Protein AF-K2EPD3-F1 (afdb_monomer)

Sequence (489 aa):
MWDGTNCKDENNQAVSGGCPNHGWDYKDGDSNPDDSIFPYCYEYAPDQITCLDEQDVSGHGTFISGIIGGVHNNLKGISGISSKNKIKIMPIRFDLDTFSEIQAINFAKNNGAKVINASFGGTEFSQLEKDAIESFPGIFVAAAGNESTNNETLHFYPSDYASSNIISVAATDQNDVLATFSNYGSLSVDLAAPGKNVTSTFNNSDTQYAVGDGTSFAAPYIAAASALLYSANISLSSSALKDIILASGDSLPTLSGKTVSGKRLNLNNAYQLAIKIATPTALPAGGTYASTQSVTLSSSTTGADIFYTLDGSQPSISSTKYTIPISVTDTATLKSIAVKDGMTDSEIFSSSYIINIPQIVTLPDPIETAKAADFDLYQKYDGYLKYEKGQKYKKYEKAKEKYGFKNSAEKSKYKQAYNNFKLFKKNPVKYPKFALLIKEYKKYKKYQEQLAPLSKYSKYSNYSKKEYSNYKYFSSVEFKAGYERYLMY

Radius of gyration: 41.85 Å; Cα contacts (8 Å, |Δi|>4): 958; chains: 1; bounding box: 92×77×130 Å

Mean predicted aligned error: 15.86 Å

pLDDT: mean 84.49, std 19.1, range [25.52, 98.94]

Structure (mmCIF, N/CA/C/O backbone):
data_AF-K2EPD3-F1
#
_entry.id   AF-K2EPD3-F1
#
loop_
_atom_site.group_PDB
_atom_site.id
_atom_site.type_symbol
_atom_site.label_atom_id
_atom_site.label_alt_id
_atom_site.label_comp_id
_atom_site.label_asym_id
_atom_site.label_entity_id
_atom_site.label_seq_id
_atom_site.pdbx_PDB_ins_code
_atom_site.Cartn_x
_atom_site.Cartn_y
_atom_site.Cartn_z
_atom_site.occupancy
_atom_site.B_iso_or_equiv
_atom_site.auth_seq_id
_atom_site.auth_comp_id
_atom_site.auth_asym_id
_atom_site.auth_atom_id
_atom_site.pdbx_PDB_model_num
ATOM 1 N N . MET A 1 1 ? 1.574 -14.499 -18.036 1.00 85.00 1 MET A N 1
ATOM 2 C CA . MET A 1 1 ? 1.311 -13.209 -18.698 1.00 85.00 1 MET A CA 1
ATOM 3 C C . MET A 1 1 ? -0.140 -12.827 -18.469 1.00 85.00 1 MET A C 1
ATOM 5 O O . MET A 1 1 ? -0.905 -13.670 -18.001 1.00 85.00 1 MET A O 1
ATOM 9 N N . TRP A 1 2 ? -0.502 -11.574 -18.716 1.00 90.56 2 TRP A N 1
ATOM 10 C CA . TRP A 1 2 ? -1.895 -11.154 -18.856 1.00 90.56 2 TRP A CA 1
ATOM 11 C C . TRP A 1 2 ? -2.517 -11.805 -20.100 1.00 90.56 2 TRP A C 1
ATOM 13 O O . TRP A 1 2 ? -1.806 -12.097 -21.048 1.00 90.56 2 TRP A O 1
ATOM 23 N N . ASP A 1 3 ? -3.809 -12.127 -20.080 1.00 88.69 3 ASP A N 1
ATOM 24 C CA . ASP A 1 3 ? -4.438 -12.963 -21.123 1.00 88.69 3 ASP A CA 1
ATOM 25 C C . ASP A 1 3 ? -4.916 -12.190 -22.363 1.00 88.69 3 ASP A C 1
ATOM 27 O O . ASP A 1 3 ? -5.238 -12.817 -23.370 1.00 88.69 3 ASP A O 1
ATOM 31 N N . GLY A 1 4 ? -4.969 -10.855 -22.310 1.00 90.31 4 GLY A N 1
ATOM 32 C CA . GLY A 1 4 ? -5.252 -9.994 -23.465 1.00 90.31 4 GLY A CA 1
ATOM 33 C C . GLY A 1 4 ? -6.660 -10.103 -24.061 1.00 90.31 4 GLY A C 1
ATOM 34 O O . GLY A 1 4 ? -6.986 -9.382 -25.002 1.00 90.31 4 GLY A O 1
ATOM 35 N N . THR A 1 5 ? -7.524 -10.978 -23.536 1.00 87.19 5 THR A N 1
ATOM 36 C CA . THR A 1 5 ? -8.746 -11.414 -24.239 1.00 87.19 5 THR A CA 1
ATOM 37 C C . THR A 1 5 ? -9.846 -10.347 -24.259 1.00 87.19 5 THR A C 1
ATOM 39 O O . THR A 1 5 ? -10.704 -10.359 -25.133 1.00 87.19 5 THR A O 1
ATOM 42 N N . ASN A 1 6 ? -9.818 -9.410 -23.307 1.00 89.69 6 ASN A N 1
ATOM 43 C CA . ASN A 1 6 ? -10.737 -8.268 -23.223 1.00 89.69 6 ASN A CA 1
ATOM 44 C C . ASN A 1 6 ? -9.964 -6.940 -23.282 1.00 89.69 6 ASN A C 1
ATOM 46 O O . ASN A 1 6 ? -10.214 -6.042 -22.477 1.00 89.69 6 ASN A O 1
ATOM 50 N N . CYS A 1 7 ? -8.976 -6.863 -24.177 1.00 95.31 7 CYS A N 1
ATOM 51 C CA . CYS A 1 7 ? -8.093 -5.708 -24.286 1.00 95.31 7 CYS A CA 1
ATOM 52 C C . CYS A 1 7 ? -8.847 -4.416 -24.619 1.00 95.31 7 CYS A C 1
ATOM 54 O O . CYS A 1 7 ? -9.768 -4.405 -25.444 1.00 95.31 7 CYS A O 1
ATOM 56 N N . LYS A 1 8 ? -8.412 -3.324 -23.995 1.00 96.88 8 LYS A N 1
ATOM 57 C CA . LYS A 1 8 ? -8.867 -1.969 -24.281 1.00 96.88 8 LYS A CA 1
ATOM 58 C C . LYS A 1 8 ? -7.704 -1.028 -24.539 1.00 96.88 8 LYS A C 1
ATOM 60 O O . LYS A 1 8 ? -6.658 -1.193 -23.922 1.00 96.88 8 LYS A O 1
ATOM 65 N N . ASP A 1 9 ? -7.930 -0.025 -25.373 1.00 95.88 9 ASP A N 1
ATOM 66 C CA . ASP A 1 9 ? -6.985 1.069 -25.601 1.00 95.88 9 ASP A CA 1
ATOM 67 C C . ASP A 1 9 ? -6.924 2.044 -24.399 1.00 95.88 9 ASP A C 1
ATOM 69 O O . ASP A 1 9 ? -7.625 1.892 -23.386 1.00 95.88 9 ASP A O 1
ATOM 73 N N . GLU A 1 10 ? -6.094 3.083 -24.500 1.00 96.00 10 GLU A N 1
ATOM 74 C CA . GLU A 1 10 ? -5.999 4.164 -23.512 1.00 96.00 10 GLU A CA 1
ATOM 75 C C . GLU A 1 10 ? -7.311 4.957 -23.356 1.00 96.00 10 GLU A C 1
ATOM 77 O O . GLU A 1 10 ? -7.598 5.493 -22.283 1.00 96.00 10 GLU A O 1
ATOM 82 N N . ASN A 1 11 ? -8.155 4.959 -24.392 1.00 96.25 11 ASN A N 1
ATOM 83 C CA . ASN A 1 11 ? -9.457 5.624 -24.446 1.00 96.25 11 ASN A CA 1
ATOM 84 C C . ASN A 1 11 ? -10.606 4.727 -23.933 1.00 96.25 11 ASN A C 1
ATOM 86 O O . ASN A 1 11 ? -11.787 5.084 -24.047 1.00 96.25 11 ASN A O 1
ATOM 90 N N . ASN A 1 12 ? -10.275 3.570 -23.340 1.00 96.38 12 ASN A N 1
ATOM 91 C CA . ASN A 1 12 ? -11.192 2.569 -22.788 1.00 96.38 12 ASN A CA 1
ATOM 92 C C . ASN A 1 12 ? -12.166 1.972 -23.837 1.00 96.38 12 ASN A C 1
ATOM 94 O O . ASN A 1 12 ? -13.208 1.417 -23.475 1.00 96.38 12 ASN A O 1
ATOM 98 N N . GLN A 1 13 ? -11.820 2.042 -25.126 1.00 97.00 13 GLN A N 1
ATOM 99 C CA . GLN A 1 13 ? -12.494 1.344 -26.223 1.00 97.00 13 GLN A CA 1
ATOM 100 C C . GLN A 1 13 ? -11.953 -0.081 -26.355 1.00 97.00 13 GLN A C 1
ATOM 102 O O . GLN A 1 13 ? -10.802 -0.346 -26.025 1.00 97.00 13 GLN A O 1
ATOM 107 N N . ALA A 1 14 ? -12.776 -1.019 -26.825 1.00 96.38 14 ALA A N 1
ATOM 108 C CA . ALA A 1 14 ? -12.345 -2.404 -27.014 1.00 96.38 14 ALA A CA 1
ATOM 109 C C . ALA A 1 14 ? -11.451 -2.546 -28.258 1.00 96.38 14 ALA A C 1
ATOM 111 O O . ALA A 1 14 ? -11.848 -2.146 -29.353 1.00 96.38 14 ALA A O 1
ATOM 112 N N . VAL A 1 15 ? -10.286 -3.178 -28.100 1.00 93.75 15 VAL A N 1
ATOM 113 C CA . VAL A 1 15 ? -9.389 -3.506 -29.216 1.00 93.75 15 VAL A CA 1
ATOM 114 C C . VAL A 1 15 ? -9.953 -4.707 -29.978 1.00 93.75 15 VAL A C 1
ATOM 116 O O . VAL A 1 15 ? -10.211 -5.767 -29.399 1.00 93.75 15 VAL A O 1
ATOM 119 N N . SER A 1 16 ? -10.146 -4.561 -31.290 1.00 91.00 16 SER A N 1
ATOM 120 C CA . SER A 1 16 ? -10.622 -5.652 -32.148 1.00 91.00 16 SER A CA 1
ATOM 121 C C . SER A 1 16 ? -9.592 -6.784 -32.201 1.00 91.00 16 SER A C 1
ATOM 123 O O . SER A 1 16 ? -8.444 -6.555 -32.559 1.00 91.00 16 SER A O 1
ATOM 125 N N . GLY A 1 17 ? -9.999 -8.007 -31.847 1.00 88.38 17 GLY A N 1
ATOM 126 C CA . GLY A 1 17 ? -9.094 -9.159 -31.718 1.00 88.38 17 GLY A CA 1
ATOM 127 C C . GLY A 1 17 ? -8.399 -9.286 -30.354 1.00 88.38 17 GLY A C 1
ATOM 128 O O . GLY A 1 17 ? -7.774 -10.312 -30.094 1.00 88.38 17 GLY A O 1
ATOM 129 N N . GLY A 1 18 ? -8.565 -8.310 -29.455 1.00 92.56 18 GLY A N 1
ATOM 130 C CA . GLY A 1 18 ? -7.874 -8.276 -28.167 1.00 92.56 18 GLY A CA 1
ATOM 131 C C . GLY A 1 18 ? -6.385 -7.942 -28.312 1.00 92.56 18 GLY A C 1
ATOM 132 O O . GLY A 1 18 ? -5.970 -7.355 -29.304 1.00 92.56 18 GLY A O 1
ATOM 133 N N . CYS A 1 19 ? -5.587 -8.321 -27.313 1.00 93.00 19 CYS A N 1
ATOM 134 C CA . CYS A 1 19 ? -4.138 -8.102 -27.293 1.00 93.00 19 CYS A CA 1
ATOM 135 C C . CYS A 1 19 ? -3.398 -9.441 -27.121 1.00 93.00 19 CYS A C 1
ATOM 137 O O . CYS A 1 19 ? -2.987 -9.783 -26.006 1.00 93.00 19 CYS A O 1
ATOM 139 N N . PRO A 1 20 ? -3.299 -10.255 -28.194 1.00 89.62 20 PRO A N 1
ATOM 140 C CA . PRO A 1 20 ? -2.850 -11.648 -28.130 1.00 89.62 20 PRO A CA 1
ATOM 141 C C . PRO A 1 20 ? -1.439 -11.828 -27.561 1.00 89.62 20 PRO A C 1
ATOM 143 O O . PRO A 1 20 ? -1.223 -12.793 -26.828 1.00 89.62 20 PRO A O 1
ATOM 146 N N . ASN A 1 21 ? -0.522 -10.879 -27.788 1.00 87.69 21 ASN A N 1
ATOM 147 C CA . ASN A 1 21 ? 0.855 -10.942 -27.271 1.00 87.69 21 ASN A CA 1
ATOM 148 C C . ASN A 1 21 ? 0.982 -10.303 -25.872 1.00 87.69 21 ASN A C 1
ATOM 150 O O . ASN A 1 21 ? 2.054 -9.898 -25.431 1.00 87.69 21 ASN A O 1
ATOM 154 N N . HIS A 1 22 ? -0.130 -10.277 -25.129 1.00 90.88 22 HIS A N 1
ATOM 155 C CA . HIS A 1 22 ? -0.197 -9.970 -23.701 1.00 90.88 22 HIS A CA 1
ATOM 156 C C . HIS A 1 22 ? 0.131 -8.524 -23.298 1.00 90.88 22 HIS A C 1
ATOM 158 O O . HIS A 1 22 ? 0.378 -8.272 -22.115 1.00 90.88 22 HIS A O 1
ATOM 164 N N . GLY A 1 23 ? 0.081 -7.573 -24.230 1.00 92.50 23 GLY A N 1
ATOM 165 C CA . GLY A 1 23 ? 0.357 -6.167 -23.955 1.00 92.50 23 GLY A CA 1
ATOM 166 C C . GLY A 1 23 ? 0.131 -5.265 -25.165 1.00 92.50 23 GLY A C 1
ATOM 167 O O . GLY A 1 23 ? -0.683 -5.606 -26.024 1.00 92.50 23 GLY A O 1
ATOM 168 N N . TRP A 1 24 ? 0.814 -4.121 -25.202 1.00 93.75 24 TRP A N 1
ATOM 169 C CA . TRP A 1 24 ? 0.646 -3.108 -26.248 1.00 93.75 24 TRP A CA 1
ATOM 170 C C . TRP A 1 24 ? 1.940 -2.359 -26.553 1.00 93.75 24 TRP A C 1
ATOM 172 O O . TRP A 1 24 ? 2.710 -2.064 -25.637 1.00 93.75 24 TRP A O 1
ATOM 182 N N . ASP A 1 25 ? 2.137 -2.018 -27.819 1.00 90.50 25 ASP A N 1
ATOM 183 C CA . ASP A 1 25 ? 3.247 -1.211 -28.296 1.00 90.50 25 ASP A CA 1
ATOM 184 C C . ASP A 1 25 ? 2.755 0.150 -28.808 1.00 90.50 25 ASP A C 1
ATOM 186 O O . ASP A 1 25 ? 2.013 0.239 -29.785 1.00 90.50 25 ASP A O 1
ATOM 190 N N . TYR A 1 26 ? 3.154 1.227 -28.132 1.00 90.44 26 TYR A N 1
ATOM 191 C CA . TYR A 1 26 ? 2.856 2.597 -28.552 1.00 90.44 26 TYR A CA 1
ATOM 192 C C . TYR A 1 26 ? 3.864 3.176 -29.553 1.00 90.44 26 TYR A C 1
ATOM 194 O O . TYR A 1 26 ? 3.511 4.150 -30.213 1.00 90.44 26 TYR A O 1
ATOM 202 N N . LYS A 1 27 ? 5.055 2.578 -29.706 1.00 84.19 27 LYS A N 1
ATOM 203 C CA . LYS A 1 27 ? 6.032 2.959 -30.739 1.00 84.19 27 LYS A CA 1
ATOM 204 C C . LYS A 1 27 ? 5.565 2.456 -32.107 1.00 84.19 27 LYS A C 1
ATOM 206 O O . LYS A 1 27 ? 5.495 3.226 -33.062 1.00 84.19 27 LYS A O 1
ATOM 211 N N . ASP A 1 28 ? 5.184 1.179 -32.178 1.00 83.06 28 ASP A N 1
ATOM 212 C CA . ASP A 1 28 ? 4.778 0.527 -33.434 1.00 83.06 28 ASP A CA 1
ATOM 213 C C . ASP A 1 28 ? 3.246 0.514 -33.653 1.00 83.06 28 ASP A C 1
ATOM 215 O O . ASP A 1 28 ? 2.765 0.298 -34.768 1.00 83.06 28 ASP A O 1
ATOM 219 N N . GLY A 1 29 ? 2.462 0.839 -32.618 1.00 86.81 29 GLY A N 1
ATOM 220 C CA . GLY A 1 29 ? 1.014 1.064 -32.707 1.00 86.81 29 GLY A CA 1
ATOM 221 C C . GLY A 1 29 ? 0.165 -0.210 -32.744 1.00 86.81 29 GLY A C 1
ATOM 222 O O . GLY A 1 29 ? -0.936 -0.192 -33.304 1.00 86.81 29 GLY A O 1
ATOM 223 N N . ASP A 1 30 ? 0.657 -1.311 -32.174 1.00 86.88 30 ASP A N 1
ATOM 224 C CA . ASP A 1 30 ? 0.018 -2.625 -32.238 1.00 86.88 30 ASP A CA 1
ATOM 225 C C . ASP A 1 30 ? -0.026 -3.364 -30.881 1.00 86.88 30 ASP A C 1
ATOM 227 O O . ASP A 1 30 ? 0.313 -2.841 -29.820 1.00 86.88 30 ASP A O 1
ATOM 231 N N . SER A 1 31 ? -0.505 -4.611 -30.895 1.00 87.12 31 SER A N 1
ATOM 232 C CA . SER A 1 31 ? -0.601 -5.450 -29.694 1.00 87.12 31 SER A CA 1
ATOM 233 C C . SER A 1 31 ? 0.647 -6.298 -29.403 1.00 87.12 31 SER A C 1
ATOM 235 O O . SER A 1 31 ? 0.540 -7.272 -28.652 1.00 87.12 31 SER A O 1
ATOM 237 N N . ASN A 1 32 ? 1.791 -5.997 -30.024 1.00 86.00 32 ASN A N 1
ATOM 238 C CA . ASN A 1 32 ? 3.036 -6.751 -29.935 1.00 86.00 32 ASN A CA 1
ATOM 239 C C . ASN A 1 32 ? 4.159 -5.944 -29.251 1.00 86.00 32 ASN A C 1
ATOM 241 O O . ASN A 1 32 ? 5.077 -5.483 -29.914 1.00 86.00 32 ASN A O 1
ATOM 245 N N . PRO A 1 33 ? 4.168 -5.848 -27.909 1.00 82.12 33 PRO A N 1
ATOM 246 C CA . PRO A 1 33 ? 5.239 -5.175 -27.164 1.00 82.12 33 PRO A CA 1
ATOM 247 C C . PRO A 1 33 ? 6.562 -5.964 -27.133 1.00 82.12 33 PRO A C 1
ATOM 249 O O . PRO A 1 33 ? 7.449 -5.642 -26.340 1.00 82.12 33 PRO A O 1
ATOM 252 N N . ASP A 1 34 ? 6.658 -7.053 -27.898 1.00 72.00 34 ASP A N 1
ATOM 253 C CA . ASP A 1 34 ? 7.898 -7.780 -28.123 1.00 72.00 34 ASP A CA 1
ATOM 254 C C . ASP A 1 34 ? 8.570 -7.225 -29.380 1.00 72.00 34 ASP A C 1
ATOM 256 O O . ASP A 1 34 ? 8.079 -7.395 -30.493 1.00 72.00 34 ASP A O 1
ATOM 260 N N . ASP A 1 35 ? 9.728 -6.607 -29.175 1.00 57.91 35 ASP A N 1
ATOM 261 C CA . ASP A 1 35 ? 10.623 -6.099 -30.218 1.00 57.91 35 ASP A CA 1
ATOM 262 C C . ASP A 1 35 ? 11.231 -7.241 -31.066 1.00 57.91 35 ASP A C 1
ATOM 264 O O . ASP A 1 35 ? 11.956 -7.020 -32.035 1.00 57.91 35 ASP A O 1
ATOM 268 N N . SER A 1 36 ? 10.979 -8.509 -30.712 1.00 53.44 36 SER A N 1
ATOM 269 C CA . SER A 1 36 ? 11.315 -9.630 -31.578 1.00 53.44 36 SER A CA 1
ATOM 270 C C . SER A 1 36 ? 10.366 -9.692 -32.790 1.00 53.44 36 SER A C 1
ATOM 272 O O . SER A 1 36 ? 9.230 -10.158 -32.733 1.00 53.44 36 SER A O 1
ATOM 274 N N . ILE A 1 37 ? 10.918 -9.292 -33.942 1.00 47.94 37 ILE A N 1
ATOM 275 C CA . ILE A 1 37 ? 10.365 -9.465 -35.296 1.00 47.94 37 ILE A CA 1
ATOM 276 C C . ILE A 1 37 ? 9.279 -8.445 -35.696 1.00 47.94 37 ILE A C 1
ATOM 278 O O . ILE A 1 37 ? 8.151 -8.810 -36.018 1.00 47.94 37 ILE A O 1
ATOM 282 N N . PHE A 1 38 ? 9.700 -7.202 -35.940 1.00 43.22 38 PHE A N 1
ATOM 283 C CA . PHE A 1 38 ? 9.402 -6.580 -37.236 1.00 43.22 38 PHE A CA 1
ATOM 284 C C . PHE A 1 38 ? 10.673 -5.968 -37.832 1.00 43.22 38 PHE A C 1
ATOM 286 O O . PHE A 1 38 ? 11.185 -4.983 -37.307 1.00 43.22 38 PHE A O 1
ATOM 293 N N . PRO A 1 39 ? 11.220 -6.523 -38.929 1.00 44.38 39 PRO A N 1
ATOM 294 C CA . PRO A 1 39 ? 12.335 -5.871 -39.591 1.00 44.38 39 PRO A CA 1
ATOM 295 C C . PRO A 1 39 ? 11.889 -4.526 -40.166 1.00 44.38 39 PRO A C 1
ATOM 297 O O . PRO A 1 39 ? 10.904 -4.464 -40.910 1.00 44.38 39 PRO A O 1
ATOM 300 N N . TYR A 1 40 ? 12.666 -3.473 -39.908 1.00 43.81 40 TYR A N 1
ATOM 301 C CA . TYR A 1 40 ? 12.493 -2.199 -40.598 1.00 43.81 40 TYR A CA 1
ATOM 302 C C . TYR A 1 40 ? 12.973 -2.394 -42.043 1.00 43.81 40 TYR A C 1
ATOM 304 O O . TYR A 1 40 ? 14.157 -2.265 -42.365 1.00 43.81 40 TYR A O 1
ATOM 312 N N . CYS A 1 41 ? 12.053 -2.845 -42.894 1.00 49.88 41 CYS A N 1
ATOM 313 C CA . CYS A 1 41 ? 12.294 -3.165 -44.291 1.00 49.88 41 CYS A CA 1
ATOM 314 C C . CYS A 1 41 ? 12.054 -1.925 -45.152 1.00 49.88 41 CYS A C 1
ATOM 316 O O . CYS A 1 41 ? 10.937 -1.415 -45.229 1.00 49.88 41 CYS A O 1
ATOM 318 N N . TYR A 1 42 ? 13.098 -1.459 -45.828 1.00 52.69 42 TYR A N 1
ATOM 319 C CA . TYR A 1 42 ? 13.059 -0.273 -46.671 1.00 52.69 42 TYR A CA 1
ATOM 320 C C . TYR A 1 42 ? 13.636 -0.576 -48.053 1.00 52.69 42 TYR A C 1
ATOM 322 O O . TYR A 1 42 ? 14.613 -1.313 -48.214 1.00 52.69 42 TYR A O 1
ATOM 330 N N . GLU A 1 43 ? 12.968 -0.045 -49.073 1.00 54.00 43 GLU A N 1
ATOM 331 C CA . GLU A 1 43 ? 13.265 -0.319 -50.474 1.00 54.00 43 GLU A CA 1
ATOM 332 C C . GLU A 1 43 ? 14.203 0.765 -51.023 1.00 54.00 43 GLU A C 1
ATOM 334 O O . GLU A 1 43 ? 13.794 1.897 -51.280 1.00 54.00 43 GLU A O 1
ATOM 339 N N . TYR A 1 44 ? 15.487 0.431 -51.180 1.00 48.66 44 TYR A N 1
ATOM 340 C CA . TYR A 1 44 ? 16.490 1.354 -51.737 1.00 48.66 44 TYR A CA 1
ATOM 341 C C . TYR A 1 44 ? 16.352 1.536 -53.258 1.00 48.66 44 TYR A C 1
ATOM 343 O O . TYR A 1 44 ? 16.791 2.545 -53.813 1.00 48.66 44 TYR A O 1
ATOM 351 N N . ALA A 1 45 ? 15.793 0.534 -53.932 1.00 57.19 45 ALA A N 1
ATOM 352 C CA . ALA A 1 45 ? 15.525 0.473 -55.363 1.00 57.19 45 ALA A CA 1
ATOM 353 C C . ALA A 1 45 ? 14.455 -0.610 -55.607 1.00 57.19 45 ALA A C 1
ATOM 355 O O . ALA A 1 45 ? 14.335 -1.495 -54.759 1.00 57.19 45 ALA A O 1
ATOM 356 N N . PRO A 1 46 ? 13.727 -0.591 -56.742 1.00 59.34 46 PRO A N 1
ATOM 357 C CA . PRO A 1 46 ? 12.739 -1.621 -57.062 1.00 59.34 46 PRO A CA 1
ATOM 358 C C . PRO A 1 46 ? 13.295 -3.037 -56.874 1.00 59.34 46 PRO A C 1
ATOM 360 O O . PRO A 1 46 ? 14.386 -3.341 -57.363 1.00 59.34 46 PRO A O 1
ATOM 363 N N . ASP A 1 47 ? 12.552 -3.876 -56.154 1.00 58.53 47 ASP A N 1
ATOM 364 C CA . ASP A 1 47 ? 12.909 -5.261 -55.813 1.00 58.53 47 ASP A CA 1
ATOM 365 C C . ASP A 1 47 ? 14.173 -5.401 -54.924 1.00 58.53 47 ASP A C 1
ATOM 367 O O . ASP A 1 47 ? 14.785 -6.471 -54.855 1.00 58.53 47 ASP A O 1
ATOM 371 N N . GLN A 1 48 ? 14.587 -4.341 -54.213 1.00 47.44 48 GLN A N 1
ATOM 372 C CA . GLN A 1 48 ? 15.708 -4.340 -53.255 1.00 47.44 48 GLN A CA 1
ATOM 373 C C . GLN A 1 48 ? 15.256 -3.902 -51.856 1.00 47.44 48 GLN A C 1
ATOM 375 O O . GLN A 1 48 ? 15.569 -2.807 -51.378 1.00 47.44 48 GLN A O 1
ATOM 380 N N . ILE A 1 49 ? 14.540 -4.804 -51.184 1.00 55.41 49 ILE A N 1
ATOM 381 C CA . ILE A 1 49 ? 14.126 -4.651 -49.788 1.00 55.41 49 ILE A CA 1
ATOM 382 C C . ILE A 1 49 ? 15.311 -4.996 -48.873 1.00 55.41 49 ILE A C 1
ATOM 384 O O . ILE A 1 49 ? 15.723 -6.153 -48.792 1.00 55.41 49 ILE A O 1
ATOM 388 N N . THR A 1 50 ? 15.849 -3.998 -48.169 1.00 46.25 50 THR A N 1
ATOM 389 C CA . THR A 1 50 ? 16.823 -4.208 -47.084 1.00 46.25 50 THR A CA 1
ATOM 390 C C . THR A 1 50 ? 16.094 -4.152 -45.754 1.00 46.25 50 THR A C 1
ATOM 392 O O . THR A 1 50 ? 15.370 -3.200 -45.492 1.00 46.25 50 THR A O 1
ATOM 395 N N . CYS A 1 51 ? 16.281 -5.172 -44.926 1.00 45.12 51 CYS A N 1
ATOM 396 C CA . CYS A 1 51 ? 15.583 -5.359 -43.660 1.00 45.12 51 CYS A CA 1
ATOM 397 C C . CYS A 1 51 ? 16.608 -5.334 -42.523 1.00 45.12 51 CYS A C 1
ATOM 399 O O . CYS A 1 51 ? 17.499 -6.184 -42.500 1.00 45.12 51 CYS A O 1
ATOM 401 N N . LEU A 1 52 ? 16.500 -4.358 -41.618 1.00 43.25 52 LEU A N 1
ATOM 402 C CA . LEU A 1 52 ? 17.342 -4.254 -40.421 1.00 43.25 52 LEU A CA 1
ATOM 403 C C . LEU A 1 52 ? 16.598 -4.793 -39.196 1.00 43.25 52 LEU A C 1
ATOM 405 O O . LEU A 1 52 ? 15.387 -4.605 -39.072 1.00 43.25 52 LEU A O 1
ATOM 409 N N . ASP A 1 53 ? 17.327 -5.462 -38.306 1.00 40.50 53 ASP A N 1
ATOM 410 C CA . ASP A 1 53 ? 16.823 -6.002 -37.049 1.00 40.50 53 ASP A CA 1
ATOM 411 C C . ASP A 1 53 ? 16.950 -4.981 -35.910 1.00 40.50 53 ASP A C 1
ATOM 413 O O . ASP A 1 53 ? 17.939 -4.953 -35.177 1.00 40.50 53 ASP A O 1
ATOM 417 N N . GLU A 1 54 ? 15.909 -4.169 -35.709 1.00 41.62 54 GLU A N 1
ATOM 418 C CA . GLU A 1 54 ? 15.665 -3.621 -34.372 1.00 41.62 54 GLU A CA 1
ATOM 419 C C . GLU A 1 54 ? 15.198 -4.783 -33.486 1.00 41.62 54 GLU A C 1
ATOM 421 O O . GLU A 1 54 ? 14.055 -5.213 -33.531 1.00 41.62 54 GLU A O 1
ATOM 426 N N . GLN A 1 55 ? 16.148 -5.371 -32.758 1.00 46.03 55 GLN A N 1
ATOM 427 C CA . GLN A 1 55 ? 15.867 -6.170 -31.567 1.00 46.03 55 GLN A CA 1
ATOM 428 C C . GLN A 1 55 ? 15.582 -5.208 -30.399 1.00 46.03 55 GLN A C 1
ATOM 430 O O . GLN A 1 55 ? 15.997 -4.047 -30.452 1.00 46.03 55 GLN A O 1
ATOM 435 N N . ASP A 1 56 ? 15.053 -5.715 -29.276 1.00 50.50 56 ASP A N 1
ATOM 436 C CA . ASP A 1 56 ? 15.175 -5.046 -27.966 1.00 50.50 56 ASP A CA 1
ATOM 437 C C . ASP A 1 56 ? 16.662 -5.052 -27.579 1.00 50.50 56 ASP A C 1
ATOM 439 O O . ASP A 1 56 ? 17.119 -5.846 -26.763 1.00 50.50 56 ASP A O 1
ATOM 443 N N . VAL A 1 57 ? 17.472 -4.192 -28.196 1.00 48.97 57 VAL A N 1
ATOM 444 C CA . VAL A 1 57 ? 18.928 -4.133 -27.987 1.00 48.97 57 VAL A CA 1
ATOM 445 C C . VAL A 1 57 ? 19.301 -3.773 -26.542 1.00 48.97 57 VAL A C 1
ATOM 447 O O . VAL A 1 57 ? 20.471 -3.846 -26.169 1.00 48.97 57 VAL A O 1
ATOM 450 N N . SER A 1 58 ? 18.314 -3.399 -25.720 1.00 64.50 58 SER A N 1
ATOM 451 C CA . SER A 1 58 ? 18.452 -3.118 -24.294 1.00 64.50 58 SER A CA 1
ATOM 452 C C . SER A 1 58 ? 18.195 -4.347 -23.407 1.00 64.50 58 SER A C 1
ATOM 454 O O . SER A 1 58 ? 18.800 -4.466 -22.341 1.00 64.50 58 SER A O 1
ATOM 456 N N . GLY A 1 59 ? 17.281 -5.241 -23.800 1.00 79.75 59 GLY A N 1
ATOM 457 C CA . GLY A 1 59 ? 16.816 -6.397 -23.020 1.00 79.75 59 GLY A CA 1
ATOM 458 C C . GLY A 1 59 ? 16.116 -6.044 -21.702 1.00 79.75 59 GLY A C 1
ATOM 459 O O . GLY A 1 59 ? 15.826 -6.915 -20.875 1.00 79.75 59 GLY A O 1
ATOM 460 N N . HIS A 1 60 ? 15.870 -4.756 -21.466 1.00 86.75 60 HIS A N 1
ATOM 461 C CA . HIS A 1 60 ? 15.593 -4.184 -20.152 1.00 86.75 60 HIS A CA 1
ATOM 462 C C . HIS A 1 60 ? 14.206 -4.576 -19.620 1.00 86.75 60 HIS A C 1
ATOM 464 O O . HIS A 1 60 ? 14.072 -4.985 -18.462 1.00 86.75 60 HIS A O 1
ATOM 470 N N . GLY A 1 61 ? 13.178 -4.552 -20.477 1.00 89.50 61 GLY A N 1
ATOM 471 C CA . GLY A 1 61 ? 11.829 -5.017 -20.126 1.00 89.50 61 GLY A CA 1
ATOM 472 C C . GLY A 1 61 ? 11.784 -6.521 -19.828 1.00 89.50 61 GLY A C 1
ATOM 473 O O . GLY A 1 61 ? 11.107 -6.962 -18.889 1.00 89.50 61 GLY A O 1
ATOM 474 N N . THR A 1 62 ? 12.578 -7.308 -20.559 1.00 89.81 62 THR A N 1
ATOM 475 C CA . THR A 1 62 ? 12.754 -8.751 -20.326 1.00 89.81 62 THR A CA 1
ATOM 476 C C . THR A 1 62 ? 13.471 -9.024 -18.999 1.00 89.81 62 THR A C 1
ATOM 478 O O . THR A 1 62 ? 13.060 -9.910 -18.241 1.00 89.81 62 THR A O 1
ATOM 481 N N . PHE A 1 63 ? 14.480 -8.222 -18.654 1.00 91.88 63 PHE A N 1
ATOM 482 C CA . PHE A 1 63 ? 15.201 -8.302 -17.382 1.00 91.88 63 PHE A CA 1
ATOM 483 C C . PHE A 1 63 ? 14.287 -8.014 -16.182 1.00 91.88 63 PHE A C 1
ATOM 485 O O . PHE A 1 63 ? 14.234 -8.796 -15.228 1.00 91.88 63 PHE A O 1
ATOM 492 N N . ILE A 1 64 ? 13.497 -6.941 -16.253 1.00 93.75 64 ILE A N 1
ATOM 493 C CA . ILE A 1 64 ? 12.483 -6.571 -15.250 1.00 93.75 64 ILE A CA 1
ATOM 494 C C . ILE A 1 64 ? 11.439 -7.685 -15.090 1.00 93.75 64 ILE A C 1
ATOM 496 O O . ILE A 1 64 ? 11.124 -8.103 -13.971 1.00 93.75 64 ILE A O 1
ATOM 500 N N . SER A 1 65 ? 10.940 -8.220 -16.206 1.00 92.50 65 SER A N 1
ATOM 501 C CA . SER A 1 65 ? 9.931 -9.285 -16.212 1.00 92.50 65 SER A CA 1
ATOM 502 C C . SER A 1 65 ? 10.427 -10.578 -15.553 1.00 92.50 65 SER A C 1
ATOM 504 O O . SER A 1 65 ? 9.658 -11.245 -14.852 1.00 92.50 65 SER A O 1
ATOM 506 N N . GLY A 1 66 ? 11.713 -10.909 -15.707 1.00 93.00 66 GLY A N 1
ATOM 507 C CA . GLY A 1 66 ? 12.350 -12.040 -15.028 1.00 93.00 66 GLY A CA 1
ATOM 508 C C . GLY A 1 66 ? 12.386 -11.896 -13.506 1.00 93.00 66 GLY A C 1
ATOM 509 O O . GLY A 1 66 ? 12.013 -12.839 -12.803 1.00 93.00 66 GLY A O 1
ATOM 510 N N . ILE A 1 67 ? 12.731 -10.708 -12.991 1.00 95.38 67 ILE A N 1
ATOM 511 C CA . ILE A 1 67 ? 12.735 -10.417 -11.545 1.00 95.38 67 ILE A CA 1
ATOM 512 C C . ILE A 1 67 ? 11.323 -10.569 -10.967 1.00 95.38 67 ILE A C 1
ATOM 514 O O . ILE A 1 67 ? 11.147 -11.155 -9.898 1.00 95.38 67 ILE A O 1
ATOM 518 N N . ILE A 1 68 ? 10.298 -10.090 -11.679 1.00 95.31 68 ILE A N 1
ATOM 519 C CA . ILE A 1 68 ? 8.908 -10.151 -11.208 1.00 95.31 68 ILE A CA 1
ATOM 520 C C . ILE A 1 68 ? 8.353 -11.585 -11.255 1.00 95.31 68 ILE A C 1
ATOM 522 O O . ILE A 1 68 ? 7.759 -12.045 -10.275 1.00 95.31 68 ILE A O 1
ATOM 526 N N . GLY A 1 69 ? 8.524 -12.283 -12.385 1.00 92.06 69 GLY A N 1
ATOM 527 C CA . GLY A 1 69 ? 7.743 -13.480 -12.729 1.00 92.06 69 GLY A CA 1
ATOM 528 C C . GLY A 1 69 ? 8.493 -14.608 -13.446 1.00 92.06 69 GLY A C 1
ATOM 529 O O . GLY A 1 69 ? 7.847 -15.445 -14.091 1.00 92.06 69 GLY A O 1
ATOM 530 N N . GLY A 1 70 ? 9.827 -14.653 -13.352 1.00 91.06 70 GLY A N 1
ATOM 531 C CA . GLY A 1 70 ? 10.646 -15.778 -13.817 1.00 91.06 70 GLY A CA 1
ATOM 532 C C . GLY A 1 70 ? 10.149 -17.117 -13.254 1.00 91.06 70 GLY A C 1
ATOM 533 O O . GLY A 1 70 ? 9.793 -17.217 -12.079 1.00 91.06 70 GLY A O 1
ATOM 534 N N . VAL A 1 71 ? 10.071 -18.148 -14.101 1.00 89.12 71 VAL A N 1
ATOM 535 C CA . VAL A 1 71 ? 9.350 -19.397 -13.788 1.00 89.12 71 VAL A CA 1
ATOM 536 C C . VAL A 1 71 ? 10.018 -20.171 -12.651 1.00 89.12 71 VAL A C 1
ATOM 538 O O . VAL A 1 71 ? 11.162 -20.594 -12.762 1.00 89.12 71 VAL A O 1
ATOM 541 N N . HIS A 1 72 ? 9.264 -20.426 -11.580 1.00 89.75 72 HIS A N 1
ATOM 542 C CA . HIS A 1 72 ? 9.732 -21.208 -10.432 1.00 89.75 72 HIS A CA 1
ATOM 543 C C . HIS A 1 72 ? 9.935 -22.686 -10.775 1.00 89.75 72 HIS A C 1
ATOM 545 O O . HIS A 1 72 ? 9.135 -23.272 -11.504 1.00 89.75 72 HIS A O 1
ATOM 551 N N . ASN A 1 73 ? 10.941 -23.309 -10.152 1.00 87.19 73 ASN A N 1
ATOM 552 C CA . ASN A 1 73 ? 11.118 -24.768 -10.069 1.00 87.19 73 ASN A CA 1
ATOM 553 C C . ASN A 1 73 ? 11.151 -25.523 -11.418 1.00 87.19 73 ASN A C 1
ATOM 555 O O . ASN A 1 73 ? 10.868 -26.717 -11.470 1.00 87.19 73 ASN A O 1
ATOM 559 N N . ASN A 1 74 ? 11.533 -24.851 -12.507 1.00 89.25 74 ASN A N 1
ATOM 560 C CA . ASN A 1 74 ? 11.677 -25.433 -13.850 1.00 89.25 74 ASN A CA 1
ATOM 561 C C . ASN A 1 74 ? 13.087 -26.000 -14.140 1.00 89.25 74 ASN A C 1
ATOM 563 O O . ASN A 1 74 ? 13.349 -26.422 -15.265 1.00 89.25 74 ASN A O 1
ATOM 567 N N . LEU A 1 75 ? 13.988 -25.972 -13.147 1.00 89.50 75 LEU A N 1
ATOM 568 C CA . LEU A 1 75 ? 15.403 -26.369 -13.236 1.00 89.50 75 LEU A CA 1
ATOM 569 C C . LEU A 1 75 ? 16.251 -25.551 -14.240 1.00 89.50 75 LEU A C 1
ATOM 571 O O . LEU A 1 75 ? 17.284 -26.037 -14.699 1.00 89.50 75 LEU A O 1
ATOM 575 N N . LYS A 1 76 ? 15.848 -24.317 -14.583 1.00 88.38 76 LYS A N 1
ATOM 576 C CA . LYS A 1 76 ? 16.570 -23.436 -15.520 1.00 88.38 76 LYS A CA 1
ATOM 577 C C . LYS A 1 76 ? 16.726 -22.016 -14.969 1.00 88.38 76 LYS A C 1
ATOM 579 O O . LYS A 1 76 ? 15.734 -21.372 -14.647 1.00 88.38 76 LYS A O 1
ATOM 584 N N . GLY A 1 77 ? 17.959 -21.507 -14.964 1.00 90.94 77 GLY A N 1
ATOM 585 C CA . GLY A 1 77 ? 18.256 -20.093 -14.718 1.00 90.94 77 GLY A CA 1
ATOM 586 C C . GLY A 1 77 ? 17.753 -19.560 -13.376 1.00 90.94 77 GLY A C 1
ATOM 587 O O . GLY A 1 77 ? 18.071 -20.117 -12.327 1.00 90.94 77 GLY A O 1
ATOM 588 N N . ILE A 1 78 ? 17.000 -18.457 -13.421 1.00 92.19 78 ILE A N 1
ATOM 589 C CA . ILE A 1 78 ? 16.481 -17.747 -12.243 1.00 92.19 78 ILE A CA 1
ATOM 590 C C . ILE A 1 78 ? 15.007 -18.061 -11.946 1.00 92.19 78 ILE A C 1
ATOM 592 O O . ILE A 1 78 ? 14.232 -18.434 -12.824 1.00 92.19 78 ILE A O 1
ATOM 596 N N . SER A 1 79 ? 14.598 -17.822 -10.700 1.00 92.38 79 SER A N 1
ATOM 597 C CA . SER A 1 79 ? 13.191 -17.726 -10.294 1.00 92.38 79 SER A CA 1
ATOM 598 C C . SER A 1 79 ? 12.875 -16.281 -9.912 1.00 92.38 79 SER A C 1
ATOM 600 O O . SER A 1 79 ? 13.636 -15.673 -9.163 1.00 92.38 79 SER A O 1
ATOM 602 N N . GLY A 1 80 ? 11.762 -15.741 -10.414 1.00 92.75 80 GLY A N 1
ATOM 603 C CA . GLY A 1 80 ? 11.295 -14.407 -10.035 1.00 92.75 80 GLY A CA 1
ATOM 604 C C . GLY A 1 80 ? 10.718 -14.380 -8.619 1.00 92.75 80 GLY A C 1
ATOM 605 O O . GLY A 1 80 ? 10.553 -15.415 -7.974 1.00 92.75 80 GLY A O 1
ATOM 606 N N . ILE A 1 81 ? 10.342 -13.200 -8.135 1.00 91.56 81 ILE A N 1
ATOM 607 C CA . ILE A 1 81 ? 9.753 -13.022 -6.801 1.00 91.56 81 ILE A CA 1
ATOM 608 C C . ILE A 1 81 ? 8.392 -13.718 -6.658 1.00 91.56 81 ILE A C 1
ATOM 610 O O . ILE A 1 81 ? 8.055 -14.197 -5.574 1.00 91.56 81 ILE A O 1
ATOM 614 N N . SER A 1 82 ? 7.618 -13.834 -7.738 1.00 80.75 82 SER A N 1
ATOM 615 C CA . SER A 1 82 ? 6.325 -14.519 -7.724 1.00 80.75 82 SER A CA 1
ATOM 616 C C . SER A 1 82 ? 6.194 -15.534 -8.851 1.00 80.75 82 SER A C 1
ATOM 618 O O . SER A 1 82 ? 6.784 -15.393 -9.920 1.00 80.75 82 SER A O 1
ATOM 620 N N . SER A 1 83 ? 5.380 -16.564 -8.628 1.00 69.50 83 SER A N 1
ATOM 621 C CA . SER A 1 83 ? 5.083 -17.552 -9.660 1.00 69.50 83 SER A CA 1
ATOM 622 C C . SER A 1 83 ? 4.023 -17.031 -10.636 1.00 69.50 83 SER A C 1
ATOM 624 O O . SER A 1 83 ? 3.120 -16.270 -10.267 1.00 69.50 83 SER A O 1
ATOM 626 N N . LYS A 1 84 ? 4.067 -17.521 -11.885 1.00 63.28 84 LYS A N 1
ATOM 627 C CA . LYS A 1 84 ? 3.090 -17.200 -12.949 1.00 63.28 84 LYS A CA 1
ATOM 628 C C . LYS A 1 84 ? 1.621 -17.464 -12.566 1.00 63.28 84 LYS A C 1
ATOM 630 O O . LYS A 1 84 ? 0.727 -16.948 -13.228 1.00 63.28 84 LYS A O 1
ATOM 635 N N . ASN A 1 85 ? 1.370 -18.233 -11.503 1.00 64.00 85 ASN A N 1
ATOM 636 C CA . ASN A 1 85 ? 0.030 -18.559 -11.008 1.00 64.00 85 ASN A CA 1
ATOM 637 C C . ASN A 1 85 ? -0.548 -17.492 -10.057 1.00 64.00 85 ASN A C 1
ATOM 639 O O . ASN A 1 85 ? -1.737 -17.550 -9.753 1.00 64.00 85 ASN A O 1
ATOM 643 N N . LYS A 1 86 ? 0.267 -16.541 -9.570 1.00 73.94 86 LYS A N 1
ATOM 644 C CA . LYS A 1 86 ? -0.173 -15.448 -8.682 1.00 73.94 86 LYS A CA 1
ATOM 645 C C . LYS A 1 86 ? -0.115 -14.064 -9.327 1.00 73.94 86 LYS A C 1
ATOM 647 O O . LYS A 1 86 ? -0.954 -13.229 -9.007 1.00 73.94 86 LYS A O 1
ATOM 652 N N . ILE A 1 87 ? 0.848 -13.811 -10.219 1.00 86.69 87 ILE A N 1
ATOM 653 C CA . ILE A 1 87 ? 1.014 -12.510 -10.890 1.00 86.69 87 ILE A CA 1
ATOM 654 C C . ILE A 1 87 ? 0.960 -12.679 -12.412 1.00 86.69 87 ILE A C 1
ATOM 656 O O . ILE A 1 87 ? 1.630 -13.534 -12.993 1.00 86.69 87 ILE A O 1
ATOM 660 N N . LYS A 1 88 ? 0.176 -11.812 -13.062 1.00 90.69 88 LYS A N 1
ATOM 661 C CA . LYS A 1 88 ? 0.135 -11.632 -14.516 1.00 90.69 88 LYS A CA 1
ATOM 662 C C . LYS A 1 88 ? 0.944 -10.381 -14.877 1.00 90.69 88 LYS A C 1
ATOM 664 O O . LYS A 1 88 ? 0.632 -9.305 -14.384 1.00 90.69 88 LYS A O 1
ATOM 669 N N . ILE A 1 89 ? 1.962 -10.531 -15.725 1.00 92.81 89 ILE A N 1
ATOM 670 C CA . ILE A 1 89 ? 2.730 -9.414 -16.303 1.00 92.81 89 ILE A CA 1
ATOM 671 C C . ILE A 1 89 ? 2.040 -8.953 -17.593 1.00 92.81 89 ILE A C 1
ATOM 673 O O . ILE A 1 89 ? 1.643 -9.802 -18.396 1.00 92.81 89 ILE A O 1
ATOM 677 N N . MET A 1 90 ? 1.913 -7.637 -17.754 1.00 95.06 90 MET A N 1
ATOM 678 C CA . MET A 1 90 ? 1.387 -6.927 -18.923 1.00 95.06 90 MET A CA 1
ATOM 679 C C . MET A 1 90 ? 2.501 -5.991 -19.426 1.00 95.06 90 MET A C 1
ATOM 681 O O . MET A 1 90 ? 2.665 -4.917 -18.848 1.00 95.06 90 MET A O 1
ATOM 685 N N . PRO A 1 91 ? 3.340 -6.413 -20.390 1.00 93.75 91 PRO A N 1
ATOM 686 C CA . PRO A 1 91 ? 4.301 -5.523 -21.041 1.00 93.75 91 PRO A CA 1
ATOM 687 C C . PRO A 1 91 ? 3.597 -4.372 -21.773 1.00 93.75 91 PRO A C 1
ATOM 689 O O . PRO A 1 91 ? 2.539 -4.565 -22.368 1.00 93.75 91 PRO A O 1
ATOM 692 N N . ILE A 1 92 ? 4.184 -3.177 -21.721 1.00 94.56 92 ILE A N 1
ATOM 693 C CA . ILE A 1 92 ? 3.756 -2.013 -22.503 1.00 94.56 92 ILE A CA 1
ATOM 694 C C . ILE A 1 92 ? 5.027 -1.299 -22.973 1.00 94.56 92 ILE A C 1
ATOM 696 O O . ILE A 1 92 ? 5.858 -0.944 -22.133 1.00 94.56 92 ILE A O 1
ATOM 700 N N . ARG A 1 93 ? 5.192 -1.132 -24.288 1.00 90.25 93 ARG A N 1
ATOM 701 C CA . ARG A 1 93 ? 6.316 -0.416 -24.922 1.00 90.25 93 ARG A CA 1
ATOM 702 C C . ARG A 1 93 ? 5.836 0.968 -25.365 1.00 90.25 93 ARG A C 1
ATOM 704 O O . ARG A 1 93 ? 4.674 1.126 -25.731 1.00 90.25 93 ARG A O 1
ATOM 711 N N . PHE A 1 94 ? 6.693 1.974 -25.221 1.00 89.75 94 PHE A N 1
ATOM 712 C CA . PHE A 1 94 ? 6.411 3.386 -25.502 1.00 89.75 94 PHE A CA 1
ATOM 713 C C . PHE A 1 94 ? 7.736 4.149 -25.684 1.00 89.75 94 PHE A C 1
ATOM 715 O O . PHE A 1 94 ? 8.786 3.650 -25.273 1.00 89.75 94 PHE A O 1
ATOM 722 N N . ASP A 1 95 ? 7.700 5.348 -26.268 1.00 84.38 95 ASP A N 1
ATOM 723 C CA . ASP A 1 95 ? 8.889 6.075 -26.754 1.00 84.38 95 ASP A CA 1
ATOM 724 C C . ASP A 1 95 ? 9.672 6.850 -25.673 1.00 84.38 95 ASP A C 1
ATOM 726 O O . ASP A 1 95 ? 10.536 7.670 -25.985 1.00 84.38 95 ASP A O 1
ATOM 730 N N . LEU A 1 96 ? 9.390 6.598 -24.387 1.00 86.12 96 LEU A N 1
ATOM 731 C CA . LEU A 1 96 ? 9.933 7.343 -23.237 1.00 86.12 96 LEU A CA 1
ATOM 732 C C . LEU A 1 96 ? 9.644 8.858 -23.280 1.00 86.12 96 LEU A C 1
ATOM 734 O O . LEU A 1 96 ? 10.351 9.656 -22.662 1.00 86.12 96 LEU A O 1
ATOM 738 N N . ASP A 1 97 ? 8.574 9.249 -23.973 1.00 90.00 97 ASP A N 1
ATOM 739 C CA . ASP A 1 97 ? 8.036 10.604 -23.984 1.00 90.00 97 ASP A CA 1
ATOM 740 C C . ASP A 1 97 ? 6.728 10.693 -23.172 1.00 90.00 97 ASP A C 1
ATOM 742 O O . ASP A 1 97 ? 5.988 9.719 -23.019 1.00 90.00 97 ASP A O 1
ATOM 746 N N . THR A 1 98 ? 6.407 11.892 -22.680 1.00 92.56 98 THR A N 1
ATOM 747 C CA . THR A 1 98 ? 5.226 12.135 -21.838 1.00 92.56 98 THR A CA 1
ATOM 748 C C . THR A 1 98 ? 3.898 11.743 -22.500 1.00 92.56 98 THR A C 1
ATOM 750 O O . THR A 1 98 ? 2.970 11.351 -21.795 1.00 92.56 98 THR A O 1
ATOM 753 N N . PHE A 1 99 ? 3.747 11.869 -23.822 1.00 94.25 99 PHE A N 1
ATOM 754 C CA . PHE A 1 99 ? 2.488 11.544 -24.493 1.00 94.25 99 PHE A CA 1
ATOM 755 C C . PHE A 1 99 ? 2.254 10.032 -24.514 1.00 94.25 99 PHE A C 1
ATOM 757 O O . PHE A 1 99 ? 1.219 9.579 -24.015 1.00 94.25 99 PHE A O 1
ATOM 764 N N . SER A 1 100 ? 3.218 9.252 -25.015 1.00 95.06 100 SER A N 1
ATOM 765 C CA . SER A 1 100 ? 3.085 7.792 -25.070 1.00 95.06 100 SER A CA 1
ATOM 766 C C . SER A 1 100 ? 3.088 7.150 -23.672 1.00 95.06 100 SER A C 1
ATOM 768 O O . SER A 1 1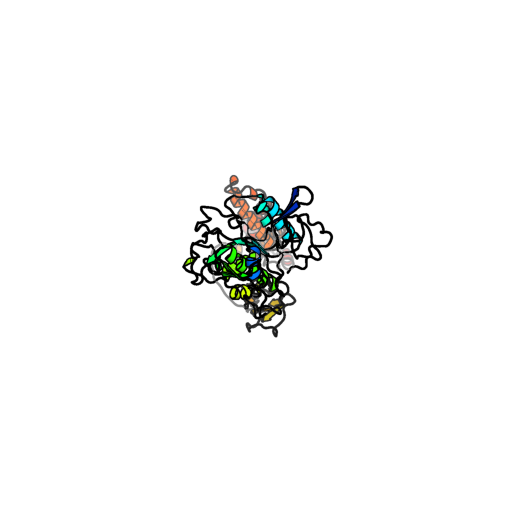00 ? 2.365 6.178 -23.444 1.00 95.06 100 SER A O 1
ATOM 770 N N . GLU A 1 101 ? 3.765 7.748 -22.681 1.00 96.06 101 GLU A N 1
ATOM 771 C CA . GLU A 1 101 ? 3.664 7.323 -21.276 1.00 96.06 101 GLU A CA 1
ATOM 772 C C . GLU A 1 101 ? 2.235 7.465 -20.724 1.00 96.06 101 GLU A C 1
ATOM 774 O O . GLU A 1 101 ? 1.699 6.541 -20.106 1.00 96.06 101 GLU A O 1
ATOM 779 N N . ILE A 1 102 ? 1.572 8.601 -20.967 1.00 97.69 102 ILE A N 1
ATOM 780 C CA . ILE A 1 102 ? 0.192 8.822 -20.509 1.00 97.69 102 ILE A CA 1
ATOM 781 C C . ILE A 1 102 ? -0.763 7.812 -21.162 1.00 97.69 102 ILE A C 1
ATOM 783 O O . ILE A 1 102 ? -1.691 7.331 -20.499 1.00 97.69 102 ILE A O 1
ATOM 787 N N . GLN A 1 103 ? -0.539 7.445 -22.429 1.00 97.69 103 GLN A N 1
ATOM 788 C CA . GLN A 1 103 ? -1.295 6.369 -23.074 1.00 97.69 103 GLN A CA 1
ATOM 789 C C . GLN A 1 103 ? -1.024 5.018 -22.384 1.00 97.69 103 GLN A C 1
ATOM 791 O O . GLN A 1 103 ? -1.976 4.343 -21.989 1.00 97.69 103 GLN A O 1
ATOM 796 N N . ALA A 1 104 ? 0.240 4.673 -22.114 1.00 97.75 104 ALA A N 1
ATOM 797 C CA . ALA A 1 104 ? 0.631 3.447 -21.413 1.00 97.75 104 ALA A CA 1
ATOM 798 C C . ALA A 1 104 ? 0.018 3.322 -20.001 1.00 97.75 104 ALA A C 1
ATOM 800 O O . ALA A 1 104 ? -0.518 2.268 -19.640 1.00 97.75 104 ALA A O 1
ATOM 801 N N . ILE A 1 105 ? 0.014 4.401 -19.208 1.00 98.38 105 ILE A N 1
ATOM 802 C CA . ILE A 1 105 ? -0.616 4.437 -17.875 1.00 98.38 105 ILE A CA 1
ATOM 803 C C . ILE A 1 105 ? -2.128 4.195 -17.981 1.00 98.38 105 ILE A C 1
ATOM 805 O O . ILE A 1 105 ? -2.699 3.407 -17.216 1.00 98.38 105 ILE A O 1
ATOM 809 N N . ASN A 1 106 ? -2.791 4.847 -18.939 1.00 98.25 106 ASN A N 1
ATOM 810 C CA . ASN A 1 106 ? -4.227 4.685 -19.157 1.00 98.25 106 ASN A CA 1
ATOM 811 C C . ASN A 1 106 ? -4.579 3.288 -19.694 1.00 98.25 106 ASN A C 1
ATOM 813 O O . ASN A 1 106 ? -5.554 2.696 -19.231 1.00 98.25 106 ASN A O 1
ATOM 817 N N . PHE A 1 107 ? -3.763 2.702 -20.572 1.00 98.06 107 PHE A N 1
ATOM 818 C CA . PHE A 1 107 ? -3.901 1.312 -21.010 1.00 98.06 107 PHE A CA 1
ATOM 819 C C . PHE A 1 107 ? -3.810 0.342 -19.825 1.00 98.06 107 PHE A C 1
ATOM 821 O O . PHE A 1 107 ? -4.718 -0.469 -19.612 1.00 98.06 107 PHE A O 1
ATOM 828 N N . ALA A 1 108 ? -2.766 0.455 -18.993 1.00 98.00 108 ALA A N 1
ATOM 829 C CA . ALA A 1 108 ? -2.589 -0.387 -17.808 1.00 98.00 108 ALA A CA 1
ATOM 830 C C . ALA A 1 108 ? -3.805 -0.299 -16.866 1.00 98.00 108 ALA A C 1
ATOM 832 O O . ALA A 1 108 ? -4.333 -1.313 -16.397 1.00 98.00 108 ALA A O 1
ATOM 833 N N . LYS A 1 109 ? -4.298 0.922 -16.633 1.00 97.31 109 LYS A N 1
ATOM 834 C CA . LYS A 1 109 ? -5.500 1.224 -15.845 1.00 97.31 109 LYS A CA 1
ATOM 835 C C . LYS A 1 109 ? -6.765 0.584 -16.425 1.00 97.31 109 LYS A C 1
ATOM 837 O O . LYS A 1 109 ? -7.480 -0.109 -15.697 1.00 97.31 109 LYS A O 1
ATOM 842 N N . ASN A 1 110 ? -7.032 0.777 -17.717 1.00 97.12 110 ASN A N 1
ATOM 843 C CA . ASN A 1 110 ? -8.238 0.291 -18.398 1.00 97.12 110 ASN A CA 1
ATOM 844 C C . ASN A 1 110 ? -8.296 -1.242 -18.470 1.00 97.12 110 ASN A C 1
ATOM 846 O O . ASN A 1 110 ? -9.385 -1.822 -18.402 1.00 97.12 110 ASN A O 1
ATOM 850 N N . ASN A 1 111 ? -7.129 -1.890 -18.531 1.00 96.75 111 ASN A N 1
ATOM 851 C CA . ASN A 1 111 ? -6.961 -3.344 -18.534 1.00 96.75 111 ASN A CA 1
ATOM 852 C C . ASN A 1 111 ? -6.770 -3.953 -17.126 1.00 96.75 111 ASN A C 1
ATOM 854 O O . ASN A 1 111 ? -6.536 -5.155 -16.985 1.00 96.75 111 ASN A O 1
ATOM 858 N N . GLY A 1 112 ? -6.937 -3.152 -16.065 1.00 94.31 112 GLY A N 1
ATOM 859 C CA . GLY A 1 112 ? -7.082 -3.636 -14.690 1.00 94.31 112 GLY A CA 1
ATOM 860 C C . GLY A 1 112 ? -5.782 -3.899 -13.925 1.00 94.31 112 GLY A C 1
ATOM 861 O O . GLY A 1 112 ? -5.823 -4.601 -12.908 1.00 94.31 112 GLY A O 1
ATOM 862 N N . ALA A 1 113 ? -4.650 -3.340 -14.363 1.00 96.38 113 ALA A N 1
ATOM 863 C CA . ALA A 1 113 ? -3.399 -3.399 -13.614 1.00 96.38 113 ALA A CA 1
ATOM 864 C C . ALA A 1 113 ? -3.569 -2.842 -12.186 1.00 96.38 113 ALA A C 1
ATOM 866 O O . ALA A 1 113 ? -4.325 -1.900 -11.934 1.00 96.38 113 ALA A O 1
ATOM 867 N N . LYS A 1 114 ? -2.857 -3.447 -11.228 1.00 95.81 114 LYS A N 1
ATOM 868 C CA . LYS A 1 114 ? -2.825 -3.022 -9.812 1.00 95.81 114 LYS A CA 1
ATOM 869 C C . LYS A 1 114 ? -1.491 -2.418 -9.396 1.00 95.81 114 LYS A C 1
ATOM 871 O O . LYS A 1 114 ? -1.421 -1.732 -8.382 1.00 95.81 114 LYS A O 1
ATOM 876 N N . VAL A 1 115 ? -0.449 -2.675 -10.176 1.00 98.06 115 VAL A N 1
ATOM 877 C CA . VAL A 1 115 ? 0.901 -2.170 -9.962 1.00 98.06 115 VAL A CA 1
ATOM 878 C C . VAL A 1 115 ? 1.484 -1.840 -11.330 1.00 98.06 115 VAL A C 1
ATOM 880 O O . VAL A 1 115 ? 1.359 -2.657 -12.242 1.00 98.06 115 VAL A O 1
ATOM 883 N N . ILE A 1 116 ? 2.103 -0.671 -11.460 1.00 98.56 116 ILE A N 1
ATOM 884 C CA . ILE A 1 116 ? 2.956 -0.295 -12.592 1.00 98.56 116 ILE A CA 1
ATOM 885 C C . ILE A 1 116 ? 4.402 -0.285 -12.089 1.00 98.56 116 ILE A C 1
ATOM 887 O O . ILE A 1 116 ? 4.662 0.135 -10.962 1.00 98.56 116 ILE A O 1
ATOM 891 N N . ASN A 1 117 ? 5.330 -0.772 -12.913 1.00 98.56 117 ASN A N 1
ATOM 892 C CA . ASN A 1 117 ? 6.766 -0.700 -12.667 1.00 98.56 117 ASN A CA 1
ATOM 893 C C . ASN A 1 117 ? 7.397 0.272 -13.675 1.00 98.56 117 ASN A C 1
ATOM 895 O O . ASN A 1 117 ? 7.622 -0.099 -14.827 1.00 98.56 117 ASN A O 1
ATOM 899 N N . ALA A 1 118 ? 7.704 1.482 -13.224 1.00 97.56 118 ALA A N 1
ATOM 900 C CA . ALA A 1 118 ? 8.392 2.525 -13.970 1.00 97.56 118 ALA A CA 1
ATOM 901 C C . ALA A 1 118 ? 9.897 2.501 -13.660 1.00 97.56 118 ALA A C 1
ATOM 903 O O . ALA A 1 118 ? 10.404 3.199 -12.782 1.00 97.56 118 ALA A O 1
ATOM 904 N N . SER A 1 119 ? 10.628 1.658 -14.387 1.00 96.50 119 SER A N 1
ATOM 905 C CA . SER A 1 119 ? 12.095 1.569 -14.315 1.00 96.50 119 SER A CA 1
ATOM 906 C C . SER A 1 119 ? 12.782 2.570 -15.260 1.00 96.50 119 SER A C 1
ATOM 908 O O . SER A 1 119 ? 13.740 2.225 -15.949 1.00 96.50 119 SER A O 1
ATOM 910 N N . PHE A 1 120 ? 12.261 3.793 -15.321 1.00 93.50 120 PHE A N 1
ATOM 911 C CA . PHE A 1 120 ? 12.690 4.887 -16.193 1.00 93.50 120 PHE A CA 1
ATOM 912 C C . PHE A 1 120 ? 12.541 6.225 -15.451 1.00 93.50 120 PHE A C 1
ATOM 914 O O . PHE A 1 120 ? 11.950 6.263 -14.370 1.00 93.50 120 PHE A O 1
ATOM 921 N N . GLY A 1 121 ? 13.067 7.308 -16.023 1.00 93.69 121 GLY A N 1
ATOM 922 C CA . GLY A 1 121 ? 12.857 8.660 -15.510 1.00 93.69 121 GLY A CA 1
ATOM 923 C C . GLY A 1 121 ? 13.815 9.705 -16.083 1.00 93.69 121 GLY A C 1
ATOM 924 O O . GLY A 1 121 ? 14.687 9.385 -16.892 1.00 93.69 121 GLY A O 1
ATOM 925 N N . GLY A 1 122 ? 13.646 10.953 -15.648 1.00 92.50 122 GLY A N 1
ATOM 926 C CA . GLY A 1 122 ? 14.434 12.115 -16.059 1.00 92.50 122 GLY A CA 1
ATOM 927 C C . GLY A 1 122 ? 14.251 13.312 -15.119 1.00 92.50 122 GLY A C 1
ATOM 928 O O . GLY A 1 122 ? 13.556 13.229 -14.111 1.00 92.50 122 GLY A O 1
ATOM 929 N N . THR A 1 123 ? 14.889 14.444 -15.424 1.00 93.50 123 THR A N 1
ATOM 930 C CA . THR A 1 123 ? 14.929 15.618 -14.524 1.00 93.50 123 THR A CA 1
ATOM 931 C C . THR A 1 123 ? 13.789 16.624 -14.718 1.00 93.50 123 THR A C 1
ATOM 933 O O . THR A 1 123 ? 13.628 17.530 -13.901 1.00 93.50 123 THR A O 1
ATOM 936 N N . GLU A 1 124 ? 13.015 16.503 -15.797 1.00 94.31 124 GLU A N 1
ATOM 937 C CA . GLU A 1 124 ? 11.975 17.468 -16.170 1.00 94.31 124 GLU A CA 1
ATOM 938 C C . GLU A 1 124 ? 10.633 17.150 -15.498 1.00 94.31 124 GLU A C 1
ATOM 940 O O . GLU A 1 124 ? 10.185 16.008 -15.493 1.00 94.31 124 GLU A O 1
ATOM 945 N N . PHE A 1 125 ? 9.973 18.170 -14.943 1.00 96.88 125 PHE A N 1
ATOM 946 C CA . PHE A 1 125 ? 8.659 18.029 -14.307 1.00 96.88 125 PHE A CA 1
ATOM 947 C C . PHE A 1 125 ? 7.531 18.123 -15.344 1.00 96.88 125 PHE A C 1
ATOM 949 O O . PHE A 1 125 ? 7.439 19.109 -16.080 1.00 96.88 125 PHE A O 1
ATOM 956 N N . SER A 1 126 ? 6.590 17.177 -15.313 1.00 97.38 126 SER A N 1
ATOM 957 C CA . SER A 1 126 ? 5.369 17.187 -16.120 1.00 97.38 126 SER A CA 1
ATOM 958 C C . SER A 1 126 ? 4.114 17.071 -15.251 1.00 97.38 126 SER A C 1
ATOM 960 O O . SER A 1 126 ? 3.849 16.057 -14.606 1.00 97.38 126 SER A O 1
ATOM 962 N N . GLN A 1 127 ? 3.264 18.104 -15.282 1.00 97.81 127 GLN A N 1
ATOM 963 C CA . GLN A 1 127 ? 1.967 18.048 -14.596 1.00 97.81 127 GLN A CA 1
ATOM 964 C C . GLN A 1 127 ? 1.045 16.978 -15.205 1.00 97.81 127 GLN A C 1
ATOM 966 O O . GLN A 1 127 ? 0.273 16.363 -14.479 1.00 97.81 127 GLN A O 1
ATOM 971 N N . LEU A 1 128 ? 1.135 16.739 -16.519 1.00 97.25 128 LEU A N 1
ATOM 972 C CA . LEU A 1 128 ? 0.283 15.770 -17.216 1.00 97.25 128 LEU A CA 1
ATOM 973 C C . LEU A 1 128 ? 0.653 14.323 -16.861 1.00 97.25 128 LEU A C 1
ATOM 975 O O . LEU A 1 128 ? -0.235 13.497 -16.661 1.00 97.25 128 LEU A O 1
ATOM 979 N N . GLU A 1 129 ? 1.951 14.038 -16.733 1.00 98.06 129 GLU A N 1
ATOM 980 C CA . GLU A 1 129 ? 2.473 12.759 -16.233 1.00 98.06 129 GLU A CA 1
ATOM 981 C C . GLU A 1 129 ? 2.010 12.534 -14.786 1.00 98.06 129 GLU A C 1
ATOM 983 O O . GLU A 1 129 ? 1.377 11.522 -14.480 1.00 98.06 129 GLU A O 1
ATOM 988 N N . LYS A 1 130 ? 2.208 13.534 -13.912 1.00 98.44 130 LYS A N 1
ATOM 989 C CA . LYS A 1 130 ? 1.754 13.488 -12.517 1.00 98.44 130 LYS A CA 1
ATOM 990 C C . LYS A 1 130 ? 0.247 13.234 -12.397 1.00 98.44 130 LYS A C 1
ATOM 992 O O . LYS A 1 130 ? -0.154 12.363 -11.624 1.00 98.44 130 LYS A O 1
ATOM 997 N N . ASP A 1 131 ? -0.576 13.953 -13.161 1.00 98.31 131 ASP A N 1
ATOM 998 C CA . ASP A 1 131 ? -2.036 13.791 -13.168 1.00 98.31 131 ASP A CA 1
ATOM 999 C C . ASP A 1 131 ? -2.443 12.385 -13.647 1.00 98.31 131 ASP A C 1
ATOM 1001 O O . ASP A 1 131 ? -3.344 11.763 -13.073 1.00 98.31 131 ASP A O 1
ATOM 1005 N N . ALA A 1 132 ? -1.764 11.843 -14.667 1.00 98.19 132 ALA A N 1
ATOM 1006 C CA . ALA A 1 132 ? -1.999 10.485 -15.151 1.00 98.19 132 ALA A CA 1
ATOM 1007 C C . ALA A 1 132 ? -1.6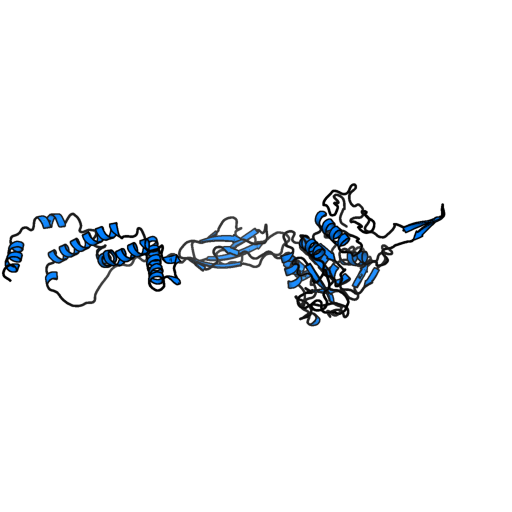55 9.436 -14.081 1.00 98.19 132 ALA A C 1
ATOM 1009 O O . ALA A 1 132 ? -2.490 8.562 -13.810 1.00 98.19 132 ALA A O 1
ATOM 1010 N N . ILE A 1 133 ? -0.497 9.567 -13.422 1.00 98.44 133 ILE A N 1
ATOM 1011 C CA . ILE A 1 133 ? -0.063 8.697 -12.319 1.00 98.44 133 ILE A CA 1
ATOM 1012 C C . ILE A 1 133 ? -1.045 8.774 -11.146 1.00 98.44 133 ILE A C 1
ATOM 1014 O O . ILE A 1 133 ? -1.504 7.736 -10.674 1.00 98.44 133 ILE A O 1
ATOM 1018 N N . GLU A 1 134 ? -1.441 9.965 -10.689 1.00 97.38 134 GLU A N 1
ATOM 1019 C CA . GLU A 1 134 ? -2.416 10.119 -9.594 1.00 97.38 134 GLU A CA 1
ATOM 1020 C C . GLU A 1 134 ? -3.805 9.566 -9.955 1.00 97.38 134 GLU A C 1
ATOM 1022 O O . GLU A 1 134 ? -4.563 9.153 -9.074 1.00 97.38 134 GLU A O 1
ATOM 1027 N N . SER A 1 135 ? -4.132 9.482 -11.248 1.00 96.75 135 SER A N 1
ATOM 1028 C CA . SER A 1 135 ? -5.356 8.839 -11.733 1.00 96.75 135 SER A CA 1
ATOM 1029 C C . SER A 1 135 ? -5.301 7.300 -11.742 1.00 96.75 135 SER A C 1
ATOM 1031 O O . SER A 1 135 ? -6.339 6.661 -11.967 1.00 96.75 135 SER A O 1
ATOM 1033 N N . PHE A 1 136 ? -4.125 6.686 -11.547 1.00 97.56 136 PHE A N 1
ATOM 1034 C CA . PHE A 1 136 ? -3.960 5.234 -11.498 1.00 97.56 136 PHE A CA 1
ATOM 1035 C C . PHE A 1 136 ? -4.378 4.690 -10.118 1.00 97.56 136 PHE A C 1
ATOM 1037 O O . PHE A 1 136 ? -3.755 5.021 -9.107 1.00 97.56 136 PHE A O 1
ATOM 1044 N N . PRO A 1 137 ? -5.397 3.810 -10.032 1.00 94.50 137 PRO A N 1
ATOM 1045 C CA . PRO A 1 137 ? -5.957 3.367 -8.752 1.00 94.50 137 PRO A CA 1
ATOM 1046 C C . PRO A 1 137 ? -5.071 2.372 -7.983 1.00 94.50 137 PRO A C 1
ATOM 1048 O O . PRO A 1 137 ? -5.449 1.950 -6.892 1.00 94.50 137 PRO A O 1
ATOM 1051 N N . GLY A 1 138 ? -3.952 1.930 -8.564 1.00 96.12 138 GLY A N 1
ATOM 1052 C CA . GLY A 1 138 ? -3.022 0.970 -7.971 1.00 96.12 138 GLY A CA 1
ATOM 1053 C C . GLY A 1 138 ? -1.819 1.631 -7.294 1.00 96.12 138 GLY A C 1
ATOM 1054 O O . GLY A 1 138 ? -1.942 2.709 -6.714 1.00 96.12 138 GLY A O 1
ATOM 1055 N N . ILE A 1 139 ? -0.667 0.964 -7.375 1.00 98.19 139 ILE A N 1
ATOM 1056 C CA . ILE A 1 139 ? 0.653 1.463 -6.957 1.00 98.19 139 ILE A CA 1
ATOM 1057 C C . ILE A 1 139 ? 1.524 1.732 -8.184 1.00 98.19 139 ILE A C 1
ATOM 1059 O O . ILE A 1 139 ? 1.603 0.890 -9.077 1.00 98.19 139 ILE A O 1
ATOM 1063 N N . PHE A 1 140 ? 2.228 2.857 -8.200 1.00 98.62 140 PHE A N 1
ATOM 1064 C CA . PHE A 1 140 ? 3.195 3.201 -9.236 1.00 98.62 140 PHE A CA 1
ATOM 1065 C C . PHE A 1 140 ? 4.613 3.116 -8.653 1.00 98.62 140 PHE A C 1
ATOM 1067 O O . PHE A 1 140 ? 5.016 3.943 -7.843 1.00 98.62 140 PHE A O 1
ATOM 1074 N N . VAL A 1 141 ? 5.365 2.072 -8.985 1.00 98.88 141 VAL A N 1
ATOM 1075 C CA . VAL A 1 141 ? 6.717 1.860 -8.448 1.00 98.88 141 VAL A CA 1
ATOM 1076 C C . VAL A 1 141 ? 7.729 2.497 -9.387 1.00 98.88 141 VAL A C 1
ATOM 1078 O O . VAL A 1 141 ? 7.819 2.065 -10.531 1.00 98.88 141 VAL A O 1
ATOM 1081 N N . ALA A 1 142 ? 8.491 3.479 -8.912 1.00 98.75 142 ALA A N 1
ATOM 1082 C CA . ALA A 1 142 ? 9.420 4.260 -9.724 1.00 98.75 142 ALA A CA 1
ATOM 1083 C C . ALA A 1 142 ? 10.876 4.095 -9.257 1.00 98.75 142 ALA A C 1
ATOM 1085 O O . ALA A 1 142 ? 11.167 4.108 -8.058 1.00 98.75 142 ALA A O 1
ATOM 1086 N N . ALA A 1 143 ? 11.801 3.950 -10.205 1.00 98.62 143 ALA A N 1
ATOM 1087 C CA . ALA A 1 143 ? 13.237 3.915 -9.936 1.00 98.62 143 ALA A CA 1
ATOM 1088 C C . ALA A 1 143 ? 13.770 5.316 -9.578 1.00 98.62 143 ALA A C 1
ATOM 1090 O O . ALA A 1 143 ? 13.448 6.283 -10.258 1.00 98.62 143 ALA A O 1
ATOM 1091 N N . ALA A 1 144 ? 14.598 5.435 -8.533 1.00 98.69 144 ALA A N 1
ATOM 1092 C CA . ALA A 1 144 ? 15.053 6.741 -8.032 1.00 98.69 144 ALA A CA 1
ATOM 1093 C C . ALA A 1 144 ? 16.094 7.471 -8.915 1.00 98.69 144 ALA A C 1
ATOM 1095 O O . ALA A 1 144 ? 16.359 8.649 -8.669 1.00 98.69 144 ALA A O 1
ATOM 1096 N N . GLY A 1 145 ? 16.701 6.784 -9.892 1.00 97.06 145 GLY A N 1
ATOM 1097 C CA . GLY A 1 145 ? 17.804 7.280 -10.734 1.00 97.06 145 GLY A CA 1
ATOM 1098 C C . GLY A 1 145 ? 19.173 6.674 -10.380 1.00 97.06 145 GLY A C 1
ATOM 1099 O O . GLY A 1 145 ? 19.310 5.968 -9.373 1.00 97.06 145 GLY A O 1
ATOM 1100 N N . ASN A 1 146 ? 20.176 6.871 -11.241 1.00 95.62 146 ASN A N 1
ATOM 1101 C CA . ASN A 1 146 ? 21.474 6.173 -11.212 1.00 95.62 146 ASN A CA 1
ATOM 1102 C C . ASN A 1 146 ? 22.695 7.122 -11.271 1.00 95.62 146 ASN A C 1
ATOM 1104 O O . ASN A 1 146 ? 23.792 6.716 -11.658 1.00 95.62 146 ASN A O 1
ATOM 1108 N N . GLU A 1 147 ? 22.513 8.382 -10.880 1.00 95.50 147 GLU A N 1
ATOM 1109 C CA . GLU A 1 147 ? 23.474 9.480 -11.038 1.00 95.50 147 GLU A CA 1
ATOM 1110 C C . GLU A 1 147 ? 24.259 9.788 -9.743 1.00 95.50 147 GLU A C 1
ATOM 1112 O O . GLU A 1 147 ? 25.032 10.747 -9.689 1.00 95.50 147 GLU A O 1
ATOM 1117 N N . SER A 1 148 ? 24.082 8.977 -8.692 1.00 97.25 148 SER A N 1
ATOM 1118 C CA . SER A 1 148 ? 24.617 9.185 -7.334 1.00 97.25 148 SER A CA 1
ATOM 1119 C C . SER A 1 148 ? 24.141 10.478 -6.638 1.00 97.25 148 SER A C 1
ATOM 1121 O O . SER A 1 148 ? 24.781 10.934 -5.683 1.00 97.25 148 SER A O 1
ATOM 1123 N N . THR A 1 149 ? 23.040 11.089 -7.088 1.00 97.56 149 THR A N 1
ATOM 1124 C CA . THR A 1 149 ? 22.577 12.413 -6.631 1.00 97.56 149 THR A CA 1
ATOM 1125 C C . THR A 1 149 ? 21.497 12.371 -5.546 1.00 97.56 149 THR A C 1
ATOM 1127 O O . THR A 1 149 ? 20.898 11.335 -5.264 1.00 97.56 149 THR A O 1
ATOM 1130 N N . ASN A 1 150 ? 21.267 13.522 -4.898 1.00 98.31 150 ASN A N 1
ATOM 1131 C CA . ASN A 1 150 ? 20.141 13.707 -3.983 1.00 98.31 150 ASN A CA 1
ATOM 1132 C C . ASN A 1 150 ? 18.932 14.284 -4.733 1.00 98.31 150 ASN A C 1
ATOM 1134 O O . ASN A 1 150 ? 19.009 15.430 -5.192 1.00 98.31 150 ASN A O 1
ATOM 1138 N N . ASN A 1 151 ? 17.820 13.551 -4.763 1.00 98.25 151 ASN A N 1
ATOM 1139 C CA . ASN A 1 151 ? 16.590 13.957 -5.443 1.00 98.25 151 ASN A CA 1
ATOM 1140 C C . ASN A 1 151 ? 15.954 15.211 -4.812 1.00 98.25 151 ASN A C 1
ATOM 1142 O O . ASN A 1 151 ? 15.403 16.037 -5.526 1.00 98.25 151 ASN A O 1
ATOM 1146 N N . GLU A 1 152 ? 16.199 15.501 -3.523 1.00 96.25 152 GLU A N 1
ATOM 1147 C CA . GLU A 1 152 ? 15.823 16.800 -2.923 1.00 96.25 152 GLU A CA 1
ATOM 1148 C C . GLU A 1 152 ? 16.588 18.019 -3.498 1.00 96.25 152 GLU A C 1
ATOM 1150 O O . GLU A 1 152 ? 16.292 19.158 -3.132 1.00 96.25 152 GLU A O 1
ATOM 1155 N N . THR A 1 153 ? 17.602 17.809 -4.346 1.00 96.56 153 THR A N 1
ATOM 1156 C CA . THR A 1 153 ? 18.421 18.880 -4.954 1.00 96.56 153 THR A CA 1
ATOM 1157 C C . THR A 1 153 ? 18.538 18.797 -6.475 1.00 96.56 153 THR A C 1
ATOM 1159 O O . THR A 1 153 ? 18.712 19.828 -7.120 1.00 96.56 153 THR A O 1
ATOM 1162 N N . LEU A 1 154 ? 18.445 17.592 -7.040 1.00 96.38 154 LEU A N 1
ATOM 1163 C CA . LEU A 1 154 ? 18.370 17.325 -8.470 1.00 96.38 154 LEU A CA 1
ATOM 1164 C C . LEU A 1 154 ? 17.255 16.299 -8.672 1.00 96.38 154 LEU A C 1
ATOM 1166 O O . LEU A 1 154 ? 17.484 15.104 -8.519 1.00 96.38 154 LEU A O 1
ATOM 1170 N N . HIS A 1 155 ? 16.050 16.795 -8.937 1.00 96.88 155 HIS A N 1
ATOM 1171 C CA . HIS A 1 155 ? 14.835 15.989 -9.014 1.00 96.88 155 HIS A CA 1
ATOM 1172 C C . HIS A 1 155 ? 14.916 14.892 -10.086 1.00 96.88 155 HIS A C 1
ATOM 1174 O O . HIS A 1 155 ? 15.525 15.095 -11.138 1.00 96.88 155 HIS A O 1
ATOM 1180 N N . PHE A 1 156 ? 14.261 13.755 -9.831 1.00 97.50 156 PHE A N 1
ATOM 1181 C CA . PHE A 1 156 ? 14.180 12.628 -10.767 1.00 97.50 156 PHE A CA 1
ATOM 1182 C C . PHE A 1 156 ? 12.741 12.097 -10.849 1.00 97.50 156 PHE A C 1
ATOM 1184 O O . PHE A 1 156 ? 12.268 11.372 -9.968 1.00 97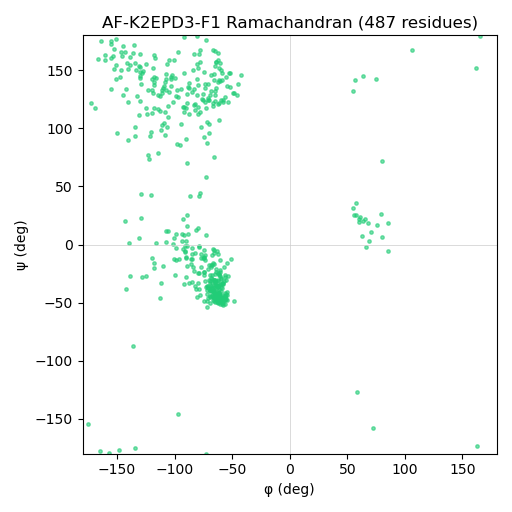.50 156 PHE A O 1
ATOM 1191 N N . TYR A 1 157 ? 12.025 12.477 -11.900 1.00 97.81 157 TYR A N 1
ATOM 1192 C CA . TYR A 1 157 ? 10.635 12.106 -12.164 1.00 97.81 157 TYR A CA 1
ATOM 1193 C C . TYR A 1 157 ? 10.560 10.834 -13.024 1.00 97.81 157 TYR A C 1
ATOM 1195 O O . TYR A 1 157 ? 11.470 10.612 -13.821 1.00 97.81 157 TYR A O 1
ATOM 1203 N N . PRO A 1 158 ? 9.542 9.969 -12.856 1.00 97.62 158 PRO A N 1
ATOM 1204 C CA . PRO A 1 158 ? 8.380 10.125 -11.971 1.00 97.62 158 PRO A CA 1
ATOM 1205 C C . PRO A 1 158 ? 8.643 9.935 -10.469 1.00 97.62 158 PRO A C 1
ATOM 1207 O O . PRO A 1 158 ? 7.770 10.242 -9.659 1.00 97.62 158 PRO A O 1
ATOM 1210 N N . SER A 1 159 ? 9.815 9.429 -10.069 1.00 97.75 159 SER A N 1
ATOM 1211 C CA . SER A 1 159 ? 10.061 8.968 -8.689 1.00 97.75 159 SER A CA 1
ATOM 1212 C C . SER A 1 159 ? 9.888 10.034 -7.600 1.00 97.75 159 SER A C 1
ATOM 1214 O O . SER A 1 159 ? 9.507 9.701 -6.481 1.00 97.75 159 SER A O 1
ATOM 1216 N N . ASP A 1 160 ? 10.134 11.300 -7.936 1.00 97.25 160 ASP A N 1
ATOM 1217 C CA . ASP A 1 160 ? 10.114 12.449 -7.025 1.00 97.25 160 ASP A CA 1
ATOM 1218 C C . ASP A 1 160 ? 8.799 13.260 -7.087 1.00 97.25 160 ASP A C 1
ATOM 1220 O O . ASP A 1 160 ? 8.671 14.340 -6.507 1.00 97.25 160 ASP A O 1
ATOM 1224 N N . TYR A 1 161 ? 7.763 12.767 -7.780 1.00 97.88 161 TYR A N 1
ATOM 1225 C CA . TYR A 1 161 ? 6.440 13.379 -7.645 1.00 97.88 161 TYR A CA 1
ATOM 1226 C C . TYR A 1 161 ? 5.872 13.116 -6.247 1.00 97.88 161 TYR A C 1
ATOM 1228 O O . TYR A 1 161 ? 5.783 11.977 -5.787 1.00 97.88 161 TYR A O 1
ATOM 1236 N N . ALA A 1 162 ? 5.373 14.173 -5.602 1.00 95.00 162 ALA A N 1
ATOM 1237 C CA . ALA A 1 162 ? 4.670 14.108 -4.320 1.00 95.00 162 ALA A CA 1
ATOM 1238 C C . ALA A 1 162 ? 3.249 13.502 -4.449 1.00 95.00 162 ALA A C 1
ATOM 1240 O O . ALA A 1 162 ? 2.253 14.140 -4.102 1.00 95.00 162 ALA A O 1
ATOM 1241 N N . SER A 1 163 ? 3.161 12.270 -4.956 1.00 95.44 163 SER A N 1
ATOM 1242 C CA . SER A 1 163 ? 1.925 11.537 -5.249 1.00 95.44 163 SER A CA 1
ATOM 1243 C C . SER A 1 163 ? 1.779 10.330 -4.316 1.00 95.44 163 SER A C 1
ATOM 1245 O O . SER A 1 163 ? 2.671 9.493 -4.193 1.00 95.44 163 SER A O 1
ATOM 1247 N N . SER A 1 164 ? 0.628 10.208 -3.648 1.00 94.75 164 SER A N 1
ATOM 1248 C CA . SER A 1 164 ? 0.431 9.220 -2.564 1.00 94.75 164 SER A CA 1
ATOM 1249 C C . SER A 1 164 ? 0.476 7.741 -2.987 1.00 94.75 164 SER A C 1
ATOM 1251 O O . SER A 1 164 ? 0.622 6.867 -2.132 1.00 94.75 164 SER A O 1
ATOM 1253 N N . ASN A 1 165 ? 0.344 7.457 -4.284 1.00 96.31 165 ASN A N 1
ATOM 1254 C CA . ASN A 1 165 ? 0.374 6.115 -4.866 1.00 96.31 165 ASN A CA 1
ATOM 1255 C C . ASN A 1 165 ? 1.735 5.730 -5.477 1.00 96.31 165 ASN A C 1
ATOM 1257 O O . ASN A 1 165 ? 1.878 4.588 -5.921 1.00 96.31 165 ASN A O 1
ATOM 1261 N N . ILE A 1 166 ? 2.722 6.634 -5.483 1.00 98.50 166 ILE A N 1
ATOM 1262 C CA . ILE A 1 166 ? 4.087 6.325 -5.927 1.00 98.50 166 ILE A CA 1
ATOM 1263 C C . ILE A 1 166 ? 4.857 5.616 -4.809 1.00 98.50 166 ILE A C 1
ATOM 1265 O O . ILE A 1 166 ? 4.699 5.959 -3.637 1.00 98.50 166 ILE A O 1
ATOM 1269 N N . ILE A 1 167 ? 5.704 4.645 -5.157 1.00 98.88 167 ILE A N 1
ATOM 1270 C CA . ILE A 1 167 ? 6.784 4.157 -4.288 1.00 98.88 167 ILE A CA 1
ATOM 1271 C C . ILE A 1 167 ? 8.115 4.379 -5.009 1.00 98.88 167 ILE A C 1
ATOM 1273 O O . ILE A 1 167 ? 8.367 3.743 -6.031 1.00 98.88 167 ILE A O 1
ATOM 1277 N N . SER A 1 168 ? 8.949 5.267 -4.471 1.00 98.81 168 SER A N 1
ATOM 1278 C CA . SER A 1 168 ? 10.265 5.623 -5.014 1.00 98.81 168 SER A CA 1
ATOM 1279 C C . SER A 1 168 ? 11.363 4.706 -4.462 1.00 98.81 168 SER A C 1
ATOM 1281 O O . SER A 1 168 ? 11.440 4.486 -3.248 1.00 98.81 168 SER A O 1
ATOM 1283 N N . VAL A 1 169 ? 12.186 4.126 -5.346 1.00 98.94 169 VAL A N 1
ATOM 1284 C CA . VAL A 1 169 ? 13.044 2.970 -5.025 1.00 98.94 169 VAL A CA 1
ATOM 1285 C C . VAL A 1 169 ? 14.526 3.224 -5.316 1.00 98.94 169 VAL A C 1
ATOM 1287 O O . VAL A 1 169 ? 14.951 3.282 -6.472 1.00 98.94 169 VAL A O 1
ATOM 1290 N N . ALA A 1 170 ? 15.329 3.284 -4.250 1.00 98.94 170 ALA A N 1
ATOM 1291 C CA . ALA A 1 170 ? 16.791 3.223 -4.303 1.00 98.94 170 ALA A CA 1
ATOM 1292 C C . ALA A 1 170 ? 17.314 1.781 -4.478 1.00 98.94 170 ALA A C 1
ATOM 1294 O O . ALA A 1 170 ? 16.617 0.799 -4.211 1.00 98.94 170 ALA A O 1
ATOM 1295 N N . ALA A 1 171 ? 18.580 1.645 -4.869 1.00 98.88 171 ALA A N 1
ATOM 1296 C CA . ALA A 1 171 ? 19.263 0.364 -5.016 1.00 98.88 171 ALA A CA 1
ATOM 1297 C C . ALA A 1 171 ? 20.210 0.088 -3.838 1.00 98.88 171 ALA A C 1
ATOM 1299 O O . ALA A 1 171 ? 20.997 0.952 -3.453 1.00 98.88 171 ALA A O 1
ATOM 1300 N N . THR A 1 172 ? 20.203 -1.139 -3.313 1.00 98.88 172 THR A N 1
ATOM 1301 C CA . THR A 1 172 ? 21.281 -1.675 -2.464 1.00 98.88 172 THR A CA 1
ATOM 1302 C C . THR A 1 172 ? 22.148 -2.681 -3.213 1.00 98.88 172 THR A C 1
ATOM 1304 O O . THR A 1 172 ? 21.728 -3.275 -4.212 1.00 98.88 172 THR A O 1
ATOM 1307 N N . ASP A 1 173 ? 23.366 -2.883 -2.712 1.00 98.19 173 ASP A N 1
ATOM 1308 C CA . ASP A 1 173 ? 24.239 -3.983 -3.107 1.00 98.19 173 ASP A CA 1
ATOM 1309 C C . ASP A 1 173 ? 24.086 -5.227 -2.218 1.00 98.19 173 ASP A C 1
ATOM 1311 O O . ASP A 1 173 ? 23.310 -5.250 -1.258 1.00 98.19 173 ASP A O 1
ATOM 1315 N N . GLN A 1 174 ? 24.835 -6.282 -2.549 1.00 97.06 174 GLN A N 1
ATOM 1316 C CA . GLN A 1 174 ? 24.800 -7.559 -1.835 1.00 97.06 174 GLN A CA 1
ATOM 1317 C C . GLN A 1 174 ? 25.327 -7.508 -0.385 1.00 97.06 174 GLN A C 1
ATOM 1319 O O . GLN A 1 174 ? 25.284 -8.523 0.305 1.00 97.06 174 GLN A O 1
ATOM 1324 N N . ASN A 1 175 ? 25.830 -6.358 0.076 1.00 97.75 175 ASN A N 1
ATOM 1325 C CA . ASN A 1 175 ? 26.311 -6.133 1.440 1.00 97.75 175 ASN A CA 1
ATOM 1326 C C . ASN A 1 175 ? 25.328 -5.282 2.272 1.00 97.75 175 ASN A C 1
ATOM 1328 O O . ASN A 1 175 ? 25.701 -4.809 3.345 1.00 97.75 175 ASN A O 1
ATOM 1332 N N . ASP A 1 176 ? 24.100 -5.055 1.779 1.00 97.75 176 ASP A N 1
ATOM 1333 C CA . ASP A 1 176 ? 23.109 -4.145 2.380 1.00 97.75 176 ASP A CA 1
ATOM 1334 C C . ASP A 1 176 ? 23.655 -2.691 2.519 1.00 97.75 176 ASP A C 1
ATOM 1336 O O . ASP A 1 176 ? 23.350 -1.931 3.446 1.00 97.75 176 ASP A O 1
ATOM 1340 N N . VAL A 1 177 ? 24.469 -2.263 1.545 1.00 98.06 177 VAL A N 1
ATOM 1341 C CA . VAL A 1 177 ? 24.926 -0.873 1.386 1.00 98.06 177 VAL A CA 1
ATOM 1342 C C . VAL A 1 177 ? 24.144 -0.207 0.252 1.00 98.06 177 VAL A C 1
ATOM 1344 O O . VAL A 1 177 ? 23.830 -0.858 -0.743 1.00 98.06 177 VAL A O 1
ATOM 1347 N N . LEU A 1 178 ? 23.833 1.090 0.376 1.00 98.56 178 LEU A N 1
ATOM 1348 C CA . LEU A 1 178 ? 23.317 1.893 -0.742 1.00 98.56 178 LEU A CA 1
ATOM 1349 C C . LEU A 1 178 ? 24.279 1.762 -1.934 1.00 98.56 178 LEU A C 1
ATOM 1351 O O . LEU A 1 178 ? 25.471 2.047 -1.803 1.00 98.56 178 LEU A O 1
ATOM 1355 N N . ALA A 1 179 ? 23.776 1.311 -3.081 1.00 98.19 179 ALA A N 1
ATOM 1356 C CA . ALA A 1 179 ? 24.599 1.098 -4.260 1.00 98.19 179 ALA A CA 1
ATOM 1357 C C . ALA A 1 179 ? 25.214 2.430 -4.708 1.00 98.19 179 ALA A C 1
ATOM 1359 O O . ALA A 1 179 ? 24.554 3.464 -4.697 1.00 98.19 179 ALA A O 1
ATOM 1360 N N . THR A 1 180 ? 26.483 2.413 -5.119 1.00 97.56 180 THR A N 1
ATOM 1361 C CA . THR A 1 180 ? 27.265 3.640 -5.358 1.00 97.56 180 THR A CA 1
ATOM 1362 C C . THR A 1 180 ? 26.687 4.557 -6.436 1.00 97.56 180 THR A C 1
ATOM 1364 O O . THR A 1 180 ? 26.923 5.758 -6.377 1.00 97.56 180 THR A O 1
ATOM 1367 N N . PHE A 1 181 ? 25.941 4.008 -7.398 1.00 95.44 181 PHE A N 1
ATOM 1368 C CA . PHE A 1 181 ? 25.228 4.759 -8.437 1.00 95.44 181 PHE A CA 1
ATOM 1369 C C . PHE A 1 181 ? 23.850 5.263 -7.980 1.00 95.44 181 PHE A C 1
ATOM 1371 O O . PHE A 1 181 ? 23.290 6.145 -8.611 1.00 95.44 181 PHE A O 1
ATOM 1378 N N . SER A 1 182 ? 23.262 4.700 -6.919 1.00 98.69 182 SER A N 1
ATOM 1379 C CA . SER A 1 182 ? 21.869 4.979 -6.566 1.00 98.69 182 SER A CA 1
ATOM 1380 C C . SER A 1 182 ? 21.694 6.438 -6.183 1.00 98.69 182 SER A C 1
ATOM 1382 O O . SER A 1 182 ? 22.350 6.929 -5.257 1.00 98.69 182 SER A O 1
ATOM 1384 N N . ASN A 1 183 ? 20.720 7.087 -6.810 1.00 98.81 183 ASN A N 1
ATOM 1385 C CA . ASN A 1 183 ? 20.154 8.298 -6.247 1.00 98.81 183 ASN A CA 1
ATOM 1386 C C . ASN A 1 183 ? 19.495 7.995 -4.897 1.00 98.81 183 ASN A C 1
ATOM 1388 O O . ASN A 1 183 ? 19.179 6.844 -4.561 1.00 98.81 183 ASN A O 1
ATOM 1392 N N . TYR A 1 184 ? 19.333 9.042 -4.100 1.00 98.81 184 TYR A N 1
ATOM 1393 C CA . TYR A 1 184 ? 18.811 8.969 -2.745 1.00 98.81 184 TYR A CA 1
ATOM 1394 C C . TYR A 1 184 ? 18.000 10.222 -2.413 1.00 98.81 184 TYR A C 1
ATOM 1396 O O . TYR A 1 184 ? 18.103 11.238 -3.092 1.00 98.81 184 TYR A O 1
ATOM 1404 N N . GLY A 1 185 ? 17.227 10.162 -1.335 1.00 98.31 185 GLY A N 1
ATOM 1405 C CA . GLY A 1 185 ? 16.418 11.280 -0.878 1.00 98.31 185 GLY A CA 1
ATOM 1406 C C . GLY A 1 185 ? 15.775 10.982 0.467 1.00 98.31 185 GLY A C 1
ATOM 1407 O O . GLY A 1 185 ? 15.058 10.000 0.624 1.00 98.31 185 GLY A O 1
ATOM 1408 N N . SER A 1 186 ? 16.051 11.820 1.460 1.00 97.50 186 SER A N 1
ATOM 1409 C CA . SER A 1 186 ? 15.531 11.675 2.825 1.00 97.50 186 SER A CA 1
ATOM 1410 C C . SER A 1 186 ? 14.019 11.915 2.947 1.00 97.50 186 SER A C 1
ATOM 1412 O O . SER A 1 186 ? 13.415 11.505 3.938 1.00 97.50 186 SER A O 1
ATOM 1414 N N . LEU A 1 187 ? 13.422 12.567 1.945 1.00 96.62 187 LEU A N 1
ATOM 1415 C CA . LEU A 1 187 ? 12.003 12.915 1.844 1.00 96.62 187 LEU A CA 1
ATOM 1416 C C . LEU A 1 187 ? 11.357 12.390 0.549 1.00 96.62 187 LEU A C 1
ATOM 1418 O O . LEU A 1 187 ? 10.153 12.149 0.541 1.00 96.62 187 LEU A O 1
ATOM 1422 N N . SER A 1 188 ? 12.147 12.221 -0.515 1.00 96.69 188 SER A N 1
ATOM 1423 C CA . SER A 1 188 ? 11.697 11.867 -1.873 1.00 96.69 188 SER A CA 1
ATOM 1424 C C . SER A 1 188 ? 11.851 10.388 -2.243 1.00 96.69 188 SER A C 1
ATOM 1426 O O . SER A 1 188 ? 11.099 9.887 -3.077 1.00 96.69 188 SER A O 1
ATOM 1428 N N . VAL A 1 189 ? 12.789 9.656 -1.628 1.00 98.75 189 VAL A N 1
ATOM 1429 C CA . VAL A 1 189 ? 13.017 8.232 -1.931 1.00 98.75 189 VAL A CA 1
ATOM 1430 C C . VAL A 1 189 ? 12.531 7.372 -0.774 1.00 98.75 189 VAL A C 1
ATOM 1432 O O . VAL A 1 189 ? 13.068 7.425 0.331 1.00 98.75 189 VAL A O 1
ATOM 1435 N N . ASP A 1 190 ? 11.494 6.571 -1.004 1.00 98.81 190 ASP A N 1
ATOM 1436 C CA . ASP A 1 190 ? 10.759 5.911 0.073 1.00 98.81 190 ASP A CA 1
ATOM 1437 C C . ASP A 1 190 ? 11.581 4.818 0.777 1.00 98.81 190 ASP A C 1
ATOM 1439 O O . ASP A 1 190 ? 11.667 4.782 2.010 1.00 98.81 190 ASP A O 1
ATOM 1443 N N . LEU A 1 191 ? 12.175 3.906 0.003 1.00 98.88 191 LEU A N 1
ATOM 1444 C CA . LEU A 1 191 ? 12.962 2.767 0.488 1.00 98.88 191 LEU A CA 1
ATOM 1445 C C . LEU A 1 191 ? 13.948 2.269 -0.576 1.00 98.88 191 LEU A C 1
ATOM 1447 O O . LEU A 1 191 ? 13.991 2.793 -1.687 1.00 98.88 191 LEU A O 1
ATOM 1451 N N . ALA A 1 192 ? 14.717 1.228 -0.252 1.00 98.88 192 ALA A N 1
ATOM 1452 C CA . ALA A 1 192 ? 15.580 0.551 -1.215 1.00 98.88 192 ALA A CA 1
ATOM 1453 C C . ALA A 1 192 ? 15.224 -0.932 -1.442 1.00 98.88 192 ALA A C 1
ATOM 1455 O O . ALA A 1 192 ? 14.551 -1.579 -0.633 1.00 98.88 192 ALA A O 1
ATOM 1456 N N . ALA A 1 193 ? 15.732 -1.497 -2.534 1.00 98.81 193 ALA A N 1
ATOM 1457 C CA . ALA A 1 193 ? 15.721 -2.931 -2.824 1.00 98.81 193 ALA A CA 1
ATOM 1458 C C . ALA A 1 193 ? 17.031 -3.345 -3.534 1.00 98.81 193 ALA A C 1
ATOM 1460 O O . ALA A 1 193 ? 17.767 -2.467 -3.989 1.00 98.81 193 ALA A O 1
ATOM 1461 N N . PRO A 1 194 ? 17.360 -4.649 -3.636 1.00 98.69 194 PRO A N 1
ATOM 1462 C CA . PRO A 1 194 ? 18.571 -5.095 -4.326 1.00 98.69 194 PRO A CA 1
ATOM 1463 C C . PRO A 1 194 ? 18.593 -4.613 -5.780 1.00 98.69 194 PRO A C 1
ATOM 1465 O O . PRO A 1 194 ? 17.672 -4.897 -6.538 1.00 98.69 194 PRO A O 1
ATOM 1468 N N . GLY A 1 195 ? 19.637 -3.879 -6.162 1.00 97.81 195 GLY A N 1
ATOM 1469 C CA . GLY A 1 195 ? 19.766 -3.297 -7.503 1.00 97.81 195 GLY A CA 1
ATOM 1470 C C . GLY A 1 195 ? 21.171 -3.369 -8.094 1.00 97.81 195 GLY A C 1
ATOM 1471 O O . GLY A 1 195 ? 21.374 -2.882 -9.196 1.00 97.81 195 GLY A O 1
ATOM 1472 N N . LYS A 1 196 ? 22.144 -3.960 -7.389 1.00 96.44 196 LYS A N 1
ATOM 1473 C CA . LYS A 1 196 ? 23.516 -4.176 -7.873 1.00 96.44 196 LYS A CA 1
ATOM 1474 C C . LYS A 1 196 ? 23.835 -5.670 -7.941 1.00 96.44 196 LYS A C 1
ATOM 1476 O O . LYS A 1 196 ? 23.475 -6.405 -7.022 1.00 96.44 196 LYS A O 1
ATOM 1481 N N . ASN A 1 197 ? 24.529 -6.106 -8.992 1.00 93.69 197 ASN A N 1
ATOM 1482 C CA . ASN A 1 197 ? 24.804 -7.509 -9.318 1.00 93.69 197 ASN A CA 1
ATOM 1483 C C . ASN A 1 197 ? 23.529 -8.378 -9.412 1.00 93.69 197 ASN A C 1
ATOM 1485 O O . ASN A 1 197 ? 23.551 -9.570 -9.092 1.00 93.69 197 ASN A O 1
ATOM 1489 N N . VAL A 1 198 ? 22.402 -7.799 -9.839 1.00 95.69 198 VAL A N 1
ATOM 1490 C CA . VAL A 1 198 ? 21.144 -8.542 -10.020 1.00 95.69 198 VAL A CA 1
ATOM 1491 C C . VAL A 1 198 ? 21.292 -9.455 -11.234 1.00 95.69 198 VAL A C 1
ATOM 1493 O O . VAL A 1 198 ? 21.850 -9.035 -12.238 1.00 95.69 198 VAL A O 1
ATOM 1496 N N . THR A 1 199 ? 20.808 -10.698 -11.169 1.00 94.69 199 THR A N 1
ATOM 1497 C CA . THR A 1 199 ? 20.793 -11.625 -12.318 1.00 94.69 199 THR A CA 1
ATOM 1498 C C . THR A 1 199 ? 19.358 -11.859 -12.774 1.00 94.69 199 THR A C 1
ATOM 1500 O O . THR A 1 199 ? 18.510 -12.187 -11.944 1.00 94.69 199 THR A O 1
ATOM 1503 N N . SER A 1 200 ? 19.079 -11.731 -14.073 1.00 93.88 200 SER A N 1
ATOM 1504 C CA . SER A 1 200 ? 17.738 -11.959 -14.632 1.00 93.88 200 SER A CA 1
ATOM 1505 C C . SER A 1 200 ? 17.771 -12.456 -16.081 1.00 93.88 200 SER A C 1
ATOM 1507 O O . SER A 1 200 ? 18.843 -12.613 -16.663 1.00 93.88 200 SER A O 1
ATOM 1509 N N . THR A 1 201 ? 16.600 -12.754 -16.649 1.00 91.25 201 THR A N 1
ATOM 1510 C CA . THR A 1 201 ? 16.405 -13.112 -18.067 1.00 91.25 201 THR A CA 1
ATOM 1511 C C . THR A 1 201 ? 16.830 -11.985 -19.007 1.00 91.25 201 THR A C 1
ATOM 1513 O O . THR A 1 201 ? 16.746 -10.815 -18.646 1.00 91.25 201 THR A O 1
ATOM 1516 N N . PHE A 1 202 ? 17.242 -12.328 -20.226 1.00 87.44 202 PHE A N 1
ATOM 1517 C CA . PHE A 1 202 ? 17.580 -11.367 -21.281 1.00 87.44 202 PHE A CA 1
ATOM 1518 C C . PHE A 1 202 ? 16.977 -11.804 -22.625 1.00 87.44 202 PHE A C 1
ATOM 1520 O O . PHE A 1 202 ? 16.503 -12.932 -22.744 1.00 87.44 202 PHE A O 1
ATOM 1527 N N . ASN A 1 203 ? 16.930 -10.910 -23.610 1.00 77.81 203 ASN A N 1
ATOM 1528 C CA . ASN A 1 203 ? 16.009 -11.008 -24.748 1.00 77.81 203 ASN A CA 1
ATOM 1529 C C . ASN A 1 203 ? 16.526 -11.785 -25.975 1.00 77.81 203 ASN A C 1
ATOM 1531 O O . ASN A 1 203 ? 15.708 -12.223 -26.777 1.00 77.81 203 ASN A O 1
ATOM 1535 N N . ASN A 1 204 ? 17.834 -12.012 -26.144 1.00 71.31 204 ASN A N 1
ATOM 1536 C CA . ASN A 1 204 ? 18.354 -12.631 -27.375 1.00 71.31 204 ASN A CA 1
ATOM 1537 C C . ASN A 1 204 ? 18.061 -14.150 -27.458 1.00 71.31 204 ASN A C 1
ATOM 1539 O O . ASN A 1 204 ? 18.292 -14.752 -28.506 1.00 71.31 204 ASN A O 1
ATOM 1543 N N . SER A 1 205 ? 17.610 -14.808 -26.374 1.00 75.38 205 SER A N 1
ATOM 1544 C CA . SER A 1 205 ? 17.017 -16.163 -26.423 1.00 75.38 205 SER A CA 1
ATOM 1545 C C . SER A 1 205 ? 16.296 -16.569 -25.128 1.00 75.38 205 SER A C 1
ATOM 1547 O O . SER A 1 205 ? 16.683 -16.143 -24.040 1.00 75.38 205 SER A O 1
ATOM 1549 N N . ASP A 1 206 ? 15.404 -17.564 -25.224 1.00 75.50 206 ASP A N 1
ATOM 1550 C CA . ASP A 1 206 ? 14.767 -18.309 -24.111 1.00 75.50 206 ASP A CA 1
ATOM 1551 C C . ASP A 1 206 ? 15.726 -18.881 -23.040 1.00 75.50 206 ASP A C 1
ATOM 1553 O O . ASP A 1 206 ? 15.291 -19.374 -21.994 1.00 75.50 206 ASP A O 1
ATOM 1557 N N . THR A 1 207 ? 17.033 -18.891 -2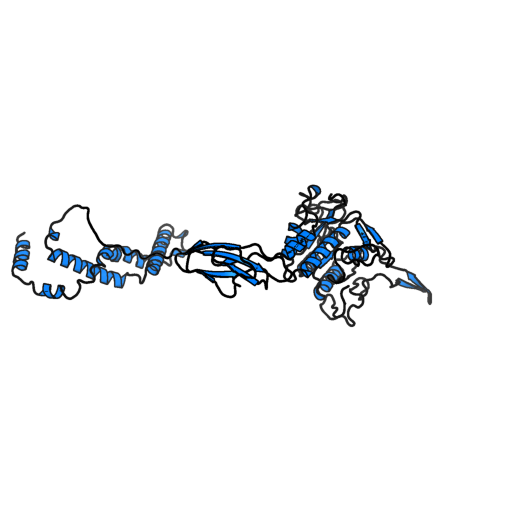3.312 1.00 82.81 207 THR A N 1
ATOM 1558 C CA . THR A 1 207 ? 18.075 -19.427 -22.421 1.00 82.81 207 THR A CA 1
ATOM 1559 C C . THR A 1 207 ? 19.065 -18.373 -21.933 1.00 82.81 207 THR A C 1
ATOM 1561 O O . THR A 1 207 ? 20.000 -18.715 -21.208 1.00 82.81 207 THR A O 1
ATOM 1564 N N . GLN A 1 208 ? 18.887 -17.107 -22.319 1.00 85.69 208 GLN A N 1
ATOM 1565 C CA . GLN A 1 208 ? 19.818 -16.046 -21.968 1.00 85.69 208 GLN A CA 1
ATOM 1566 C C . GLN A 1 208 ? 19.476 -15.415 -20.619 1.00 85.69 208 GLN A C 1
ATOM 1568 O O . GLN A 1 208 ? 18.323 -15.128 -20.291 1.00 85.69 208 GLN A O 1
ATOM 1573 N N . TYR A 1 209 ? 20.533 -15.147 -19.862 1.00 89.44 209 TYR A N 1
ATOM 1574 C CA . TYR A 1 209 ? 20.497 -14.397 -18.619 1.00 89.44 209 TYR A CA 1
ATOM 1575 C C . TYR A 1 209 ? 21.624 -13.366 -18.643 1.00 89.44 209 TYR A C 1
ATOM 1577 O O . TYR A 1 209 ? 22.667 -13.598 -19.260 1.00 89.44 209 TYR A O 1
ATOM 1585 N N . ALA A 1 210 ? 21.418 -12.245 -17.964 1.00 90.06 210 ALA A N 1
ATOM 1586 C CA . ALA A 1 210 ? 22.398 -11.178 -17.818 1.00 90.06 210 ALA A CA 1
ATOM 1587 C C . ALA A 1 210 ? 22.550 -10.790 -16.341 1.00 90.06 210 ALA A C 1
ATOM 1589 O O . ALA A 1 210 ? 21.693 -11.111 -15.512 1.00 90.06 210 ALA A O 1
ATOM 1590 N N . VAL A 1 211 ? 23.636 -10.080 -16.028 1.00 90.88 211 VAL A N 1
ATOM 1591 C CA . VAL A 1 211 ? 23.844 -9.416 -14.735 1.00 90.88 211 VAL A CA 1
ATOM 1592 C C . VAL A 1 211 ? 23.763 -7.908 -14.955 1.00 90.88 211 VAL A C 1
ATOM 1594 O O . VAL A 1 211 ? 24.346 -7.411 -15.917 1.00 90.88 211 VAL A O 1
ATOM 1597 N N . GLY A 1 212 ? 23.040 -7.197 -14.091 1.00 88.00 212 GLY A N 1
ATOM 1598 C CA . GLY A 1 212 ? 22.753 -5.772 -14.243 1.00 88.00 212 GLY A CA 1
ATOM 1599 C C . GLY A 1 212 ? 22.807 -4.987 -12.932 1.00 88.00 212 GLY A C 1
ATOM 1600 O O . GLY A 1 212 ? 22.514 -5.514 -11.854 1.00 88.00 212 GLY A O 1
ATOM 1601 N N . ASP A 1 213 ? 23.147 -3.705 -13.074 1.00 93.31 213 ASP A N 1
ATOM 1602 C CA . ASP A 1 213 ? 23.203 -2.685 -12.026 1.00 93.31 213 ASP A CA 1
ATOM 1603 C C . ASP A 1 213 ? 22.211 -1.554 -12.362 1.00 93.31 213 ASP A C 1
ATOM 1605 O O . ASP A 1 213 ? 22.214 -1.046 -13.482 1.00 93.31 213 ASP A O 1
ATOM 1609 N N . GLY A 1 214 ? 21.367 -1.151 -11.408 1.00 95.25 214 GLY A N 1
ATOM 1610 C CA . GLY A 1 214 ? 20.471 0.002 -11.534 1.00 95.25 214 GLY A CA 1
ATOM 1611 C C . GLY A 1 214 ? 19.311 0.016 -10.529 1.00 95.25 214 GLY A C 1
ATOM 1612 O O . GLY A 1 214 ? 18.800 -1.027 -10.116 1.00 95.25 214 GLY A O 1
ATOM 1613 N N . THR A 1 215 ? 18.817 1.208 -10.182 1.00 98.31 215 THR A N 1
ATOM 1614 C CA . THR A 1 215 ? 17.526 1.392 -9.484 1.00 98.31 215 THR A CA 1
ATOM 1615 C C . THR A 1 215 ? 16.360 0.835 -10.306 1.00 98.31 215 THR A C 1
ATOM 1617 O O . THR A 1 215 ? 15.415 0.280 -9.745 1.00 98.31 215 THR A O 1
ATOM 1620 N N . SER A 1 216 ? 16.498 0.833 -11.634 1.00 95.94 216 SER A N 1
ATOM 1621 C CA . SER A 1 216 ? 15.647 0.120 -12.590 1.00 95.94 216 SER A CA 1
ATOM 1622 C C . SER A 1 216 ? 15.498 -1.382 -12.314 1.00 95.94 216 SER A C 1
ATOM 1624 O O . SER A 1 216 ? 14.462 -1.954 -12.653 1.00 95.94 216 SER A O 1
ATOM 1626 N N . PHE A 1 217 ? 16.480 -2.019 -11.664 1.00 97.19 217 PHE A N 1
ATOM 1627 C CA . PHE A 1 217 ? 16.419 -3.426 -11.248 1.00 97.19 217 PHE A CA 1
ATOM 1628 C C . PHE A 1 217 ? 16.036 -3.603 -9.771 1.00 97.19 217 PHE A C 1
ATOM 1630 O O . PHE A 1 217 ? 15.618 -4.691 -9.385 1.00 97.19 217 PHE A O 1
ATOM 1637 N N . ALA A 1 218 ? 16.076 -2.534 -8.969 1.00 98.75 218 ALA A N 1
ATOM 1638 C CA . ALA A 1 218 ? 15.528 -2.507 -7.612 1.00 98.75 218 ALA A CA 1
ATOM 1639 C C . ALA A 1 218 ? 13.992 -2.360 -7.610 1.00 98.75 218 ALA A C 1
ATOM 1641 O O . ALA A 1 218 ? 13.297 -3.083 -6.891 1.00 98.75 218 ALA A O 1
ATOM 1642 N N . ALA A 1 219 ? 13.446 -1.476 -8.455 1.00 98.75 219 ALA A N 1
ATOM 1643 C CA . ALA A 1 219 ? 12.006 -1.254 -8.625 1.00 98.75 219 ALA A CA 1
ATOM 1644 C C . ALA A 1 219 ? 11.169 -2.550 -8.802 1.00 98.75 219 ALA A C 1
ATOM 1646 O O . ALA A 1 219 ? 10.209 -2.732 -8.042 1.00 98.75 219 ALA A O 1
ATOM 1647 N N . PRO A 1 220 ? 11.525 -3.519 -9.676 1.00 98.00 220 PRO A N 1
ATOM 1648 C CA . PRO A 1 220 ? 10.723 -4.732 -9.866 1.00 98.00 220 PRO A CA 1
ATOM 1649 C C . PRO A 1 220 ? 10.565 -5.607 -8.619 1.00 98.00 220 PRO A C 1
ATOM 1651 O O . PRO A 1 220 ? 9.545 -6.289 -8.496 1.00 98.00 220 PRO A O 1
ATOM 1654 N N . TYR A 1 221 ? 11.494 -5.566 -7.657 1.00 98.31 221 TYR A N 1
ATOM 1655 C CA . TYR A 1 221 ? 11.310 -6.249 -6.372 1.00 98.31 221 TYR A CA 1
ATOM 1656 C C . TYR A 1 221 ? 10.141 -5.652 -5.576 1.00 98.31 221 TYR A C 1
ATOM 1658 O O . TYR A 1 221 ? 9.324 -6.394 -5.027 1.00 98.31 221 TYR A O 1
ATOM 1666 N N . ILE A 1 222 ? 10.019 -4.320 -5.554 1.00 98.56 222 ILE A N 1
ATOM 1667 C CA . ILE A 1 222 ? 8.905 -3.604 -4.916 1.00 98.56 222 ILE A CA 1
ATOM 1668 C C . ILE A 1 222 ? 7.602 -3.825 -5.696 1.00 98.56 222 ILE A C 1
ATOM 1670 O O . ILE A 1 222 ? 6.553 -4.045 -5.085 1.00 98.56 222 ILE A O 1
ATOM 1674 N N . ALA A 1 223 ? 7.650 -3.836 -7.031 1.00 98.00 223 ALA A N 1
ATOM 1675 C CA . ALA A 1 223 ? 6.471 -4.081 -7.859 1.00 98.00 223 ALA A CA 1
ATOM 1676 C C . ALA A 1 223 ? 5.912 -5.504 -7.666 1.00 98.00 223 ALA A C 1
ATOM 1678 O O . ALA A 1 223 ? 4.712 -5.685 -7.434 1.00 98.00 223 ALA A O 1
ATOM 1679 N N . ALA A 1 224 ? 6.786 -6.514 -7.670 1.00 96.69 224 ALA A N 1
ATOM 1680 C CA . ALA A 1 224 ? 6.415 -7.902 -7.415 1.00 96.69 224 ALA A CA 1
ATOM 1681 C C . ALA A 1 224 ? 5.917 -8.122 -5.978 1.00 96.69 224 ALA A C 1
ATOM 1683 O O . ALA A 1 224 ? 4.927 -8.828 -5.778 1.00 96.69 224 ALA A O 1
ATOM 1684 N N . ALA A 1 225 ? 6.549 -7.480 -4.986 1.00 97.06 225 ALA A N 1
ATOM 1685 C CA . ALA A 1 225 ? 6.072 -7.473 -3.605 1.00 97.06 225 ALA A CA 1
ATOM 1686 C C . ALA A 1 225 ? 4.649 -6.906 -3.514 1.00 97.06 225 ALA A C 1
ATOM 1688 O O . ALA A 1 225 ? 3.751 -7.569 -2.998 1.00 97.06 225 ALA A O 1
ATOM 1689 N N . SER A 1 226 ? 4.424 -5.722 -4.085 1.00 97.25 226 SER A N 1
ATOM 1690 C CA . SER A 1 226 ? 3.125 -5.039 -4.095 1.00 97.25 226 SER A CA 1
ATOM 1691 C C . SER A 1 226 ? 2.026 -5.910 -4.713 1.00 97.25 226 SER A C 1
ATOM 1693 O O . SER A 1 226 ? 0.959 -6.099 -4.129 1.00 97.25 226 SER A O 1
ATOM 1695 N N . ALA A 1 227 ? 2.298 -6.522 -5.866 1.00 95.19 227 ALA A N 1
ATOM 1696 C CA . ALA A 1 227 ? 1.337 -7.398 -6.528 1.00 95.19 227 ALA A CA 1
ATOM 1697 C C . ALA A 1 227 ? 1.104 -8.721 -5.763 1.00 95.19 227 ALA A C 1
ATOM 1699 O O . ALA A 1 227 ? -0.029 -9.210 -5.729 1.00 95.19 227 ALA A O 1
ATOM 1700 N N . LEU A 1 228 ? 2.115 -9.273 -5.077 1.00 94.44 228 LEU A N 1
ATOM 1701 C CA . LEU A 1 228 ? 1.928 -10.421 -4.181 1.00 94.44 228 LEU A CA 1
ATOM 1702 C C . LEU A 1 228 ? 1.050 -10.053 -2.973 1.00 94.44 228 LEU A C 1
ATOM 1704 O O . LEU A 1 228 ? 0.153 -10.825 -2.628 1.00 94.44 228 LEU A O 1
ATOM 1708 N N . LEU A 1 229 ? 1.253 -8.876 -2.375 1.00 94.69 229 LEU A N 1
ATOM 1709 C CA . LEU A 1 229 ? 0.443 -8.365 -1.264 1.00 94.69 229 LEU A CA 1
ATOM 1710 C C . LEU A 1 229 ? -1.027 -8.179 -1.673 1.00 94.69 229 LEU A C 1
ATOM 1712 O O . LEU A 1 229 ? -1.913 -8.676 -0.976 1.00 94.69 229 LEU A O 1
ATOM 1716 N N . TYR A 1 230 ? -1.301 -7.575 -2.836 1.00 93.38 230 TYR A N 1
ATOM 1717 C CA . TYR A 1 230 ? -2.663 -7.503 -3.385 1.00 93.38 230 TYR A CA 1
ATOM 1718 C C . TYR A 1 230 ? -3.284 -8.888 -3.627 1.00 93.38 230 TYR A C 1
ATOM 1720 O O . TYR A 1 230 ? -4.479 -9.063 -3.396 1.00 93.38 230 TYR A O 1
ATOM 1728 N N . SER A 1 231 ? -2.499 -9.883 -4.062 1.00 90.44 231 SER A N 1
ATOM 1729 C CA . SER A 1 231 ? -3.002 -11.255 -4.253 1.00 90.44 231 SER A CA 1
ATOM 1730 C C . SER A 1 231 ? -3.365 -11.954 -2.935 1.00 90.44 231 SER A C 1
ATOM 1732 O O . SER A 1 231 ? -4.255 -12.802 -2.918 1.00 90.44 231 SER A O 1
ATOM 1734 N N . ALA A 1 232 ? -2.696 -11.594 -1.834 1.00 89.50 232 ALA A N 1
ATOM 1735 C CA . ALA A 1 232 ? -2.937 -12.150 -0.504 1.00 89.50 232 ALA A CA 1
ATOM 1736 C C . ALA A 1 232 ? -4.084 -11.437 0.231 1.00 89.50 232 ALA A C 1
ATOM 1738 O O . ALA A 1 232 ? -4.820 -12.065 0.989 1.00 89.50 232 ALA A O 1
ATOM 1739 N N . ASN A 1 233 ? -4.265 -10.136 -0.010 1.00 89.81 233 ASN A N 1
ATOM 1740 C CA . ASN A 1 233 ? -5.344 -9.344 0.565 1.00 89.81 233 ASN A CA 1
ATOM 1741 C C . ASN A 1 233 ? -5.908 -8.353 -0.467 1.00 89.81 233 ASN A C 1
ATOM 1743 O O . ASN A 1 233 ? -5.515 -7.189 -0.545 1.00 89.81 233 ASN A O 1
ATOM 1747 N N . ILE A 1 234 ? -6.916 -8.817 -1.212 1.00 86.69 234 ILE A N 1
ATOM 1748 C CA . ILE A 1 234 ? -7.622 -8.050 -2.253 1.00 86.69 234 ILE A CA 1
ATOM 1749 C C . ILE A 1 234 ? -8.373 -6.805 -1.740 1.00 86.69 234 ILE A C 1
ATOM 1751 O O . ILE A 1 234 ? -8.941 -6.070 -2.543 1.00 86.69 234 ILE A O 1
ATOM 1755 N N . SER A 1 235 ? -8.422 -6.583 -0.419 1.00 86.88 235 SER A N 1
ATOM 1756 C CA . SER A 1 235 ? -9.089 -5.432 0.207 1.00 86.88 235 SER A CA 1
ATOM 1757 C C . SER A 1 235 ? -8.138 -4.311 0.645 1.00 86.88 235 SER A C 1
ATOM 1759 O O . SER A 1 235 ? -8.605 -3.302 1.171 1.00 86.88 235 SER A O 1
ATOM 1761 N N . LEU A 1 236 ? -6.826 -4.454 0.419 1.00 90.38 236 LEU A N 1
ATOM 1762 C CA . LEU A 1 236 ? -5.857 -3.383 0.666 1.00 90.38 236 LEU A CA 1
ATOM 1763 C C . LEU A 1 236 ? -6.113 -2.172 -0.244 1.00 90.38 236 LEU A C 1
ATOM 1765 O O . LEU A 1 236 ? -6.274 -2.314 -1.457 1.00 90.38 236 LEU A O 1
ATOM 1769 N N . SER A 1 237 ? -6.076 -0.969 0.334 1.00 91.81 237 SER A N 1
ATOM 1770 C CA . SER A 1 237 ? -5.885 0.265 -0.432 1.00 91.81 237 SER A CA 1
ATOM 1771 C C . SER A 1 237 ? -4.411 0.433 -0.807 1.00 91.81 237 SER A C 1
ATOM 1773 O O . SER A 1 237 ? -3.526 -0.083 -0.121 1.00 91.81 237 SER A O 1
ATOM 1775 N N . SER A 1 238 ? -4.132 1.210 -1.855 1.00 93.38 238 SER A N 1
ATOM 1776 C CA . SER A 1 238 ? -2.761 1.568 -2.245 1.00 93.38 238 SER A CA 1
ATOM 1777 C C . SER A 1 238 ? -2.000 2.240 -1.095 1.00 93.38 238 SER A C 1
ATOM 1779 O O . SER A 1 238 ? -0.868 1.868 -0.812 1.00 93.38 238 SER A O 1
ATOM 1781 N N . SER A 1 239 ? -2.644 3.140 -0.342 1.00 92.62 239 SER A N 1
ATOM 1782 C CA . SER A 1 239 ? -2.034 3.758 0.845 1.00 92.62 239 SER A CA 1
ATOM 1783 C C . SER A 1 239 ? -1.602 2.727 1.895 1.00 92.62 239 SER A C 1
ATOM 1785 O O . SER A 1 239 ? -0.442 2.712 2.290 1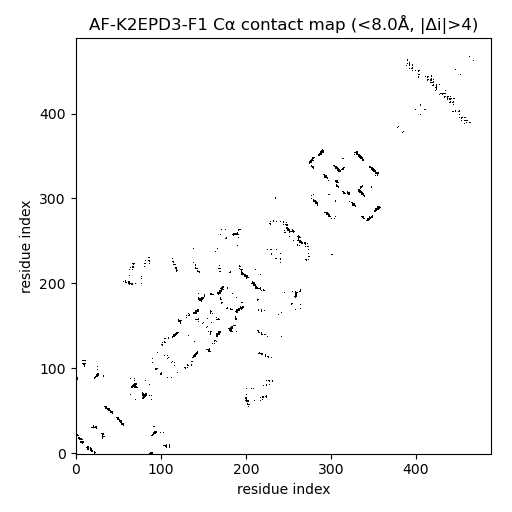.00 92.62 239 SER A O 1
ATOM 1787 N N . ALA A 1 240 ? -2.493 1.806 2.280 1.00 93.06 240 ALA A N 1
ATOM 1788 C CA . ALA A 1 240 ? -2.188 0.778 3.274 1.00 93.06 240 ALA A CA 1
ATOM 1789 C C . ALA A 1 240 ? -1.100 -0.193 2.788 1.00 93.06 240 ALA A C 1
ATOM 1791 O O . ALA A 1 240 ? -0.281 -0.648 3.581 1.00 93.06 240 ALA A O 1
ATOM 1792 N N . LEU A 1 241 ? -1.065 -0.499 1.487 1.00 96.50 241 LEU A N 1
ATOM 1793 C CA . LEU A 1 241 ? -0.002 -1.304 0.892 1.00 96.50 241 LEU A CA 1
ATOM 1794 C C . LEU A 1 241 ? 1.349 -0.577 0.960 1.00 96.50 241 LEU A C 1
ATOM 1796 O O . LEU A 1 241 ? 2.319 -1.181 1.420 1.00 96.50 241 LEU A O 1
ATOM 1800 N N . LYS A 1 242 ? 1.413 0.705 0.563 1.00 97.62 242 LYS A N 1
ATOM 1801 C CA . LYS A 1 242 ? 2.630 1.523 0.689 1.00 97.62 242 LYS A CA 1
ATOM 1802 C C . LYS A 1 242 ? 3.106 1.543 2.143 1.00 97.62 242 LYS A C 1
ATOM 1804 O O . LYS A 1 242 ? 4.247 1.167 2.400 1.00 97.62 242 LYS A O 1
ATOM 1809 N N . ASP A 1 243 ? 2.220 1.854 3.090 1.00 96.75 243 ASP A N 1
ATOM 1810 C CA . ASP A 1 243 ? 2.530 1.854 4.526 1.00 96.75 243 ASP A CA 1
ATOM 1811 C C . ASP A 1 243 ? 3.115 0.508 4.993 1.00 96.75 243 ASP A C 1
ATOM 1813 O O . ASP A 1 243 ? 4.120 0.483 5.703 1.00 96.75 243 ASP A O 1
ATOM 1817 N N . ILE A 1 244 ? 2.545 -0.624 4.556 1.00 97.62 244 ILE A N 1
ATOM 1818 C CA . ILE A 1 244 ? 3.059 -1.967 4.871 1.00 97.62 244 ILE A CA 1
ATOM 1819 C C . ILE A 1 244 ? 4.464 -2.184 4.296 1.00 97.62 244 ILE A C 1
ATOM 1821 O O . ILE A 1 244 ? 5.337 -2.683 5.011 1.00 97.62 244 ILE A O 1
ATOM 1825 N N . ILE A 1 245 ? 4.714 -1.821 3.035 1.00 98.44 245 ILE A N 1
ATOM 1826 C CA . ILE A 1 245 ? 6.030 -1.975 2.391 1.00 98.44 245 ILE A CA 1
ATOM 1827 C C . ILE A 1 245 ? 7.100 -1.152 3.131 1.00 98.44 245 ILE A C 1
ATOM 1829 O O . ILE A 1 245 ? 8.169 -1.682 3.437 1.00 98.44 245 ILE A O 1
ATOM 1833 N N . LEU A 1 246 ? 6.801 0.095 3.513 1.00 98.25 246 LEU A N 1
ATOM 1834 C CA . LEU A 1 246 ? 7.744 0.952 4.248 1.00 98.25 246 LEU A CA 1
ATOM 1835 C C . LEU A 1 246 ? 7.933 0.517 5.711 1.00 98.25 246 LEU A C 1
ATOM 1837 O O . LEU A 1 246 ? 9.040 0.572 6.253 1.00 98.25 246 LEU A O 1
ATOM 1841 N N . ALA A 1 247 ? 6.872 0.048 6.372 1.00 97.88 247 ALA A N 1
ATOM 1842 C CA . ALA A 1 247 ? 6.940 -0.413 7.755 1.00 97.88 247 ALA A CA 1
ATOM 1843 C C . ALA A 1 247 ? 7.682 -1.753 7.901 1.00 97.88 247 ALA A C 1
ATOM 1845 O O . ALA A 1 247 ? 8.398 -1.948 8.885 1.00 97.88 247 ALA A O 1
ATOM 1846 N N . SER A 1 248 ? 7.539 -2.662 6.934 1.00 97.94 248 SER A N 1
ATOM 1847 C CA . SER A 1 248 ? 8.043 -4.043 7.012 1.00 97.94 248 SER A CA 1
ATOM 1848 C C . SER A 1 248 ? 9.531 -4.230 6.718 1.00 97.94 248 SER A C 1
ATOM 1850 O O . SER A 1 248 ? 10.099 -5.225 7.175 1.00 97.94 248 SER A O 1
ATOM 1852 N N . GLY A 1 249 ? 10.146 -3.314 5.963 1.00 98.19 249 GLY A N 1
ATOM 1853 C CA . GLY A 1 249 ? 11.543 -3.418 5.539 1.00 98.19 249 GLY A CA 1
ATOM 1854 C C . GLY A 1 249 ? 12.553 -3.476 6.692 1.00 98.19 249 GLY A C 1
ATOM 1855 O O . GLY A 1 249 ? 12.294 -2.991 7.798 1.00 98.19 249 GLY A O 1
ATOM 1856 N N . ASP A 1 250 ? 13.723 -4.047 6.409 1.00 98.62 250 ASP A N 1
ATOM 1857 C CA . ASP A 1 250 ? 14.824 -4.149 7.370 1.00 98.62 250 ASP A CA 1
ATOM 1858 C C . ASP A 1 250 ? 15.588 -2.823 7.420 1.00 98.62 250 ASP A C 1
ATOM 1860 O O . ASP A 1 250 ? 15.980 -2.287 6.381 1.00 98.62 250 ASP A O 1
ATOM 1864 N N . SER A 1 251 ? 15.786 -2.276 8.622 1.00 98.31 251 SER A N 1
ATOM 1865 C CA . SER A 1 251 ? 16.466 -0.989 8.813 1.00 98.31 251 SER A CA 1
ATOM 1866 C C . SER A 1 251 ? 17.969 -1.125 8.587 1.00 98.31 251 SER A C 1
ATOM 1868 O O . SER A 1 251 ? 18.629 -1.883 9.298 1.00 98.31 251 SER A O 1
ATOM 1870 N N . LEU A 1 252 ? 18.521 -0.343 7.657 1.00 97.38 252 LEU A N 1
ATOM 1871 C CA . LEU A 1 252 ? 19.945 -0.371 7.320 1.00 97.38 252 LEU A CA 1
ATOM 1872 C C . LEU A 1 252 ? 20.615 0.957 7.707 1.00 97.38 252 LEU A C 1
ATOM 1874 O O . LEU A 1 252 ? 20.149 2.016 7.278 1.00 97.38 252 LEU A O 1
ATOM 1878 N N . PRO A 1 253 ? 21.734 0.953 8.463 1.00 95.56 253 PRO A N 1
ATOM 1879 C CA . PRO A 1 253 ? 22.439 2.185 8.837 1.00 95.56 253 PRO A CA 1
ATOM 1880 C C . PRO A 1 253 ? 22.848 3.052 7.637 1.00 95.56 253 PRO A C 1
ATOM 1882 O O . PRO A 1 253 ? 22.881 4.273 7.741 1.00 95.56 253 PRO A O 1
ATOM 1885 N N . THR A 1 254 ? 23.118 2.414 6.497 1.00 94.31 254 THR A N 1
ATOM 1886 C CA . THR A 1 254 ? 23.510 3.011 5.210 1.00 94.31 254 THR A CA 1
ATOM 1887 C C . THR A 1 254 ? 22.377 3.761 4.503 1.00 94.31 254 THR A C 1
ATOM 1889 O O . THR A 1 254 ? 22.652 4.627 3.675 1.00 94.31 254 THR A O 1
ATOM 1892 N N . LEU A 1 255 ? 21.116 3.459 4.838 1.00 98.06 255 LEU A N 1
ATOM 1893 C CA . LEU A 1 255 ? 19.918 4.087 4.271 1.00 98.06 255 LEU A CA 1
ATOM 1894 C C . LEU A 1 255 ? 19.306 5.161 5.185 1.00 98.06 255 LEU A C 1
ATOM 1896 O O . LEU A 1 255 ? 18.447 5.931 4.747 1.00 98.06 255 LEU A O 1
ATOM 1900 N N . SER A 1 256 ? 19.744 5.233 6.445 1.00 96.50 256 SER A N 1
ATOM 1901 C CA . SER A 1 256 ? 19.305 6.242 7.413 1.00 96.50 256 SER A CA 1
ATOM 1902 C C . SER A 1 256 ? 19.670 7.652 6.935 1.00 96.50 256 SER A C 1
ATOM 1904 O O . SER A 1 256 ? 20.833 7.940 6.659 1.00 96.50 256 SER A O 1
ATOM 1906 N N . GLY A 1 257 ? 18.673 8.532 6.789 1.00 95.94 257 GLY A N 1
ATOM 1907 C CA . GLY A 1 257 ? 18.866 9.872 6.212 1.00 95.94 257 GLY A CA 1
ATOM 1908 C C . GLY A 1 257 ? 19.162 9.884 4.703 1.00 95.94 257 GLY A C 1
ATOM 1909 O O . GLY A 1 257 ? 19.537 10.924 4.166 1.00 95.94 257 GLY A O 1
ATOM 1910 N N . LYS A 1 258 ? 19.006 8.742 4.020 1.00 98.19 258 LYS A N 1
ATOM 1911 C CA . LYS A 1 258 ? 19.122 8.580 2.558 1.00 98.19 258 LYS A CA 1
ATOM 1912 C C . LYS A 1 258 ? 17.823 8.105 1.903 1.00 98.19 258 LYS A C 1
ATOM 1914 O O . LYS A 1 258 ? 17.688 8.215 0.693 1.00 98.19 258 LYS A O 1
ATOM 1919 N N . THR A 1 259 ? 16.889 7.585 2.692 1.00 98.62 259 THR A N 1
ATOM 1920 C CA . THR A 1 259 ? 15.523 7.221 2.289 1.00 98.62 259 THR A CA 1
ATOM 1921 C C . THR A 1 259 ? 14.563 7.577 3.424 1.00 98.62 259 THR A C 1
ATOM 1923 O O . THR A 1 259 ? 14.989 7.613 4.584 1.00 98.62 259 THR A O 1
ATOM 1926 N N . VAL A 1 260 ? 13.282 7.791 3.118 1.00 98.38 260 VAL A N 1
ATOM 1927 C CA . VAL A 1 260 ? 12.218 8.098 4.096 1.00 98.38 260 VAL A CA 1
ATOM 1928 C C . VAL A 1 260 ? 12.118 7.014 5.171 1.00 98.38 260 VAL A C 1
ATOM 1930 O O . VAL A 1 260 ? 12.029 7.306 6.363 1.00 98.38 260 VAL A O 1
ATOM 1933 N N . SER A 1 261 ? 12.140 5.745 4.758 1.00 98.19 261 SER A N 1
ATOM 1934 C CA . SER A 1 261 ? 12.005 4.600 5.664 1.00 98.19 261 SER A CA 1
ATOM 1935 C C . SER A 1 261 ? 13.313 4.188 6.351 1.00 98.19 261 SER A C 1
ATOM 1937 O O . SER A 1 261 ? 13.266 3.535 7.395 1.00 98.19 261 SER A O 1
ATOM 1939 N N . GLY A 1 262 ? 14.474 4.527 5.775 1.00 98.56 262 GLY A N 1
ATOM 1940 C CA . GLY A 1 262 ? 15.779 4.015 6.206 1.00 98.56 262 GLY A CA 1
ATOM 1941 C C . GLY A 1 262 ? 15.946 2.503 5.998 1.00 98.56 262 GLY A C 1
ATOM 1942 O O . GLY A 1 262 ? 16.731 1.872 6.712 1.00 98.56 262 GLY A O 1
ATOM 1943 N N . LYS A 1 263 ? 15.169 1.900 5.086 1.00 98.75 263 LYS A N 1
ATOM 1944 C CA . LYS A 1 263 ? 14.962 0.448 5.009 1.00 98.75 263 LYS A CA 1
ATOM 1945 C C . LYS A 1 263 ? 15.139 -0.137 3.615 1.00 98.75 263 LYS A C 1
ATOM 1947 O O . LYS A 1 263 ? 14.887 0.513 2.603 1.00 98.75 263 LYS A O 1
ATOM 1952 N N . ARG A 1 264 ? 15.494 -1.422 3.592 1.00 98.75 264 ARG A N 1
ATOM 1953 C CA . ARG A 1 264 ? 15.515 -2.277 2.399 1.00 98.75 264 ARG A CA 1
ATOM 1954 C C . ARG A 1 264 ? 14.356 -3.273 2.455 1.00 98.75 264 ARG A C 1
ATOM 1956 O O . ARG A 1 264 ? 14.018 -3.761 3.533 1.00 98.75 264 ARG A O 1
ATOM 1963 N N . LEU A 1 265 ? 13.725 -3.565 1.313 1.00 98.69 265 LEU A N 1
ATOM 1964 C CA . LEU A 1 265 ? 12.553 -4.452 1.218 1.00 98.69 265 LEU A CA 1
ATOM 1965 C C . LEU A 1 265 ? 12.737 -5.755 2.016 1.00 98.69 265 LEU A C 1
ATOM 1967 O O . LEU A 1 265 ? 13.692 -6.497 1.782 1.00 98.69 265 LEU A O 1
ATOM 1971 N N . ASN A 1 266 ? 11.770 -6.089 2.874 1.00 98.50 266 ASN A N 1
ATOM 1972 C CA . ASN A 1 266 ? 11.629 -7.425 3.453 1.00 98.50 266 ASN A CA 1
ATOM 1973 C C . ASN A 1 266 ? 10.256 -7.994 3.072 1.00 98.50 266 ASN A C 1
ATOM 1975 O O . ASN A 1 266 ? 9.237 -7.702 3.700 1.00 98.50 266 ASN A O 1
ATOM 1979 N N . LEU A 1 267 ? 10.232 -8.813 2.015 1.00 96.94 267 LEU A N 1
ATOM 1980 C CA . LEU A 1 267 ? 8.997 -9.373 1.463 1.00 96.94 267 LEU A CA 1
ATOM 1981 C C . LEU A 1 267 ? 8.249 -10.272 2.455 1.00 96.94 267 LEU A C 1
ATOM 1983 O O . LEU A 1 267 ? 7.021 -10.270 2.467 1.00 96.94 267 LEU A O 1
ATOM 1987 N N . ASN A 1 268 ? 8.965 -11.027 3.293 1.00 96.50 268 ASN A N 1
ATOM 1988 C CA . ASN A 1 268 ? 8.328 -11.897 4.277 1.00 96.50 268 ASN A CA 1
ATOM 1989 C C . ASN A 1 268 ? 7.558 -11.066 5.309 1.00 96.50 268 ASN A C 1
ATOM 1991 O O . ASN A 1 268 ? 6.373 -11.304 5.527 1.00 96.50 268 ASN A O 1
ATOM 1995 N N . ASN A 1 269 ? 8.198 -10.046 5.883 1.00 97.81 269 ASN A N 1
ATOM 1996 C CA . ASN A 1 269 ? 7.546 -9.146 6.833 1.00 97.81 269 ASN A CA 1
ATOM 1997 C C . ASN A 1 269 ? 6.369 -8.404 6.175 1.00 97.81 269 ASN A C 1
ATOM 1999 O O . ASN A 1 269 ? 5.299 -8.306 6.775 1.00 97.81 269 ASN A O 1
ATOM 2003 N N . ALA A 1 270 ? 6.534 -7.938 4.930 1.00 97.50 270 ALA A N 1
ATOM 2004 C CA . ALA A 1 270 ? 5.477 -7.269 4.170 1.00 97.50 270 ALA A CA 1
ATOM 2005 C C . ALA A 1 270 ? 4.254 -8.180 3.982 1.00 97.50 270 ALA A C 1
ATOM 2007 O O . ALA A 1 270 ? 3.119 -7.770 4.228 1.00 97.50 270 ALA A O 1
ATOM 2008 N N . TYR A 1 271 ? 4.488 -9.439 3.604 1.00 95.25 271 TYR A N 1
ATOM 2009 C CA . TYR A 1 271 ? 3.441 -10.439 3.422 1.00 95.25 271 TYR A CA 1
ATOM 2010 C C . TYR A 1 271 ? 2.708 -10.736 4.736 1.00 95.25 271 TYR A C 1
ATOM 2012 O O . TYR A 1 271 ? 1.480 -10.716 4.760 1.00 95.25 271 TYR A O 1
ATOM 2020 N N . GLN A 1 272 ? 3.442 -10.949 5.837 1.00 94.94 272 GLN A N 1
ATOM 2021 C CA . GLN A 1 272 ? 2.851 -11.221 7.155 1.00 94.94 272 GLN A CA 1
ATOM 2022 C C . GLN A 1 272 ? 1.984 -10.060 7.662 1.00 94.94 272 GLN A C 1
ATOM 2024 O O . GLN A 1 272 ? 0.910 -10.300 8.213 1.00 94.94 272 GLN A O 1
ATOM 2029 N N . LEU A 1 273 ? 2.400 -8.807 7.442 1.00 94.69 273 LEU A N 1
ATOM 2030 C CA . LEU A 1 273 ? 1.586 -7.634 7.778 1.00 94.69 273 LEU A CA 1
ATOM 2031 C C . LEU A 1 273 ? 0.349 -7.501 6.875 1.00 94.69 273 LEU A C 1
ATOM 2033 O O . LEU A 1 273 ? -0.729 -7.188 7.371 1.00 94.69 273 LEU A O 1
ATOM 2037 N N . ALA A 1 274 ? 0.462 -7.783 5.575 1.00 94.00 274 ALA A N 1
ATOM 2038 C CA . ALA A 1 274 ? -0.663 -7.704 4.639 1.00 94.00 274 ALA A CA 1
ATOM 2039 C C . ALA A 1 274 ? -1.780 -8.723 4.909 1.00 94.00 274 ALA A C 1
ATOM 2041 O O . ALA A 1 274 ? -2.950 -8.430 4.641 1.00 94.00 274 ALA A O 1
ATOM 2042 N N . ILE A 1 275 ? -1.437 -9.892 5.459 1.00 93.69 275 ILE A N 1
ATOM 2043 C CA . ILE A 1 275 ? -2.411 -10.905 5.889 1.00 93.69 275 ILE A CA 1
ATOM 2044 C C . ILE A 1 275 ? -2.841 -10.762 7.356 1.00 93.69 275 ILE A C 1
ATOM 2046 O O . ILE A 1 275 ? -3.673 -11.545 7.806 1.00 93.69 275 ILE A O 1
ATOM 2050 N N . LYS A 1 276 ? -2.309 -9.797 8.119 1.00 94.56 276 LYS A N 1
ATOM 2051 C CA . LYS A 1 276 ? -2.688 -9.586 9.523 1.00 94.56 276 LYS A CA 1
ATOM 2052 C C . LYS A 1 276 ? -4.059 -8.916 9.611 1.00 94.56 276 LYS A C 1
ATOM 2054 O O . LYS A 1 276 ? -4.281 -7.837 9.063 1.00 94.56 276 LYS A O 1
ATOM 2059 N N . ILE A 1 277 ? -4.983 -9.545 10.329 1.00 93.56 277 ILE A N 1
ATOM 2060 C CA . ILE A 1 277 ? -6.325 -9.007 10.559 1.00 93.56 277 ILE A CA 1
ATOM 2061 C C . ILE A 1 277 ? -6.257 -7.847 11.559 1.00 93.56 277 ILE A C 1
ATOM 2063 O O . ILE A 1 277 ? -5.567 -7.913 12.579 1.00 93.56 277 ILE A O 1
ATOM 2067 N N . ALA A 1 278 ? -7.012 -6.784 11.288 1.00 92.50 278 ALA A N 1
ATOM 2068 C CA . ALA A 1 278 ? -7.095 -5.628 12.164 1.00 92.50 278 ALA A CA 1
ATOM 2069 C C . ALA A 1 278 ? -7.821 -5.969 13.475 1.00 92.50 278 ALA A C 1
ATOM 2071 O O . ALA A 1 278 ? -8.944 -6.487 13.474 1.00 92.50 278 ALA A O 1
ATOM 2072 N N . THR A 1 279 ? -7.180 -5.628 14.592 1.00 96.50 279 THR A N 1
ATOM 2073 C CA . THR A 1 279 ? -7.696 -5.774 15.960 1.00 96.50 279 THR A CA 1
ATOM 2074 C C . THR A 1 279 ? -9.106 -5.191 16.095 1.00 96.50 279 THR A C 1
ATOM 2076 O O . THR A 1 279 ? -9.320 -4.045 15.687 1.00 96.50 279 THR A O 1
ATOM 2079 N N . PRO A 1 280 ? -10.070 -5.932 16.679 1.00 97.62 280 PRO A N 1
ATOM 2080 C CA . PRO A 1 280 ? -11.389 -5.400 16.974 1.00 97.62 280 PRO A CA 1
ATOM 2081 C C . PRO A 1 280 ? -11.338 -4.102 17.780 1.00 97.62 280 PRO A C 1
ATOM 2083 O O . PRO A 1 280 ? -10.490 -3.910 18.648 1.00 97.62 280 PRO A O 1
ATOM 2086 N N . THR A 1 281 ? -12.312 -3.234 17.547 1.00 97.62 281 THR A N 1
ATOM 2087 C CA . THR A 1 281 ? -12.580 -2.053 18.370 1.00 97.62 281 THR A CA 1
ATOM 2088 C C . THR A 1 281 ? -13.980 -2.146 18.960 1.00 97.62 281 THR A C 1
ATOM 2090 O O . THR A 1 281 ? -14.864 -2.775 18.373 1.00 97.62 281 THR A O 1
ATOM 2093 N N . ALA A 1 282 ? -14.179 -1.530 20.127 1.00 97.75 282 ALA A N 1
ATOM 2094 C CA . ALA A 1 282 ? -15.445 -1.538 20.851 1.00 97.75 282 ALA A CA 1
ATOM 2095 C C . ALA A 1 282 ? -16.002 -0.118 21.031 1.00 97.75 282 ALA A C 1
ATOM 2097 O O . ALA A 1 282 ? -15.281 0.785 21.463 1.00 97.75 282 ALA A O 1
ATOM 2098 N N . LEU A 1 283 ? -17.292 0.069 20.739 1.00 97.25 283 LEU A N 1
ATOM 2099 C CA . LEU A 1 283 ? -18.010 1.330 20.936 1.00 97.25 283 LEU A CA 1
ATOM 2100 C C . LEU A 1 283 ? -19.331 1.091 21.704 1.00 97.25 283 LEU A C 1
ATOM 2102 O O . LEU A 1 283 ? -20.160 0.317 21.223 1.00 97.25 283 LEU A O 1
ATOM 2106 N N . PRO A 1 284 ? -19.575 1.756 22.853 1.00 97.06 284 PRO A N 1
ATOM 2107 C CA . PRO A 1 284 ? -18.670 2.685 23.533 1.00 97.06 284 PRO A CA 1
ATOM 2108 C C . PRO A 1 284 ? -17.401 1.980 24.037 1.00 97.06 284 PRO A C 1
ATOM 2110 O O . PRO A 1 284 ? -17.419 0.776 24.285 1.00 97.06 284 PRO A O 1
ATOM 2113 N N . ALA A 1 285 ? -16.303 2.728 24.167 1.00 95.69 285 ALA A N 1
ATOM 2114 C CA . ALA A 1 285 ? -15.038 2.213 24.696 1.00 95.69 285 ALA A CA 1
ATOM 2115 C C . ALA A 1 285 ? -15.178 1.744 26.160 1.00 95.69 285 ALA A C 1
ATOM 2117 O O . ALA A 1 285 ? -16.149 2.089 26.829 1.00 95.69 285 ALA A O 1
ATOM 2118 N N . GLY A 1 286 ? -14.214 0.975 26.675 1.00 95.44 286 GLY A N 1
ATOM 2119 C CA . GLY A 1 286 ? -14.204 0.582 28.088 1.00 95.44 286 GLY A CA 1
ATOM 2120 C C . GLY A 1 286 ? -14.155 1.783 29.040 1.00 95.44 286 GLY A C 1
ATOM 2121 O O . GLY A 1 286 ? -13.614 2.843 28.718 1.00 95.44 286 GLY A O 1
ATOM 2122 N N . GLY A 1 287 ? -14.729 1.615 30.229 1.00 96.19 287 GLY A N 1
ATOM 2123 C CA . GLY A 1 287 ? -14.850 2.668 31.231 1.00 96.19 287 GLY A CA 1
ATOM 2124 C C . GLY A 1 287 ? -15.890 2.362 32.308 1.00 96.19 287 GLY A C 1
ATOM 2125 O O . GLY A 1 287 ? -16.460 1.271 32.366 1.00 96.19 287 GLY A O 1
ATOM 2126 N N . THR A 1 288 ? -16.141 3.348 33.170 1.00 96.12 288 THR A N 1
ATOM 2127 C CA . THR A 1 288 ? -17.130 3.255 34.253 1.00 96.12 288 THR A CA 1
ATOM 2128 C C . THR A 1 288 ? -18.450 3.895 33.841 1.00 96.12 288 THR A C 1
ATOM 2130 O O . THR A 1 288 ? -18.490 5.068 33.467 1.00 96.12 288 THR A O 1
ATOM 2133 N N . TYR A 1 289 ? -19.543 3.149 33.983 1.00 92.69 289 TYR A N 1
ATOM 2134 C CA . TYR A 1 289 ? -20.888 3.547 33.583 1.00 92.69 289 TYR A CA 1
ATOM 2135 C C . TYR A 1 289 ? -21.889 3.377 34.727 1.00 92.69 289 TYR A C 1
ATOM 2137 O O . TYR A 1 289 ? -21.782 2.458 35.531 1.00 92.69 289 TYR A O 1
ATOM 2145 N N . ALA A 1 290 ? -22.897 4.252 34.781 1.00 92.44 290 ALA A N 1
ATOM 2146 C CA . ALA A 1 290 ? -23.979 4.199 35.774 1.00 92.44 290 ALA A CA 1
ATOM 2147 C C . ALA A 1 290 ? -25.226 3.426 35.287 1.00 92.44 290 ALA A C 1
ATOM 2149 O O . ALA A 1 290 ? -26.280 3.473 35.922 1.00 92.44 290 ALA A O 1
ATOM 2150 N N . SER A 1 291 ? -25.124 2.759 34.135 1.00 91.50 291 SER A N 1
ATOM 2151 C CA . SER A 1 291 ? -26.187 1.988 33.487 1.00 91.50 291 SER A CA 1
ATOM 2152 C C . SER A 1 291 ? -25.588 0.907 32.589 1.00 91.50 291 SER A C 1
ATOM 2154 O O . SER A 1 291 ? -24.449 1.050 32.137 1.00 91.50 291 SER A O 1
ATOM 2156 N N . THR A 1 292 ? -26.390 -0.106 32.253 1.00 92.62 292 THR A N 1
ATOM 2157 C CA . THR A 1 292 ? -26.108 -1.098 31.202 1.00 92.62 292 THR A CA 1
ATOM 2158 C C . THR A 1 292 ? -25.582 -0.436 29.927 1.00 92.62 292 THR A C 1
ATOM 2160 O O . THR A 1 292 ? -26.104 0.607 29.518 1.00 92.62 292 THR A O 1
ATOM 2163 N N . GLN A 1 293 ? -24.567 -1.036 29.302 1.00 96.62 293 GLN A N 1
ATOM 2164 C CA . GLN A 1 293 ? -24.028 -0.599 28.011 1.00 96.62 293 GLN A CA 1
ATOM 2165 C C . GLN A 1 293 ? -24.412 -1.569 26.892 1.00 96.62 293 GLN A C 1
ATOM 2167 O O . GLN A 1 293 ? -24.500 -2.773 27.109 1.00 96.62 293 GLN A O 1
ATOM 2172 N N . SER A 1 294 ? -24.610 -1.032 25.688 1.00 97.19 294 SER A N 1
ATOM 2173 C CA . SER A 1 294 ? -24.799 -1.799 24.452 1.00 97.19 294 SER A CA 1
ATOM 2174 C C . SER A 1 294 ? -23.544 -1.634 23.601 1.00 97.19 294 SER A C 1
ATOM 2176 O O . SER A 1 294 ? -23.407 -0.637 22.891 1.00 97.19 294 SER A O 1
ATOM 2178 N N . VAL A 1 295 ? -22.611 -2.576 23.714 1.00 98.00 295 VAL A N 1
ATOM 2179 C CA . VAL A 1 295 ? -21.288 -2.504 23.087 1.00 98.00 295 VAL A CA 1
ATOM 2180 C C . VAL A 1 295 ? -21.321 -3.116 21.693 1.00 98.00 295 VAL A C 1
ATOM 2182 O O . VAL A 1 295 ? -21.646 -4.285 21.504 1.00 98.00 295 VAL A O 1
ATOM 2185 N N . THR A 1 296 ? -20.952 -2.316 20.704 1.00 98.19 296 THR A N 1
ATOM 2186 C CA . THR A 1 296 ? -20.738 -2.749 19.322 1.00 98.19 296 THR A CA 1
ATOM 2187 C C . THR A 1 296 ? -19.266 -3.069 19.098 1.00 98.19 296 THR A C 1
ATOM 2189 O O . THR A 1 296 ? -18.403 -2.298 19.514 1.00 98.19 296 THR A O 1
ATOM 2192 N N . LEU A 1 297 ? -18.984 -4.200 18.452 1.00 98.06 297 LEU A N 1
ATOM 2193 C CA . LEU A 1 297 ? -17.651 -4.570 17.979 1.00 98.06 297 LEU A CA 1
ATOM 2194 C C . LEU A 1 297 ? -17.538 -4.339 16.469 1.00 98.06 297 LEU A C 1
ATOM 2196 O O . LEU A 1 297 ? -18.506 -4.524 15.730 1.00 98.06 297 LEU A O 1
ATOM 2200 N N . SER A 1 298 ? -16.349 -3.949 16.011 1.00 96.62 298 SER A N 1
ATOM 2201 C CA . SER A 1 298 ? -16.029 -3.804 14.586 1.00 96.62 298 SER A CA 1
ATOM 2202 C C . SER A 1 298 ? -14.545 -4.056 14.312 1.00 96.62 298 SER A C 1
ATOM 2204 O O . SER A 1 298 ? -13.714 -3.857 15.195 1.00 96.62 298 SER A O 1
ATOM 2206 N N . SER A 1 299 ? -14.208 -4.470 13.092 1.00 95.00 299 SER A N 1
ATOM 2207 C CA . SER A 1 299 ? -12.838 -4.527 12.565 1.00 95.00 299 SER A CA 1
ATOM 2208 C C . SER A 1 299 ? -12.823 -3.841 11.198 1.00 95.00 299 SER A C 1
ATOM 2210 O O . SER A 1 299 ? -13.823 -3.886 10.479 1.00 95.00 299 SER A O 1
ATOM 2212 N N . SER A 1 300 ? -11.709 -3.204 10.829 1.00 90.75 300 SER A N 1
ATOM 2213 C CA . SER A 1 300 ? -11.521 -2.651 9.482 1.00 90.75 300 SER A CA 1
ATOM 2214 C C . SER A 1 300 ? -11.236 -3.728 8.428 1.00 90.75 300 SER A C 1
ATOM 2216 O O . SER A 1 300 ? -11.315 -3.445 7.234 1.00 90.75 300 SER A O 1
ATOM 2218 N N . THR A 1 301 ? -10.948 -4.972 8.830 1.00 90.50 301 THR A N 1
ATOM 2219 C CA . THR A 1 301 ? -10.812 -6.096 7.899 1.00 90.50 301 THR A CA 1
ATOM 2220 C C . THR A 1 301 ? -12.193 -6.584 7.458 1.00 90.50 301 THR A C 1
ATOM 2222 O O . THR A 1 301 ? -12.870 -7.333 8.163 1.00 90.50 301 THR A O 1
ATOM 2225 N N . THR A 1 302 ? -12.610 -6.179 6.258 1.00 87.88 302 THR A N 1
ATOM 2226 C CA . THR A 1 302 ? -13.908 -6.552 5.680 1.00 87.88 302 THR A CA 1
ATOM 2227 C C . THR A 1 302 ? -14.088 -8.071 5.607 1.00 87.88 302 THR A C 1
ATOM 2229 O O . THR A 1 302 ? -13.262 -8.794 5.037 1.00 87.88 302 THR A O 1
ATOM 2232 N N . GLY A 1 303 ? -15.201 -8.554 6.164 1.00 89.75 303 GLY A N 1
ATOM 2233 C CA . GLY A 1 303 ? -15.556 -9.974 6.191 1.00 89.75 303 GLY A CA 1
ATOM 2234 C C . GLY A 1 303 ? -14.771 -10.818 7.200 1.00 89.75 303 GLY A C 1
ATOM 2235 O O . GLY A 1 303 ? -14.752 -12.034 7.048 1.00 89.75 303 GLY A O 1
ATOM 2236 N N . ALA A 1 304 ? -14.101 -10.208 8.184 1.00 94.75 304 ALA A N 1
ATOM 2237 C CA . ALA A 1 304 ? -13.578 -10.939 9.338 1.00 94.75 304 ALA A CA 1
ATOM 2238 C C . ALA A 1 304 ? -14.692 -11.219 10.361 1.00 94.75 304 ALA A C 1
ATOM 2240 O O . ALA A 1 304 ? -15.498 -10.341 10.678 1.00 94.75 304 ALA A O 1
ATOM 2241 N N . ASP A 1 305 ? -14.706 -12.434 10.899 1.00 97.69 305 ASP A N 1
ATOM 2242 C CA . ASP A 1 305 ? -15.580 -12.836 11.994 1.00 97.69 305 ASP A CA 1
ATOM 2243 C C . ASP A 1 305 ? -14.966 -12.421 13.332 1.00 97.69 305 ASP A C 1
ATOM 2245 O O . ASP A 1 305 ? -13.784 -12.654 13.578 1.00 97.69 305 ASP A O 1
ATOM 2249 N N . ILE A 1 306 ? -15.765 -11.831 14.223 1.00 98.44 306 ILE A N 1
ATOM 2250 C CA . ILE A 1 306 ? -15.305 -11.412 15.553 1.00 98.44 306 ILE A CA 1
ATOM 2251 C C . ILE A 1 306 ? -15.834 -12.387 16.607 1.00 98.44 306 ILE A C 1
ATOM 2253 O O . ILE A 1 306 ? -17.033 -12.660 16.660 1.00 98.44 306 ILE A O 1
ATOM 2257 N N . PHE A 1 307 ? -14.955 -12.864 17.484 1.00 98.50 307 PHE A N 1
ATOM 2258 C CA . PHE A 1 307 ? -15.276 -13.726 18.623 1.00 98.50 307 PHE A CA 1
ATOM 2259 C C . PHE A 1 307 ? -14.902 -13.020 19.927 1.00 98.50 307 PHE A C 1
ATOM 2261 O O . PHE A 1 307 ? -13.911 -12.287 19.965 1.00 98.50 307 PHE A O 1
ATOM 2268 N N . TYR A 1 308 ? -15.688 -13.199 20.993 1.00 98.50 308 TYR A N 1
ATOM 2269 C CA . TYR A 1 308 ? -15.496 -12.455 22.241 1.00 98.50 308 TYR A CA 1
ATOM 2270 C C . TYR A 1 308 ? -15.826 -13.240 23.518 1.00 98.50 308 TYR A C 1
ATOM 2272 O O . TYR A 1 308 ? -16.545 -14.241 23.508 1.00 98.50 308 TYR A O 1
ATOM 2280 N N . THR A 1 309 ? -15.308 -12.726 24.633 1.00 98.25 309 THR A N 1
ATOM 2281 C CA . THR A 1 309 ? -15.537 -13.175 26.014 1.00 98.25 309 THR A CA 1
ATOM 2282 C C . THR A 1 309 ? -15.806 -11.954 26.908 1.00 98.25 309 THR A C 1
ATOM 2284 O O . THR A 1 309 ? -15.431 -10.833 26.562 1.00 98.25 309 THR A O 1
ATOM 2287 N N . LEU A 1 310 ? -16.493 -12.140 28.043 1.00 97.19 310 LEU A N 1
ATOM 2288 C CA . LEU A 1 310 ? -16.828 -11.063 29.005 1.00 97.19 310 LEU A CA 1
ATOM 2289 C C . LEU A 1 310 ? -16.243 -11.285 30.411 1.00 97.19 310 LEU A C 1
ATOM 2291 O O . LEU A 1 310 ? -16.248 -10.377 31.242 1.00 97.19 310 LEU A O 1
ATOM 2295 N N . ASP A 1 311 ? -15.722 -12.480 30.669 1.00 95.69 311 ASP A N 1
ATOM 2296 C CA . ASP A 1 311 ? -15.070 -12.898 31.914 1.00 95.69 311 ASP A CA 1
ATOM 2297 C C . ASP A 1 311 ? -13.554 -12.611 31.924 1.00 95.69 311 ASP A C 1
ATOM 2299 O O . ASP A 1 311 ? -12.871 -12.871 32.912 1.00 95.69 311 ASP A O 1
ATOM 2303 N N . GLY A 1 312 ? -13.010 -12.066 30.831 1.00 93.62 312 GLY A N 1
ATOM 2304 C CA . GLY A 1 312 ? -11.580 -11.826 30.655 1.00 93.62 312 GLY A CA 1
ATOM 2305 C C . GLY A 1 312 ? -10.756 -13.055 30.248 1.00 93.62 312 GLY A C 1
ATOM 2306 O O . GLY A 1 312 ? -9.529 -12.932 30.153 1.00 93.62 312 GLY A O 1
ATOM 2307 N N . SER A 1 313 ? -11.374 -14.206 29.962 1.00 96.81 313 SER A N 1
ATOM 2308 C CA . SER A 1 313 ? -10.699 -15.347 29.318 1.00 96.81 313 SER A CA 1
ATOM 2309 C C . SER A 1 313 ? -10.234 -14.990 27.894 1.00 96.81 313 SER A C 1
ATOM 2311 O O . SER A 1 313 ? -10.728 -14.032 27.295 1.00 96.81 313 SER A O 1
ATOM 2313 N N . GLN A 1 314 ? -9.237 -15.694 27.345 1.00 97.00 314 GLN A N 1
ATOM 2314 C CA . GLN A 1 314 ? -8.785 -15.429 25.971 1.00 97.00 314 GLN A CA 1
ATOM 2315 C C . GLN A 1 314 ? -9.846 -15.902 24.957 1.00 97.00 314 GLN A C 1
ATOM 2317 O O . GLN A 1 314 ? -10.243 -17.066 25.015 1.00 97.00 314 GLN A O 1
ATOM 2322 N N . PRO A 1 315 ? -10.304 -15.035 24.036 1.00 97.38 315 PRO A N 1
ATOM 2323 C CA . PRO A 1 315 ? -11.254 -15.419 23.003 1.00 97.38 315 PRO A CA 1
ATOM 2324 C C . PRO A 1 315 ? -10.575 -16.267 21.918 1.00 97.38 315 PRO A C 1
ATOM 2326 O O . PRO A 1 315 ? -9.404 -16.074 21.600 1.00 97.38 315 PRO A O 1
ATOM 2329 N N . SER A 1 316 ? -11.336 -17.179 21.319 1.00 95.38 316 SER A N 1
ATOM 2330 C CA . SER A 1 316 ? -10.940 -17.978 20.153 1.00 95.38 316 SER A CA 1
ATOM 2331 C C . SER A 1 316 ? -12.168 -18.293 19.288 1.00 95.38 316 SER A C 1
ATOM 2333 O O . SER A 1 316 ? -13.282 -17.892 19.625 1.00 95.38 316 SER A O 1
ATOM 2335 N N . ILE A 1 317 ? -12.001 -19.067 18.211 1.00 95.69 317 ILE A N 1
ATOM 2336 C CA . ILE A 1 317 ? -13.114 -19.526 17.358 1.00 95.69 317 ILE A CA 1
ATOM 2337 C C . ILE A 1 317 ? -14.170 -20.390 18.081 1.00 95.69 317 ILE A C 1
ATOM 2339 O O . ILE A 1 317 ? -15.250 -20.602 17.536 1.00 95.69 317 ILE A O 1
ATOM 2343 N N . SER A 1 318 ? -13.891 -20.882 19.297 1.00 96.38 318 SER A N 1
ATOM 2344 C CA . SER A 1 318 ? -14.872 -21.579 20.149 1.00 96.38 318 SER A CA 1
ATOM 2345 C C . SER A 1 318 ? -15.607 -20.660 21.136 1.00 96.38 318 SER A C 1
ATOM 2347 O O . SER A 1 318 ? -16.504 -21.113 21.847 1.00 96.38 318 SER A O 1
ATOM 2349 N N . SER A 1 319 ? -15.245 -19.375 21.197 1.00 97.81 319 SER A N 1
ATOM 2350 C CA . SER A 1 319 ? -15.926 -18.359 22.008 1.00 97.81 319 SER A CA 1
ATOM 2351 C C . SER A 1 319 ? -17.193 -17.835 21.318 1.00 97.81 319 SER A C 1
ATOM 2353 O O . SER A 1 319 ? -17.539 -18.232 20.206 1.00 97.81 319 SER A O 1
ATOM 2355 N N . THR A 1 320 ? -17.914 -16.917 21.964 1.00 97.75 320 THR A N 1
ATOM 2356 C CA . THR A 1 320 ? -19.151 -16.361 21.403 1.00 97.75 320 THR A CA 1
ATOM 2357 C C . THR A 1 320 ? -18.856 -15.531 20.154 1.00 97.75 320 THR A C 1
ATOM 2359 O O . THR A 1 320 ? -18.157 -14.519 20.226 1.00 97.75 320 THR A O 1
ATOM 2362 N N . LYS A 1 321 ? -19.421 -15.922 19.006 1.00 98.12 321 LYS A N 1
ATOM 2363 C CA . LYS A 1 321 ? -19.358 -15.133 17.770 1.00 98.12 321 LYS A CA 1
ATOM 2364 C C . LYS A 1 321 ? -20.233 -13.880 17.888 1.00 98.12 321 LYS A C 1
ATOM 2366 O O . LYS A 1 321 ? -21.432 -13.963 18.156 1.00 98.12 321 LYS A O 1
ATOM 2371 N N . TYR A 1 322 ? -19.638 -12.716 17.662 1.00 98.06 322 TYR A N 1
ATOM 2372 C CA . TYR A 1 322 ? -20.331 -11.435 17.629 1.00 98.06 322 TYR A CA 1
ATOM 2373 C C . TYR A 1 322 ? -21.215 -11.333 16.378 1.00 98.06 322 TYR A C 1
ATOM 2375 O O . TYR A 1 322 ? -20.754 -11.495 15.251 1.00 98.06 322 TYR A O 1
ATOM 2383 N N . THR A 1 323 ? -22.502 -11.066 16.595 1.00 96.75 323 THR A N 1
ATOM 2384 C CA . THR A 1 323 ? -23.531 -10.951 15.542 1.00 96.75 323 THR A CA 1
ATOM 2385 C C . THR A 1 323 ? -24.502 -9.794 15.786 1.00 96.75 323 THR A C 1
ATOM 2387 O O . THR A 1 323 ? -25.039 -9.228 14.838 1.00 96.75 323 THR A O 1
ATOM 2390 N N . ILE A 1 324 ? -24.699 -9.414 17.051 1.00 96.94 324 ILE A N 1
ATOM 2391 C CA . ILE A 1 324 ? -25.531 -8.298 17.513 1.00 96.94 324 ILE A CA 1
ATOM 2392 C C . ILE A 1 324 ? -24.803 -7.546 18.644 1.00 96.94 324 ILE A C 1
ATOM 2394 O O . ILE A 1 324 ? -23.902 -8.125 19.258 1.00 96.94 324 ILE A O 1
ATOM 2398 N N . PRO A 1 325 ? -25.176 -6.288 18.958 1.00 97.81 325 PRO A N 1
ATOM 2399 C CA . PRO A 1 325 ? -24.570 -5.531 20.052 1.00 97.81 325 PRO A CA 1
ATOM 2400 C C . PRO A 1 325 ? -24.629 -6.275 21.396 1.00 97.81 325 PRO A C 1
ATOM 2402 O O . PRO A 1 325 ? -25.657 -6.839 21.772 1.00 97.81 325 PRO A O 1
ATOM 2405 N N . ILE A 1 326 ? -23.520 -6.250 22.131 1.00 97.50 326 ILE A N 1
ATOM 2406 C CA . ILE A 1 326 ? -23.333 -6.962 23.395 1.00 97.50 326 ILE A CA 1
ATOM 2407 C C . ILE A 1 326 ? -23.942 -6.138 24.531 1.00 97.50 326 ILE A C 1
ATOM 2409 O O . ILE A 1 326 ? -23.516 -5.009 24.780 1.00 97.50 326 ILE A O 1
ATOM 2413 N N . SER A 1 327 ? -24.905 -6.704 25.257 1.00 95.31 327 SER A N 1
ATOM 2414 C CA . SER A 1 327 ? -25.447 -6.078 26.468 1.00 95.31 327 SER A CA 1
ATOM 2415 C C . SER A 1 327 ? -24.543 -6.370 27.667 1.00 95.31 327 SER A C 1
ATOM 2417 O O . SER A 1 327 ? -24.397 -7.524 28.066 1.00 95.31 327 SER A O 1
ATOM 2419 N N . VAL A 1 328 ? -23.936 -5.331 28.242 1.00 94.62 328 VAL A N 1
ATOM 2420 C CA . VAL A 1 328 ? -23.087 -5.415 29.439 1.00 94.62 328 VAL A CA 1
ATOM 2421 C C . VAL A 1 328 ? -23.859 -4.835 30.623 1.00 94.62 328 VAL A C 1
ATOM 2423 O O . VAL A 1 328 ? -24.001 -3.614 30.744 1.00 94.62 328 VAL A O 1
ATOM 2426 N N . THR A 1 329 ? -24.414 -5.715 31.461 1.00 92.81 329 THR A N 1
ATOM 2427 C CA . THR A 1 329 ? -25.269 -5.371 32.616 1.00 92.81 329 THR A CA 1
ATOM 2428 C C . THR A 1 329 ? -24.501 -5.160 33.913 1.00 92.81 329 THR A C 1
ATOM 2430 O O . THR A 1 329 ? -24.946 -4.380 34.749 1.00 92.81 329 THR A O 1
ATOM 2433 N N . ASP A 1 330 ? -23.350 -5.813 34.045 1.00 91.38 330 ASP A N 1
ATOM 2434 C CA . ASP A 1 330 ? -22.528 -5.886 35.250 1.00 91.38 330 ASP A CA 1
ATOM 2435 C C . ASP A 1 330 ? -21.053 -5.665 34.886 1.00 91.38 330 ASP A C 1
ATOM 2437 O O . ASP A 1 330 ? -20.696 -5.592 33.707 1.00 91.38 330 ASP A O 1
ATOM 2441 N N . T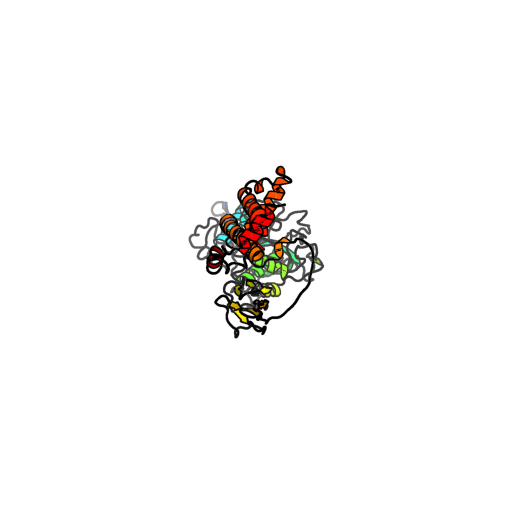HR A 1 331 ? -20.179 -5.531 35.886 1.00 93.00 331 THR A N 1
ATOM 2442 C CA . THR A 1 331 ? -18.744 -5.329 35.640 1.00 93.00 331 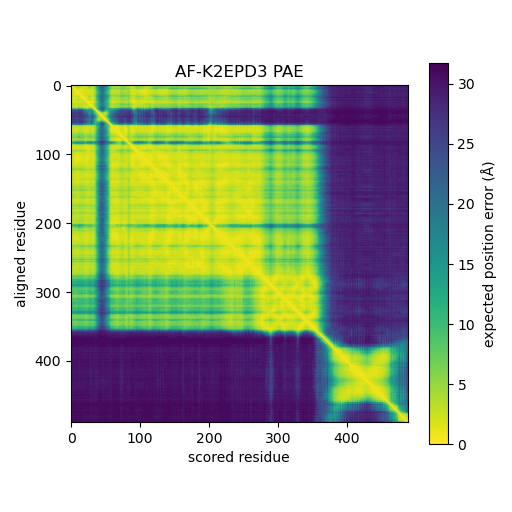THR A CA 1
ATOM 2443 C C . THR A 1 331 ? -18.135 -6.522 34.899 1.00 93.00 331 THR A C 1
ATOM 2445 O O . THR A 1 331 ? -18.160 -7.645 35.398 1.00 93.00 331 THR A O 1
ATOM 2448 N N . ALA A 1 332 ? -17.560 -6.262 33.725 1.00 95.25 332 ALA A N 1
ATOM 2449 C CA . ALA A 1 332 ? -17.070 -7.267 32.786 1.00 95.25 332 ALA A CA 1
ATOM 2450 C C . ALA A 1 332 ? -15.722 -6.858 32.171 1.00 95.25 332 ALA A C 1
ATOM 2452 O O . ALA A 1 332 ? -15.412 -5.672 32.030 1.00 95.25 332 ALA A O 1
ATOM 2453 N N . THR A 1 333 ? -14.934 -7.848 31.749 1.00 97.62 333 THR A N 1
ATOM 2454 C CA . THR A 1 333 ? -13.734 -7.636 30.930 1.00 97.62 333 THR A CA 1
ATOM 2455 C C . THR A 1 333 ? -13.996 -8.203 29.546 1.00 97.62 333 THR A C 1
ATOM 2457 O O . THR A 1 333 ? -13.887 -9.407 29.323 1.00 97.62 333 THR A O 1
ATOM 2460 N N . LEU A 1 334 ? -14.358 -7.316 28.620 1.00 98.06 334 LEU A N 1
ATOM 2461 C CA . LEU A 1 334 ? -14.559 -7.656 27.222 1.00 98.06 334 LEU A CA 1
ATOM 2462 C C . LEU A 1 334 ? -13.200 -7.914 26.576 1.00 98.06 334 LEU A C 1
ATOM 2464 O O . LEU A 1 334 ? -12.381 -6.997 26.480 1.00 98.06 334 LEU A O 1
ATOM 2468 N N . LYS A 1 335 ? -12.984 -9.136 26.095 1.00 98.56 335 LYS A N 1
ATOM 2469 C CA . LYS A 1 335 ? -11.901 -9.440 25.158 1.00 98.56 335 LYS A CA 1
ATOM 2470 C C . LYS A 1 335 ? -12.476 -9.910 23.838 1.00 98.56 335 LYS A C 1
ATOM 2472 O O . LYS A 1 335 ? -13.482 -10.613 23.829 1.00 98.56 335 LYS A O 1
ATOM 2477 N N . SER A 1 336 ? -11.845 -9.539 22.730 1.00 98.19 336 SER A N 1
ATOM 2478 C CA . SER A 1 336 ? -12.268 -9.986 21.402 1.00 98.19 336 SER A CA 1
ATOM 2479 C C . SER A 1 336 ? -11.106 -10.161 20.429 1.00 98.19 336 SER A C 1
ATOM 2481 O O . SER A 1 336 ? -10.084 -9.485 20.524 1.00 98.19 336 SER A O 1
ATOM 2483 N N . ILE A 1 337 ? -11.282 -11.089 19.493 1.00 98.50 337 ILE A N 1
ATOM 2484 C CA . ILE A 1 337 ? -10.353 -11.411 18.405 1.00 98.50 337 ILE A CA 1
ATOM 2485 C C . ILE A 1 337 ? -11.130 -11.431 17.086 1.00 98.50 337 ILE A C 1
ATOM 2487 O O . ILE A 1 337 ? -12.305 -11.806 17.071 1.00 98.50 337 ILE A O 1
ATOM 2491 N N . ALA A 1 338 ? -10.501 -11.001 15.995 1.00 98.06 338 ALA A N 1
ATOM 2492 C CA . ALA A 1 338 ? -11.031 -11.125 14.643 1.00 98.06 338 ALA A CA 1
ATOM 2493 C C . ALA A 1 338 ? -10.258 -12.203 13.871 1.00 98.06 338 ALA A C 1
ATOM 2495 O O . ALA A 1 338 ? -9.027 -12.219 13.884 1.00 98.06 338 ALA A O 1
ATOM 2496 N N . VAL A 1 339 ? -11.003 -13.076 13.196 1.00 97.00 339 VAL A N 1
ATOM 2497 C CA . VAL A 1 339 ? -10.525 -14.268 12.484 1.00 97.00 339 VAL A CA 1
ATOM 2498 C C . VAL A 1 339 ? -11.104 -14.267 11.070 1.00 97.00 339 VAL A C 1
ATOM 2500 O O . VAL A 1 339 ? -12.246 -13.856 10.850 1.00 97.00 339 VAL A O 1
ATOM 2503 N N . LYS A 1 340 ? -10.323 -14.721 10.091 1.00 94.00 340 LYS A N 1
ATOM 2504 C CA . LYS A 1 340 ? -10.740 -14.861 8.693 1.00 94.00 340 LYS A CA 1
ATOM 2505 C C . LYS A 1 340 ? -9.874 -15.923 8.033 1.00 94.00 340 LYS A C 1
ATOM 2507 O O . LYS A 1 340 ? -8.659 -15.908 8.201 1.00 94.00 340 LYS A O 1
ATOM 2512 N N . ASP A 1 341 ? -10.502 -16.833 7.297 1.00 90.12 341 ASP A N 1
ATOM 2513 C CA . ASP A 1 341 ? -9.790 -17.946 6.668 1.00 90.12 341 ASP A CA 1
ATOM 2514 C C . ASP A 1 341 ? -8.688 -17.457 5.709 1.00 90.12 341 ASP A C 1
ATOM 2516 O O . ASP A 1 341 ? -8.839 -16.439 5.027 1.00 90.12 341 ASP A O 1
ATOM 2520 N N . GLY A 1 342 ? -7.555 -18.162 5.705 1.00 85.88 342 GLY A N 1
ATOM 2521 C CA . GLY A 1 342 ? -6.349 -17.799 4.955 1.00 85.88 342 GLY A CA 1
ATOM 2522 C C . GLY A 1 342 ? -5.592 -16.547 5.435 1.00 85.88 342 GLY A C 1
ATOM 2523 O O . GLY A 1 342 ? -4.602 -16.179 4.802 1.00 85.88 342 GLY A O 1
ATOM 2524 N N . MET A 1 343 ? -6.015 -15.893 6.523 1.00 92.31 343 MET A N 1
ATOM 2525 C CA . MET A 1 343 ? -5.369 -14.702 7.095 1.00 92.31 343 MET A CA 1
ATOM 2526 C C . MET A 1 343 ? -4.846 -14.965 8.517 1.00 92.31 343 MET A C 1
ATOM 2528 O O . MET A 1 343 ? -5.273 -15.898 9.191 1.00 92.31 343 MET A O 1
ATOM 2532 N N . THR A 1 344 ? -3.913 -14.134 8.986 1.00 94.81 344 THR A N 1
ATOM 2533 C CA . THR A 1 344 ? -3.370 -14.214 10.349 1.00 94.81 344 THR A CA 1
ATOM 2534 C C . THR A 1 344 ? -4.294 -13.481 11.317 1.00 94.81 344 THR A C 1
ATOM 2536 O O . THR A 1 344 ? -4.475 -12.268 11.186 1.00 94.81 344 THR A O 1
ATOM 2539 N N . ASP A 1 345 ? -4.822 -14.205 12.308 1.00 96.38 345 ASP A N 1
ATOM 2540 C CA . ASP A 1 345 ? -5.684 -13.699 13.386 1.00 96.38 345 ASP A CA 1
ATOM 2541 C C . ASP A 1 345 ? -5.219 -12.360 13.970 1.00 96.38 345 ASP A C 1
ATOM 2543 O O . ASP A 1 345 ? -4.019 -12.082 14.085 1.00 96.38 345 ASP A O 1
ATOM 2547 N N . SER A 1 346 ? -6.173 -11.521 14.373 1.00 96.81 346 SER A N 1
ATOM 2548 C CA . SER A 1 346 ? -5.868 -10.216 14.956 1.00 96.81 346 SER A CA 1
ATOM 2549 C C . SER A 1 346 ? -5.160 -10.322 16.308 1.00 96.81 346 SER A C 1
ATOM 2551 O O . SER A 1 346 ? -5.167 -11.365 16.958 1.00 96.81 346 SER A O 1
ATOM 2553 N N . GLU A 1 347 ? -4.618 -9.207 16.803 1.00 96.88 347 GLU A N 1
ATOM 2554 C CA . GLU A 1 347 ? -4.326 -9.124 18.239 1.00 96.88 347 GLU A CA 1
ATOM 2555 C C . GLU A 1 347 ? -5.627 -9.204 19.052 1.00 96.88 347 GLU A C 1
ATOM 2557 O O . GLU A 1 347 ? -6.712 -8.878 18.555 1.00 96.88 347 GLU A O 1
ATOM 2562 N N . ILE A 1 348 ? -5.522 -9.617 20.316 1.00 97.81 348 ILE A N 1
ATOM 2563 C CA . ILE A 1 348 ? -6.662 -9.640 21.238 1.00 97.81 348 ILE A CA 1
ATOM 2564 C C . ILE A 1 348 ? -6.925 -8.213 21.733 1.00 97.81 348 ILE A C 1
ATOM 2566 O O . ILE A 1 348 ? -6.140 -7.644 22.494 1.00 97.81 348 ILE A O 1
ATOM 2570 N N . PHE A 1 349 ? -8.071 -7.651 21.354 1.00 98.06 349 PHE A N 1
ATOM 2571 C CA . PHE A 1 349 ? -8.620 -6.466 22.005 1.00 98.06 349 PHE A CA 1
ATOM 2572 C C . PHE A 1 349 ? -9.016 -6.809 23.446 1.00 98.06 349 PHE A C 1
ATOM 2574 O O . PHE A 1 349 ? -9.547 -7.888 23.704 1.00 98.06 349 PHE A O 1
ATOM 2581 N N . SER A 1 350 ? -8.794 -5.891 24.389 1.00 98.12 350 SER A N 1
ATOM 2582 C CA . SER A 1 350 ? -9.164 -6.065 25.798 1.00 98.12 350 SER A CA 1
ATOM 2583 C C . SER A 1 350 ? -9.609 -4.736 26.403 1.00 98.12 350 SER A C 1
ATOM 2585 O O . SER A 1 350 ? -8.889 -3.743 26.323 1.00 98.12 350 SER A O 1
ATOM 2587 N N . SER A 1 351 ? -10.778 -4.709 27.044 1.00 97.38 351 SER A N 1
ATOM 2588 C CA . SER A 1 351 ? -11.305 -3.515 27.710 1.00 97.38 351 SER A CA 1
ATOM 2589 C C . SER A 1 351 ? -12.211 -3.858 28.890 1.00 97.38 351 SER A C 1
ATOM 2591 O O . SER A 1 351 ? -12.991 -4.807 28.842 1.00 97.38 351 SER A O 1
ATOM 2593 N N . SER A 1 352 ? -12.130 -3.061 29.952 1.00 97.31 352 SER A N 1
ATOM 2594 C CA . SER A 1 352 ? -12.953 -3.232 31.151 1.00 97.31 352 SER A CA 1
ATOM 2595 C C . SER A 1 352 ? -14.162 -2.303 31.122 1.00 97.31 352 SER A C 1
ATOM 2597 O O . SER A 1 352 ? -14.032 -1.102 30.887 1.00 97.31 352 SER A O 1
ATOM 2599 N N . TYR A 1 353 ? -15.334 -2.855 31.415 1.00 97.12 353 TYR A N 1
ATOM 2600 C CA . TYR A 1 353 ? -16.584 -2.125 31.590 1.00 97.12 353 TYR A CA 1
ATOM 2601 C C . TYR A 1 353 ? -17.004 -2.279 33.045 1.00 97.12 353 TYR A C 1
ATOM 2603 O O . TYR A 1 353 ? -17.252 -3.392 33.496 1.00 97.12 353 TYR A O 1
ATOM 2611 N N . ILE A 1 354 ? -17.058 -1.177 33.791 1.00 95.62 354 ILE A N 1
ATOM 2612 C CA . ILE A 1 354 ? -17.431 -1.174 35.209 1.00 95.62 354 ILE A CA 1
ATOM 2613 C C . ILE A 1 354 ? -18.841 -0.603 35.314 1.00 95.62 354 ILE A C 1
ATOM 2615 O O . ILE A 1 354 ? -19.045 0.591 35.086 1.00 95.62 354 ILE A O 1
ATOM 2619 N N . ILE A 1 355 ? -19.819 -1.445 35.644 1.00 93.06 355 ILE A N 1
ATOM 2620 C CA . ILE A 1 355 ? -21.231 -1.048 35.689 1.00 93.06 355 ILE A CA 1
ATOM 2621 C C . ILE A 1 355 ? -21.621 -0.733 37.137 1.00 93.06 355 ILE A C 1
ATOM 2623 O O . ILE A 1 355 ? -22.127 -1.566 37.884 1.00 93.06 355 ILE A O 1
ATOM 2627 N N . ASN A 1 356 ? -21.376 0.512 37.538 1.00 87.81 356 ASN A N 1
ATOM 2628 C CA . ASN A 1 356 ? -21.706 1.040 38.859 1.00 87.81 356 ASN A CA 1
ATOM 2629 C C . ASN A 1 356 ? -23.121 1.633 38.859 1.00 87.81 356 ASN A C 1
ATOM 2631 O O . ASN A 1 356 ? -23.298 2.852 38.941 1.00 87.81 356 ASN A O 1
ATOM 2635 N N . ILE A 1 357 ? -24.140 0.773 38.765 1.00 74.81 357 ILE A N 1
ATOM 2636 C CA . ILE A 1 357 ? -25.538 1.188 38.960 1.00 74.81 357 ILE A CA 1
ATOM 2637 C C . ILE A 1 357 ? -25.672 1.760 40.383 1.00 74.81 357 ILE A C 1
ATOM 2639 O O . ILE A 1 357 ? -25.344 1.058 41.345 1.00 74.81 357 ILE A O 1
ATOM 2643 N N . PRO A 1 358 ? -26.149 3.009 40.561 1.00 67.69 358 PRO A N 1
ATOM 2644 C CA . PRO A 1 358 ? -26.330 3.584 41.887 1.00 67.69 358 PRO A CA 1
ATOM 2645 C C . PRO A 1 358 ? -27.333 2.765 42.706 1.00 67.69 358 PRO A C 1
ATOM 2647 O O . PRO A 1 358 ? -28.540 2.811 42.464 1.00 67.69 358 PRO A O 1
ATOM 2650 N N . GLN A 1 359 ? -26.827 2.025 43.693 1.00 48.19 359 GLN A N 1
ATOM 2651 C CA . GLN A 1 359 ? -27.642 1.321 44.680 1.00 48.19 359 GLN A CA 1
ATOM 2652 C C . GLN A 1 359 ? -28.530 2.341 45.407 1.00 48.19 359 GLN A C 1
ATOM 2654 O O . GLN A 1 359 ? -28.031 3.312 45.984 1.00 48.19 359 GLN A O 1
ATOM 2659 N N . ILE A 1 360 ? -29.850 2.131 45.395 1.00 41.03 360 ILE A N 1
ATOM 2660 C CA . ILE A 1 360 ? -30.772 2.924 46.215 1.00 41.03 360 ILE A CA 1
ATOM 2661 C C . ILE A 1 360 ? -30.611 2.445 47.658 1.00 41.03 360 ILE A C 1
ATOM 2663 O O . ILE A 1 360 ? -31.247 1.488 48.088 1.00 41.03 360 ILE A O 1
ATOM 2667 N N . VAL A 1 361 ? -29.727 3.110 48.402 1.00 30.61 361 VAL A N 1
ATOM 2668 C CA . VAL A 1 361 ? -29.490 2.820 49.817 1.00 30.61 361 VAL A CA 1
ATOM 2669 C C . VAL A 1 361 ? -30.710 3.248 50.635 1.00 30.61 361 VAL A C 1
ATOM 2671 O O . VAL A 1 361 ? -30.907 4.431 50.912 1.00 30.61 361 VAL A O 1
ATOM 2674 N N . THR A 1 362 ? -31.525 2.279 51.045 1.00 33.72 362 THR A N 1
ATOM 2675 C CA . THR A 1 362 ? -32.521 2.453 52.108 1.00 33.72 362 THR A CA 1
ATOM 2676 C C . THR A 1 362 ? -31.875 2.160 53.460 1.00 33.72 362 THR A C 1
ATOM 2678 O O . THR A 1 362 ? -31.544 1.009 53.742 1.00 33.72 362 THR A O 1
ATOM 2681 N N . LEU A 1 363 ? -31.719 3.184 54.301 1.00 25.52 363 LEU A N 1
ATOM 2682 C CA . LEU A 1 363 ? -31.306 3.056 55.704 1.00 25.52 363 LEU A CA 1
ATOM 2683 C C . LEU A 1 363 ? -32.335 3.728 56.638 1.00 25.52 363 LEU A C 1
ATOM 2685 O O . LEU A 1 363 ? -33.069 4.605 56.174 1.00 25.52 363 LEU A O 1
ATOM 2689 N N . PRO A 1 364 ? -32.425 3.318 57.921 1.00 26.91 364 PRO A N 1
ATOM 2690 C CA . PRO A 1 364 ? -33.461 3.781 58.850 1.00 26.91 364 PRO A CA 1
ATOM 2691 C C . PRO A 1 364 ? -33.123 5.133 59.514 1.00 26.91 364 PRO A C 1
ATOM 2693 O O . PRO A 1 364 ? -31.964 5.541 59.543 1.00 26.91 364 PRO A O 1
ATOM 2696 N N . ASP A 1 365 ? -34.132 5.790 60.104 1.00 35.94 365 ASP A N 1
ATOM 2697 C CA . ASP A 1 365 ? -33.968 6.852 61.125 1.00 35.94 365 ASP A CA 1
ATOM 2698 C C . ASP A 1 365 ? -33.041 6.371 62.271 1.00 35.94 365 ASP A C 1
ATOM 2700 O O . ASP A 1 365 ? -33.125 5.177 62.589 1.00 35.94 365 ASP A O 1
ATOM 2704 N N . PRO A 1 366 ? -32.223 7.229 62.952 1.00 37.62 366 PRO A N 1
ATOM 2705 C CA . PRO A 1 366 ? -32.700 8.509 63.533 1.00 37.62 366 PRO A CA 1
ATOM 2706 C C . PRO A 1 366 ? -31.667 9.679 63.772 1.00 37.62 366 PRO A C 1
ATOM 2708 O O . PRO A 1 366 ? -30.465 9.466 63.731 1.00 37.62 366 PRO A O 1
ATOM 2711 N N . ILE A 1 367 ? -32.166 10.884 64.157 1.00 28.47 367 ILE A N 1
ATOM 2712 C CA . ILE A 1 367 ? -31.665 11.816 65.241 1.00 28.47 367 ILE A CA 1
ATOM 2713 C C . ILE A 1 367 ? -30.240 12.483 65.130 1.00 28.47 367 ILE A C 1
ATOM 2715 O O . ILE A 1 367 ? -29.310 11.888 64.613 1.00 28.47 367 ILE A O 1
ATOM 2719 N N . GLU A 1 368 ? -29.923 13.730 65.569 1.00 31.67 368 GLU A N 1
ATOM 2720 C CA . GLU A 1 368 ? -30.669 14.795 66.302 1.00 31.67 368 GLU A CA 1
ATOM 2721 C C . GLU A 1 368 ? -30.496 16.272 65.782 1.00 31.67 368 GLU A C 1
ATOM 2723 O O . GLU A 1 368 ? -31.342 16.757 65.030 1.00 31.67 368 GLU A O 1
ATOM 2728 N N . THR A 1 369 ? -29.476 17.039 66.234 1.00 32.16 369 THR A N 1
ATOM 2729 C CA . THR A 1 369 ? -29.522 18.522 66.440 1.00 32.16 369 THR A CA 1
ATOM 2730 C C . THR A 1 369 ? -28.202 19.315 66.341 1.00 32.16 369 THR A C 1
ATOM 2732 O O . THR A 1 369 ? -27.174 18.858 66.825 1.00 32.16 369 THR A O 1
ATOM 2735 N N . ALA A 1 370 ? -28.308 20.595 65.931 1.00 28.70 370 ALA A N 1
ATOM 2736 C CA . ALA A 1 370 ? -27.802 21.819 66.615 1.00 28.70 370 ALA A CA 1
ATOM 2737 C C . ALA A 1 370 ? -28.401 23.068 65.899 1.00 28.70 370 ALA A C 1
ATOM 2739 O O . ALA A 1 370 ? -28.335 23.140 64.676 1.00 28.70 370 ALA A O 1
ATOM 2740 N N . LYS A 1 371 ? -29.218 23.959 66.499 1.00 32.09 371 LYS A N 1
ATOM 2741 C CA . LYS A 1 371 ? -28.939 25.049 67.478 1.00 32.09 371 LYS A CA 1
ATOM 2742 C C . LYS A 1 371 ? -27.855 26.056 67.013 1.00 32.09 371 LYS A C 1
ATOM 2744 O O . LYS A 1 371 ? -26.790 25.618 66.610 1.00 32.09 371 LYS A O 1
ATOM 2749 N N . ALA A 1 372 ? -28.036 27.388 67.082 1.00 32.44 372 ALA A N 1
ATOM 2750 C CA . ALA A 1 372 ? -29.186 28.208 67.520 1.00 32.44 372 ALA A CA 1
ATOM 2751 C C . ALA A 1 372 ? -29.088 29.695 67.062 1.00 32.44 372 ALA A C 1
ATOM 2753 O O . ALA A 1 372 ? -28.037 30.112 66.588 1.00 32.44 372 ALA A O 1
ATOM 2754 N N . ALA A 1 373 ? -30.163 30.456 67.343 1.00 34.56 373 ALA A N 1
ATOM 2755 C CA . ALA A 1 373 ? -30.221 31.911 67.613 1.00 34.56 373 ALA A CA 1
ATOM 2756 C C . ALA A 1 373 ? -30.073 32.913 66.423 1.00 34.56 373 ALA A C 1
ATOM 2758 O O . ALA A 1 373 ? -29.317 32.670 65.491 1.00 34.56 373 ALA A O 1
ATOM 2759 N N . ASP A 1 374 ? -30.790 34.052 66.372 1.00 34.00 374 ASP A N 1
ATOM 2760 C CA . ASP A 1 374 ? -31.655 34.665 67.405 1.00 34.00 374 ASP A CA 1
ATOM 2761 C C . ASP A 1 374 ? -32.800 35.569 66.861 1.00 34.00 374 ASP A C 1
ATOM 2763 O O . ASP A 1 374 ? -32.725 36.014 65.718 1.00 34.00 374 ASP A O 1
ATOM 2767 N N . PHE A 1 375 ? -33.811 35.849 67.712 1.00 34.91 375 PHE A N 1
ATOM 2768 C CA . PHE A 1 375 ? -34.962 36.797 67.573 1.00 34.91 375 PHE A CA 1
ATOM 2769 C C . PHE A 1 375 ? -35.921 36.640 66.348 1.00 34.91 375 PHE A C 1
ATOM 2771 O O . PHE A 1 375 ? -35.528 36.318 65.236 1.00 34.91 375 PHE A O 1
ATOM 2778 N N . ASP A 1 376 ? -37.250 36.817 66.428 1.00 36.91 376 ASP A N 1
ATOM 2779 C CA . ASP A 1 376 ? -38.046 37.740 67.256 1.00 36.91 376 ASP A CA 1
ATOM 2780 C C . ASP A 1 376 ? -39.490 37.216 67.559 1.00 36.91 376 ASP A C 1
ATOM 2782 O O . ASP A 1 376 ? -39.964 36.231 66.975 1.00 36.91 376 ASP A O 1
ATOM 2786 N N . LEU A 1 377 ? -40.196 37.866 68.494 1.00 36.94 377 LEU A N 1
ATOM 2787 C CA . LEU A 1 377 ? -41.217 37.302 69.398 1.00 36.94 377 LEU A CA 1
ATOM 2788 C C . LEU A 1 377 ? -42.554 36.803 68.807 1.00 36.94 377 LEU A C 1
ATOM 2790 O O . LEU A 1 377 ? -43.306 36.130 69.516 1.00 36.94 377 LEU A O 1
ATOM 2794 N N . TYR A 1 378 ? -42.867 37.046 67.533 1.00 41.28 378 TYR A N 1
ATOM 2795 C CA . TYR A 1 378 ? -44.151 36.619 66.942 1.00 41.28 378 TYR A CA 1
ATOM 2796 C C . TYR A 1 378 ? -44.230 35.117 66.605 1.00 41.28 378 TYR A C 1
ATOM 2798 O O . TYR A 1 378 ? -45.302 34.598 66.298 1.00 41.28 378 TYR A O 1
ATOM 2806 N N . GLN A 1 379 ? -43.124 34.373 66.710 1.00 41.19 379 GLN A N 1
ATOM 2807 C CA . GLN A 1 379 ? -43.101 32.927 66.440 1.00 41.19 379 GLN A CA 1
ATOM 2808 C C . GLN A 1 379 ? -43.655 32.048 67.580 1.00 41.19 379 GLN A C 1
ATOM 2810 O O . GLN A 1 379 ? -43.693 30.831 67.428 1.00 41.19 379 GLN A O 1
ATOM 2815 N N . LYS A 1 380 ? -44.089 32.605 68.721 1.00 40.09 380 LYS A N 1
ATOM 2816 C CA . LYS A 1 380 ? -44.408 31.792 69.914 1.00 40.09 380 LYS A CA 1
ATOM 2817 C C . LYS A 1 380 ? -45.800 31.141 69.937 1.00 40.09 380 LYS A C 1
ATOM 2819 O O . LYS A 1 380 ? -46.056 30.320 70.813 1.00 40.09 380 LYS A O 1
ATOM 2824 N N . TYR A 1 381 ? -46.676 31.451 68.977 1.00 44.56 381 TYR A N 1
ATOM 2825 C CA . TYR A 1 381 ? -47.966 30.771 68.815 1.00 44.56 381 TYR A CA 1
ATOM 2826 C C . TYR A 1 381 ? -47.941 29.816 67.622 1.00 44.56 381 TYR A C 1
ATOM 2828 O O . TYR A 1 381 ? -47.801 30.228 66.468 1.00 44.56 381 TYR A O 1
ATOM 2836 N N . ASP A 1 382 ? -48.152 28.534 67.909 1.00 52.41 382 ASP A N 1
ATOM 2837 C CA . ASP A 1 382 ? -48.069 27.442 66.937 1.00 52.41 382 ASP A CA 1
ATOM 2838 C C . ASP A 1 382 ? -49.040 27.633 65.747 1.00 52.41 382 ASP A C 1
ATOM 2840 O O . ASP A 1 382 ? -48.706 27.359 64.592 1.00 52.41 382 ASP A O 1
ATOM 2844 N N . GLY A 1 383 ? -50.213 28.229 66.002 1.00 51.56 383 GLY A N 1
ATOM 2845 C CA . GLY A 1 383 ? -51.180 28.629 64.972 1.00 51.56 383 GLY A CA 1
ATOM 2846 C C . GLY A 1 383 ? -50.694 29.751 64.042 1.00 51.56 383 GLY A C 1
ATOM 2847 O O . GLY A 1 383 ? -50.903 29.668 62.830 1.00 51.56 383 GLY A O 1
ATOM 2848 N N . TYR A 1 384 ? -49.993 30.768 64.562 1.00 49.28 384 TYR A N 1
ATOM 2849 C CA . TYR A 1 384 ? -49.449 31.861 63.741 1.00 49.28 384 TYR A CA 1
ATOM 2850 C C . TYR A 1 384 ? -48.334 31.350 62.823 1.00 49.28 384 TYR A C 1
ATOM 2852 O O . TYR A 1 384 ? -48.357 31.610 61.620 1.00 49.28 384 TYR A O 1
ATOM 2860 N N . LEU A 1 385 ? -47.423 30.526 63.355 1.00 53.28 385 LEU A N 1
ATOM 2861 C CA . LEU A 1 385 ? -46.392 29.836 62.573 1.00 53.28 385 LEU A CA 1
ATOM 2862 C C . LEU A 1 385 ? -46.987 28.987 61.440 1.00 53.28 385 LEU A C 1
ATOM 2864 O O . LEU A 1 385 ? -46.478 29.019 60.316 1.00 53.28 385 LEU A O 1
ATOM 2868 N N . LYS A 1 386 ? -48.059 28.233 61.715 1.00 60.56 386 LYS A N 1
ATOM 2869 C CA . LYS A 1 386 ? -48.777 27.431 60.709 1.00 60.56 386 LYS A CA 1
ATOM 2870 C C . LYS A 1 386 ? -49.420 28.320 59.632 1.00 60.56 386 LYS A C 1
ATOM 2872 O O . LYS A 1 386 ? -49.263 28.037 58.442 1.00 60.56 386 LYS A O 1
ATOM 2877 N N . TYR A 1 387 ? -50.045 29.436 60.013 1.00 60.09 387 TYR A N 1
ATOM 2878 C CA . TYR A 1 387 ? -50.626 30.411 59.079 1.00 60.09 387 TYR A CA 1
ATOM 2879 C C . TYR A 1 387 ? -49.576 31.086 58.173 1.00 60.09 387 TYR A C 1
ATOM 2881 O O . TYR A 1 387 ? -49.720 31.086 56.947 1.00 60.09 387 TYR A O 1
ATOM 2889 N N . GLU A 1 388 ? -48.487 31.600 58.750 1.00 62.38 388 GLU A N 1
ATOM 2890 C CA . GLU A 1 388 ? -47.351 32.213 58.042 1.00 62.38 388 GLU A CA 1
ATOM 2891 C C . GLU A 1 388 ? -46.717 31.247 57.025 1.00 62.38 388 GLU A C 1
ATOM 2893 O O . GLU A 1 388 ? -46.495 31.600 55.859 1.00 62.38 388 GLU A O 1
ATOM 2898 N N . LYS A 1 389 ? -46.480 29.991 57.436 1.00 69.06 389 LYS A N 1
ATOM 2899 C CA . LYS A 1 389 ? -45.992 28.919 56.552 1.00 69.06 389 LYS A CA 1
ATOM 2900 C C . LYS A 1 389 ? -46.988 28.631 55.425 1.00 69.06 389 LYS A C 1
ATOM 2902 O O . LYS A 1 389 ? -46.569 28.528 54.273 1.00 69.06 389 LYS A O 1
ATOM 2907 N N . GLY A 1 390 ? -48.291 28.590 55.714 1.00 70.25 390 GLY A N 1
ATOM 2908 C CA . GLY A 1 390 ? -49.351 28.419 54.714 1.00 70.25 390 GLY A CA 1
ATOM 2909 C C . GLY A 1 390 ? -49.413 29.553 53.680 1.00 70.25 390 GLY A C 1
ATOM 2910 O O . GLY A 1 390 ? -49.532 29.294 52.482 1.00 70.25 390 GLY A O 1
ATOM 2911 N N . GLN A 1 391 ? -49.259 30.812 54.102 1.00 69.81 391 GLN A N 1
ATOM 2912 C CA . GLN A 1 391 ? -49.182 31.957 53.184 1.00 69.81 391 GLN A CA 1
ATOM 2913 C C . GLN A 1 391 ? -47.922 31.906 52.306 1.00 69.81 391 GLN A C 1
ATOM 2915 O O . GLN A 1 391 ? -47.985 32.159 51.099 1.00 69.81 391 GLN A O 1
ATOM 2920 N N . LYS A 1 392 ? -46.772 31.527 52.880 1.00 78.12 392 LYS A N 1
ATOM 2921 C CA . LYS A 1 392 ? -45.515 31.337 52.135 1.00 78.12 392 LYS A CA 1
ATOM 2922 C C . LYS A 1 392 ? -45.587 30.143 51.171 1.00 78.12 392 LYS A C 1
ATOM 2924 O O . LYS A 1 392 ? -45.054 30.247 50.067 1.00 78.12 392 LYS A O 1
ATOM 2929 N N . TYR A 1 393 ? -46.325 29.083 51.509 1.00 78.81 393 TYR A N 1
ATOM 2930 C CA . TYR A 1 393 ? -46.620 27.968 50.602 1.00 78.81 393 TYR A CA 1
ATOM 2931 C C . TYR A 1 393 ? -47.513 28.388 49.422 1.00 78.81 393 TYR A C 1
ATOM 2933 O O . TYR A 1 393 ? -47.138 28.172 48.273 1.00 78.81 393 TYR A O 1
ATOM 2941 N N . LYS A 1 394 ? -48.620 29.108 49.659 1.00 77.81 394 LYS A N 1
ATOM 2942 C CA . LYS A 1 394 ? -49.467 29.646 48.571 1.00 77.81 394 LYS A CA 1
ATOM 2943 C C . LYS A 1 394 ? -48.694 30.586 47.632 1.00 77.81 394 LYS A C 1
ATOM 2945 O O . LYS A 1 394 ? -48.943 30.607 46.426 1.00 77.81 394 LYS A O 1
ATOM 2950 N N . LYS A 1 395 ? -47.731 31.357 48.159 1.00 80.75 395 LYS A N 1
ATOM 2951 C CA . LYS A 1 395 ? -46.795 32.161 47.348 1.00 80.75 395 LYS A CA 1
ATOM 2952 C C . LYS A 1 395 ? -45.810 31.282 46.562 1.00 80.75 395 LYS A C 1
ATOM 2954 O O . LYS A 1 395 ? -45.564 31.576 45.394 1.00 80.75 395 LYS A O 1
ATOM 2959 N N . TYR A 1 396 ? -45.293 30.202 47.159 1.00 83.62 396 TYR A N 1
ATOM 2960 C CA . TYR A 1 396 ? -44.464 29.206 46.468 1.00 83.62 396 TYR A CA 1
ATOM 2961 C C . TYR A 1 396 ? -45.209 28.555 45.297 1.00 83.62 396 TYR A C 1
ATOM 2963 O O . TYR A 1 396 ? -44.653 28.515 44.206 1.00 83.62 396 TYR A O 1
ATOM 2971 N N . GLU A 1 397 ? -46.454 28.101 45.475 1.00 83.19 397 GLU A N 1
ATOM 2972 C CA . GLU A 1 397 ? -47.224 27.448 44.404 1.00 83.19 397 GLU A CA 1
ATOM 2973 C C . GLU A 1 397 ? -47.444 28.376 43.205 1.00 83.19 397 GLU A C 1
ATOM 2975 O O . GLU A 1 397 ? -47.069 28.026 42.087 1.00 83.19 397 GLU A O 1
ATOM 2980 N N . LYS A 1 398 ? -47.916 29.609 43.441 1.00 86.06 398 LYS A N 1
ATOM 2981 C CA . LYS A 1 398 ? -48.075 30.624 42.381 1.00 86.06 398 LYS A CA 1
ATOM 2982 C C . LYS A 1 398 ? -46.752 30.951 41.675 1.00 86.06 398 LYS A C 1
ATOM 2984 O O . LYS A 1 398 ? -46.720 31.161 40.464 1.00 86.06 398 LYS A O 1
ATOM 2989 N N . ALA A 1 399 ? -45.640 30.992 42.411 1.00 85.62 399 ALA A N 1
ATOM 2990 C CA . ALA A 1 399 ? -44.318 31.205 41.825 1.00 85.62 399 ALA A CA 1
ATOM 2991 C C . ALA A 1 399 ? -43.792 29.963 41.073 1.00 85.62 399 ALA A C 1
ATOM 2993 O O . ALA A 1 399 ? -43.072 30.120 40.088 1.00 85.62 399 ALA A O 1
ATOM 2994 N N . LYS A 1 400 ? -44.158 28.746 41.503 1.00 86.00 400 LYS A N 1
ATOM 2995 C CA . LYS A 1 400 ? -43.815 27.462 40.867 1.00 86.00 400 LYS A CA 1
ATOM 2996 C C . LYS A 1 400 ? -44.537 27.309 39.536 1.00 86.00 400 LYS A C 1
ATOM 2998 O O . LYS A 1 400 ? -43.905 26.942 38.555 1.00 86.00 400 LYS A O 1
ATOM 3003 N N . GLU A 1 401 ? -45.817 27.648 39.497 1.00 85.25 401 GLU A N 1
ATOM 3004 C CA . GLU A 1 401 ? -46.618 27.698 38.275 1.00 85.25 401 GLU A CA 1
ATOM 3005 C C . GLU A 1 401 ? -46.056 28.729 37.281 1.00 85.25 401 GLU A C 1
ATOM 3007 O O . GLU A 1 401 ? -45.804 28.409 36.122 1.00 85.25 401 GLU A O 1
ATOM 3012 N N . LYS A 1 402 ? -45.764 29.953 37.746 1.00 83.62 402 LYS A N 1
ATOM 3013 C CA . LYS A 1 402 ? -45.359 31.064 36.869 1.00 83.62 402 LYS A CA 1
ATOM 3014 C C . LYS A 1 402 ? -43.888 31.048 36.422 1.00 83.62 402 LYS 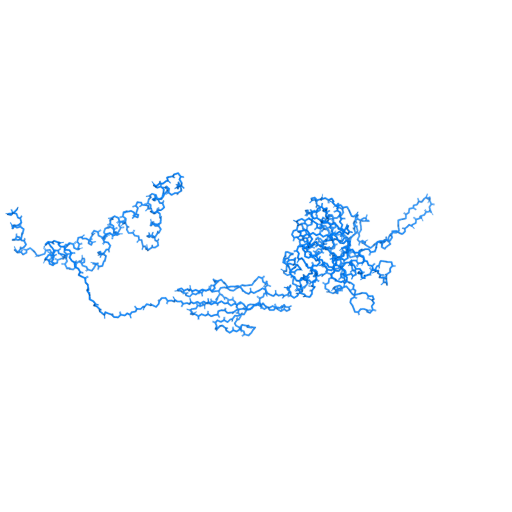A C 1
ATOM 3016 O O . LYS A 1 402 ? -43.579 31.512 35.324 1.00 83.62 402 LYS A O 1
ATOM 3021 N N . TYR A 1 403 ? -42.969 30.569 37.263 1.00 86.12 403 TYR A N 1
ATOM 3022 C CA . TYR A 1 403 ? -41.515 30.635 37.022 1.00 86.12 403 TYR A CA 1
ATOM 3023 C C . TYR A 1 403 ? -40.786 29.303 37.224 1.00 86.12 403 TYR A C 1
ATOM 3025 O O . TYR A 1 403 ? -39.554 29.267 37.180 1.00 86.12 403 TYR A O 1
ATOM 3033 N N . GLY A 1 404 ? -41.514 28.215 37.474 1.00 86.38 404 GLY A N 1
ATOM 3034 C CA . GLY A 1 404 ? -40.939 26.882 37.546 1.00 86.38 404 GLY A CA 1
ATOM 3035 C C . GLY A 1 404 ? -40.368 26.407 36.210 1.00 86.38 404 GLY A C 1
ATOM 3036 O O . GLY A 1 404 ? -40.607 26.969 35.138 1.00 86.38 404 GLY A O 1
ATOM 3037 N N . PHE A 1 405 ? -39.602 25.328 36.306 1.00 89.50 405 PHE A N 1
ATOM 3038 C CA . PHE A 1 405 ? -39.084 24.571 35.175 1.00 89.50 405 PHE A CA 1
ATOM 3039 C C . PHE A 1 405 ? -39.625 23.147 35.285 1.00 89.50 405 PHE A C 1
ATOM 3041 O O . PHE A 1 405 ? -39.732 22.624 36.397 1.00 89.50 405 PHE A O 1
ATOM 3048 N N . LYS A 1 406 ? -39.956 22.526 34.151 1.00 83.50 406 LYS A N 1
ATOM 3049 C CA . LYS A 1 406 ? -40.568 21.190 34.083 1.00 83.50 406 LYS A CA 1
ATOM 3050 C C . LYS A 1 406 ? -39.669 20.112 34.689 1.00 83.50 406 LYS A C 1
ATOM 3052 O O . LYS A 1 406 ? -40.160 19.170 35.296 1.00 83.50 406 LYS A O 1
ATOM 3057 N N . ASN A 1 407 ? -38.354 20.255 34.525 1.00 81.06 407 ASN A N 1
ATOM 3058 C CA . ASN A 1 407 ? -37.344 19.339 35.048 1.00 81.06 407 ASN A CA 1
ATOM 3059 C C . ASN A 1 407 ? -35.983 20.043 35.239 1.00 81.06 407 ASN A C 1
ATOM 3061 O O . ASN A 1 407 ? -35.795 21.214 34.884 1.00 81.06 407 ASN A O 1
ATOM 3065 N N . SER A 1 408 ? -35.016 19.314 35.801 1.00 75.69 408 SER A N 1
ATOM 3066 C CA . SER A 1 408 ? -33.655 19.809 36.052 1.00 75.69 408 SER A CA 1
ATOM 3067 C C . SER A 1 408 ? -32.896 20.190 34.775 1.00 75.69 408 SER A C 1
ATOM 3069 O O . SER A 1 408 ? -32.098 21.127 34.813 1.00 75.69 408 SER A O 1
ATOM 3071 N N . ALA A 1 409 ? -33.168 19.532 33.642 1.00 83.00 409 ALA A N 1
ATOM 3072 C CA . ALA A 1 409 ? -32.535 19.838 32.358 1.00 83.00 409 ALA A CA 1
ATOM 3073 C C . ALA A 1 409 ? -33.000 21.195 31.798 1.00 83.00 409 ALA A C 1
ATOM 3075 O O . ALA A 1 409 ? -32.163 22.025 31.438 1.00 83.00 409 ALA A O 1
ATOM 3076 N N . GLU A 1 410 ? -34.310 21.485 31.822 1.00 87.69 410 GLU A N 1
ATOM 3077 C CA . GLU A 1 410 ? -34.834 22.810 31.463 1.00 87.69 410 GLU A CA 1
ATOM 3078 C C . GLU A 1 410 ? -34.220 23.880 32.381 1.00 87.69 410 GLU A C 1
ATOM 3080 O O . GLU A 1 410 ? -33.640 24.852 31.897 1.00 87.69 410 GLU A O 1
ATOM 3085 N N . LYS A 1 411 ? -34.241 23.670 33.705 1.00 88.25 411 LYS A N 1
ATOM 3086 C CA . LYS A 1 411 ? -33.611 24.596 34.662 1.00 88.25 411 LYS A CA 1
ATOM 3087 C C . LYS A 1 411 ? -32.130 24.846 34.341 1.00 88.25 411 LYS A C 1
ATOM 3089 O O . LYS A 1 411 ? -31.679 25.988 34.442 1.00 88.25 411 LYS A O 1
ATOM 3094 N N . SER A 1 412 ? -31.380 23.812 33.952 1.00 85.25 412 SER A N 1
ATOM 3095 C CA . SER A 1 412 ? -29.961 23.925 33.592 1.00 85.25 412 SER A CA 1
ATOM 3096 C C . SER A 1 412 ? -29.751 24.764 32.326 1.00 85.25 412 SER A C 1
ATOM 3098 O O . SER A 1 412 ? -28.960 25.709 32.348 1.00 85.25 412 SER A O 1
ATOM 3100 N N . LYS A 1 413 ? -30.540 24.528 31.266 1.00 88.44 413 LYS A N 1
ATOM 3101 C CA . LYS A 1 413 ? -30.519 25.328 30.024 1.00 88.44 413 LYS A CA 1
ATOM 3102 C C . LYS A 1 413 ? -30.738 26.820 30.305 1.00 88.44 413 LYS A C 1
ATOM 3104 O O . LYS A 1 413 ? -29.971 27.667 29.847 1.00 88.44 413 LYS A O 1
ATOM 3109 N N . TYR A 1 414 ? -31.739 27.152 31.122 1.00 93.25 414 TYR A N 1
ATOM 3110 C CA . TYR A 1 414 ? -32.020 28.540 31.505 1.00 93.25 414 TYR A CA 1
ATOM 3111 C C . TYR A 1 414 ? -30.947 29.137 32.446 1.00 93.25 414 TYR A C 1
ATOM 3113 O O . TYR A 1 414 ? -30.654 30.330 32.346 1.00 93.25 414 TYR A O 1
ATOM 3121 N N . LYS A 1 415 ? -30.292 28.330 33.299 1.00 90.75 415 LYS A N 1
ATOM 3122 C CA . LYS A 1 415 ? -29.129 28.751 34.111 1.00 90.75 415 LYS A CA 1
ATOM 3123 C C . LYS A 1 415 ? -27.920 29.102 33.235 1.00 90.75 415 LYS A C 1
ATOM 3125 O O . LYS A 1 415 ? -27.267 30.118 33.471 1.00 90.75 415 LYS A O 1
ATOM 3130 N N . GLN A 1 416 ? -27.634 28.292 32.215 1.00 90.00 416 GLN A N 1
ATOM 3131 C CA . GLN A 1 416 ? -26.541 28.537 31.271 1.00 90.00 416 GLN A CA 1
ATOM 3132 C C . GLN A 1 416 ? -26.797 29.809 30.450 1.00 90.00 416 GLN A C 1
ATOM 3134 O O . GLN A 1 416 ? -25.924 30.672 30.365 1.00 90.00 416 GLN A O 1
ATOM 3139 N N . ALA A 1 417 ? -28.019 29.986 29.938 1.00 88.31 417 ALA A N 1
ATOM 3140 C CA . ALA A 1 417 ? -28.415 31.202 29.229 1.00 88.31 417 ALA A CA 1
ATOM 3141 C C . ALA A 1 417 ? -28.299 32.466 30.106 1.00 88.31 417 ALA A C 1
ATOM 3143 O O . ALA A 1 417 ? -27.800 33.492 29.645 1.00 88.31 417 ALA A O 1
ATOM 3144 N N . TYR A 1 418 ? -28.672 32.384 31.389 1.00 93.31 418 TYR A N 1
ATOM 3145 C CA . TYR A 1 418 ? -28.484 33.472 32.354 1.00 93.31 418 TYR A CA 1
ATOM 3146 C C . TYR A 1 418 ? -27.006 33.858 32.538 1.00 93.31 418 TYR A C 1
ATOM 3148 O O . TYR A 1 418 ? -26.677 35.047 32.536 1.00 93.31 418 TYR A O 1
ATOM 3156 N N . ASN A 1 419 ? -26.109 32.873 32.650 1.00 89.75 419 ASN A N 1
ATOM 3157 C CA . ASN A 1 419 ? -24.669 33.113 32.768 1.00 89.75 419 ASN A CA 1
ATOM 3158 C C . ASN A 1 419 ? -24.083 33.729 31.485 1.00 89.75 419 ASN A C 1
ATOM 3160 O O . ASN A 1 419 ? -23.370 34.730 31.560 1.00 89.75 419 ASN A O 1
ATOM 3164 N N . ASN A 1 420 ? -24.442 33.200 30.313 1.00 87.56 420 ASN A N 1
ATOM 3165 C CA . ASN A 1 420 ? -23.982 33.715 29.020 1.00 87.56 420 ASN A CA 1
ATOM 3166 C C . ASN A 1 420 ? -24.463 35.158 28.778 1.00 87.56 420 ASN A C 1
ATOM 3168 O O . ASN A 1 420 ? -23.678 36.020 28.381 1.00 87.56 420 ASN A O 1
ATOM 3172 N N . PHE A 1 421 ? -25.719 35.473 29.112 1.00 90.38 421 PHE A N 1
ATOM 3173 C CA . PHE A 1 421 ? -26.236 36.841 29.010 1.00 90.38 421 PHE A CA 1
ATOM 3174 C C . PHE A 1 421 ? -25.532 37.812 29.977 1.00 90.38 421 PHE A C 1
ATOM 3176 O O . PHE A 1 421 ? -25.322 38.976 29.637 1.00 90.38 421 PHE A O 1
ATOM 3183 N N . LYS A 1 422 ? -25.092 37.357 31.165 1.00 91.62 422 LYS A N 1
ATOM 3184 C CA . LYS A 1 422 ? -24.251 38.178 32.060 1.00 91.62 422 LYS A CA 1
ATOM 3185 C C . LYS A 1 422 ? -22.889 38.522 31.444 1.00 91.62 422 LYS A C 1
ATOM 3187 O O . LYS A 1 422 ? -22.408 39.625 31.690 1.00 91.62 422 LYS A O 1
ATOM 3192 N N . LEU A 1 423 ? -22.286 37.631 30.649 1.00 87.31 423 LEU A N 1
ATOM 3193 C CA . LEU A 1 423 ? -21.043 37.931 29.923 1.00 87.31 423 LEU A CA 1
ATOM 3194 C C . LEU A 1 423 ? -21.270 39.024 28.869 1.00 87.31 423 LEU A C 1
ATOM 3196 O O . LEU A 1 423 ? -20.516 39.994 28.838 1.00 87.31 423 LEU A O 1
ATOM 3200 N N . PHE A 1 424 ? -22.361 38.938 28.098 1.00 88.00 424 PHE A N 1
ATOM 3201 C CA . PHE A 1 424 ? -22.773 39.997 27.166 1.00 88.00 424 PHE A CA 1
ATOM 3202 C C . PHE A 1 424 ? -23.019 41.339 27.865 1.00 88.00 424 PHE A C 1
ATOM 3204 O O . PHE A 1 424 ? -22.483 42.352 27.432 1.00 88.00 424 PHE A O 1
ATOM 3211 N N . LYS A 1 425 ? -23.723 41.362 29.007 1.00 90.56 425 LYS A N 1
ATOM 3212 C CA . LYS A 1 425 ? -23.895 42.602 29.788 1.00 90.56 425 LYS A CA 1
ATOM 3213 C C . LYS A 1 425 ? -22.578 43.213 30.291 1.00 90.56 425 LYS A C 1
ATOM 3215 O O . LYS A 1 425 ? -22.573 44.403 30.585 1.00 90.56 425 LYS A O 1
ATOM 3220 N N . LYS A 1 426 ? -21.503 42.425 30.436 1.00 90.69 426 LYS A N 1
ATOM 3221 C CA . LYS A 1 426 ? -20.174 42.906 30.860 1.00 90.69 426 LYS A CA 1
ATOM 3222 C C . LYS A 1 426 ? -19.317 43.379 29.679 1.00 90.69 426 LYS A C 1
ATOM 3224 O O . LYS A 1 426 ? -18.520 44.292 29.853 1.00 90.69 426 LYS A O 1
ATOM 3229 N N . ASN A 1 427 ? -19.455 42.768 28.502 1.00 86.75 427 ASN A N 1
ATOM 3230 C CA . ASN A 1 427 ? -18.808 43.221 27.269 1.00 86.75 427 ASN A CA 1
ATOM 3231 C C . ASN A 1 427 ? -19.674 42.848 26.043 1.00 86.75 427 ASN A C 1
ATOM 3233 O O . ASN A 1 427 ? -19.579 41.715 25.556 1.00 86.75 427 ASN A O 1
ATOM 3237 N N . PRO A 1 428 ? -20.512 43.778 25.542 1.00 88.81 428 PRO A N 1
ATOM 3238 C CA . PRO A 1 428 ? -21.405 43.512 24.416 1.00 88.81 428 PRO A CA 1
ATOM 3239 C C . PRO A 1 428 ? -20.669 43.206 23.108 1.00 88.81 428 PRO A C 1
ATOM 3241 O O . PRO A 1 428 ? -21.090 42.320 22.369 1.00 88.81 428 PRO A O 1
ATOM 3244 N N . VAL A 1 429 ? -19.547 43.894 22.862 1.00 86.69 429 VAL A N 1
ATOM 3245 C CA . VAL A 1 429 ? -18.737 43.779 21.635 1.00 86.69 429 VAL A CA 1
ATOM 3246 C C . VAL A 1 429 ? -18.058 42.411 21.534 1.00 86.69 429 VAL A C 1
ATOM 3248 O O . VAL A 1 429 ? -17.994 41.833 20.455 1.00 86.69 429 VAL A O 1
ATOM 3251 N N . LYS A 1 430 ? -17.598 41.846 22.659 1.00 83.19 430 LYS A N 1
ATOM 3252 C CA . LYS A 1 430 ? -16.947 40.524 22.694 1.00 83.19 430 LYS A CA 1
ATOM 3253 C C . LYS A 1 430 ? -17.934 39.351 22.634 1.00 83.19 430 LYS A C 1
ATOM 3255 O O . LYS A 1 430 ? -17.554 38.256 22.221 1.00 83.19 430 LYS A O 1
ATOM 3260 N N . TYR A 1 431 ? -19.189 39.544 23.048 1.00 83.38 431 TYR A N 1
ATOM 3261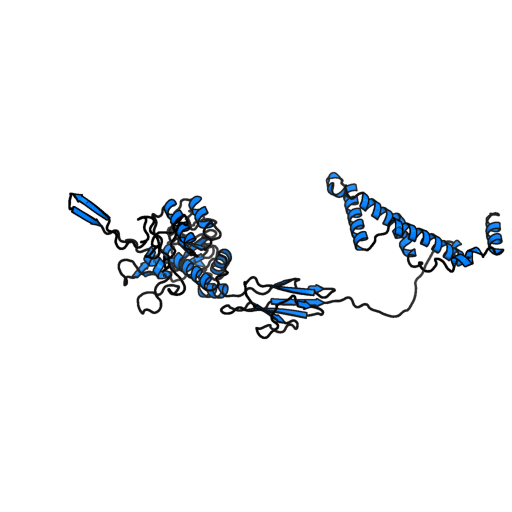 C CA . TYR A 1 431 ? -20.180 38.461 23.146 1.00 83.38 431 TYR A CA 1
ATOM 3262 C C . TYR A 1 431 ? -21.536 38.751 22.462 1.00 83.38 431 TYR A C 1
ATOM 3264 O O . TYR A 1 431 ? -22.577 38.402 23.031 1.00 83.38 431 TYR A O 1
ATOM 3272 N N . PRO A 1 432 ? -21.577 39.323 21.239 1.00 79.38 432 PRO A N 1
ATOM 3273 C CA . PRO A 1 432 ? -22.821 39.775 20.605 1.00 79.38 432 PRO A CA 1
ATOM 3274 C C . PRO A 1 432 ? -23.823 38.630 20.400 1.00 79.38 432 PRO A C 1
ATOM 3276 O O . PRO A 1 432 ? -25.023 38.806 20.598 1.00 79.38 432 PRO A O 1
ATOM 3279 N N . LYS A 1 433 ? -23.327 37.412 20.132 1.00 84.81 433 LYS A N 1
ATOM 3280 C CA . LYS A 1 433 ? -24.135 36.189 19.973 1.00 84.81 433 LYS A CA 1
ATOM 3281 C C . LYS A 1 433 ? -25.026 35.834 21.173 1.00 84.81 433 LYS A C 1
ATOM 3283 O O . LYS A 1 433 ? -25.977 35.076 21.015 1.00 84.81 433 LYS A O 1
ATOM 3288 N N . PHE A 1 434 ? -24.753 36.360 22.369 1.00 90.38 434 PHE A N 1
ATOM 3289 C CA . PHE A 1 434 ? -25.591 36.112 23.548 1.00 90.38 434 PHE A CA 1
ATOM 3290 C C . PHE A 1 434 ? -26.711 37.147 23.742 1.00 90.38 434 PHE A C 1
ATOM 3292 O O . PHE A 1 434 ? -27.558 36.934 24.607 1.00 90.38 434 PHE A O 1
ATOM 3299 N N . ALA A 1 435 ? -26.786 38.215 22.935 1.00 85.50 435 ALA A N 1
ATOM 3300 C CA . ALA A 1 435 ? -27.837 39.238 23.030 1.00 85.50 435 ALA A CA 1
ATOM 3301 C C . ALA A 1 435 ? -29.264 38.663 22.896 1.00 85.50 435 ALA A C 1
ATOM 3303 O O . ALA A 1 435 ? -30.200 39.146 23.534 1.00 85.50 435 ALA A O 1
ATOM 3304 N N . LEU A 1 436 ? -29.423 37.585 22.120 1.00 87.62 436 LEU A N 1
ATOM 3305 C CA . LEU A 1 436 ? -30.708 36.920 21.885 1.00 87.62 436 LEU A CA 1
ATOM 3306 C C . LEU A 1 436 ? -31.266 36.199 23.132 1.00 87.62 436 LEU A C 1
ATOM 3308 O O . LEU A 1 436 ? -32.473 35.991 23.224 1.00 87.62 436 LEU A O 1
ATOM 3312 N N . LEU A 1 437 ? -30.429 35.892 24.135 1.00 89.44 437 LEU A N 1
ATOM 3313 C CA . LEU A 1 437 ? -30.790 35.111 25.336 1.00 89.44 437 LEU A CA 1
ATOM 3314 C C . LEU A 1 437 ? -31.535 35.920 26.422 1.00 89.44 437 LEU A C 1
ATOM 3316 O O . LEU A 1 437 ? -31.633 35.503 27.582 1.00 89.44 437 LEU A O 1
ATOM 3320 N N . ILE A 1 438 ? -32.042 37.112 26.087 1.00 89.94 438 ILE A N 1
ATOM 3321 C CA . ILE A 1 438 ? -32.679 38.029 27.044 1.00 89.94 438 ILE A CA 1
ATOM 3322 C C . ILE A 1 438 ? -33.960 37.452 27.672 1.00 89.94 438 ILE A C 1
ATOM 3324 O O . ILE A 1 438 ? -34.274 37.765 28.826 1.00 89.94 438 ILE A O 1
ATOM 3328 N N . LYS A 1 439 ? -34.703 36.607 26.942 1.00 90.25 439 LYS A N 1
ATOM 3329 C CA . LYS A 1 439 ? -35.944 35.977 27.427 1.00 90.25 439 LYS A CA 1
ATOM 3330 C C . LYS A 1 439 ? -35.624 34.916 28.485 1.00 90.25 439 LYS A C 1
ATOM 3332 O O . LYS A 1 439 ? -36.196 34.929 29.577 1.00 90.25 439 LYS A O 1
ATOM 3337 N N . GLU A 1 440 ? -34.635 34.075 28.210 1.00 91.81 440 GLU A N 1
ATOM 3338 C CA . GLU A 1 440 ? -34.140 33.017 29.088 1.00 91.81 440 GLU A CA 1
ATOM 3339 C C . GLU A 1 440 ? -33.499 33.600 30.352 1.00 91.81 440 GLU A C 1
ATOM 3341 O O . GLU A 1 440 ? -33.828 33.184 31.467 1.00 91.81 440 GLU A O 1
ATOM 3346 N N . TYR A 1 441 ? -32.662 34.632 30.189 1.00 91.81 441 TYR A N 1
ATOM 3347 C CA . TYR A 1 441 ? -32.091 35.404 31.292 1.00 91.81 441 TYR A CA 1
ATOM 3348 C C . TYR A 1 441 ? -33.181 35.947 32.227 1.00 91.81 441 TYR A C 1
ATOM 3350 O O . TYR A 1 441 ? -33.082 35.779 33.445 1.00 91.81 441 TYR A O 1
ATOM 3358 N N . LYS A 1 442 ? -34.248 36.554 31.682 1.00 91.19 442 LYS A N 1
ATOM 3359 C CA . LYS A 1 442 ? -35.369 37.083 32.478 1.00 91.19 442 LYS A CA 1
ATOM 3360 C C . LYS A 1 442 ? -36.124 35.972 33.225 1.00 91.19 442 LYS A C 1
ATOM 3362 O O . LYS A 1 442 ? -36.392 36.153 34.415 1.00 91.19 442 LYS A O 1
ATOM 3367 N N . LYS A 1 443 ? -36.411 34.822 32.591 1.00 90.31 443 LYS A N 1
ATOM 3368 C CA . LYS A 1 443 ? -37.088 33.678 33.247 1.00 90.31 443 LYS A CA 1
ATOM 3369 C C . LYS A 1 443 ? -36.251 33.127 34.409 1.00 90.31 443 LYS A C 1
ATOM 3371 O O . LYS A 1 443 ? -36.761 33.013 35.522 1.00 90.31 443 LYS A O 1
ATOM 3376 N N . TYR A 1 444 ? -34.955 32.864 34.202 1.00 91.88 444 TYR A N 1
ATOM 3377 C CA . TYR A 1 444 ? -34.088 32.343 35.269 1.00 91.88 444 TYR A CA 1
ATOM 3378 C C . TYR A 1 444 ? -33.823 33.366 36.385 1.00 91.88 444 TYR A C 1
ATOM 3380 O O . TYR A 1 444 ? -33.782 33.004 37.561 1.00 91.88 444 TYR A O 1
ATOM 3388 N N . LYS A 1 445 ? -33.710 34.659 36.050 1.00 91.50 445 LYS A N 1
ATOM 3389 C CA . LYS A 1 445 ? -33.605 35.729 37.050 1.00 91.50 445 LYS A CA 1
ATOM 3390 C C . LYS A 1 445 ? -34.844 35.771 37.952 1.00 91.50 445 LYS A C 1
ATOM 3392 O O . LYS A 1 445 ? -34.699 35.797 39.170 1.00 91.50 445 LYS A O 1
ATOM 3397 N N . LYS A 1 446 ? -36.057 35.687 37.389 1.00 91.06 446 LYS A N 1
ATOM 3398 C CA . LYS A 1 446 ? -37.294 35.642 38.192 1.00 91.06 446 LYS A CA 1
ATOM 3399 C C . LYS A 1 446 ? -37.464 34.340 38.975 1.00 91.06 446 LYS A C 1
ATOM 3401 O O . LYS A 1 446 ? -37.945 34.393 40.103 1.00 91.06 446 LYS A O 1
ATOM 3406 N N . TYR A 1 447 ? -36.970 33.210 38.467 1.00 91.94 447 TYR A N 1
ATOM 3407 C CA . TYR A 1 447 ? -36.831 31.985 39.261 1.00 91.94 447 TYR A CA 1
ATOM 3408 C C . TYR A 1 447 ? -35.956 32.204 40.512 1.00 91.94 447 TYR A C 1
ATOM 3410 O O . TYR A 1 447 ? -36.365 31.831 41.610 1.00 91.94 447 TYR A O 1
ATOM 3418 N N . GLN A 1 448 ? -34.781 32.833 40.371 1.00 89.94 448 GLN A N 1
ATOM 3419 C CA . GLN A 1 448 ? -33.877 33.126 41.495 1.00 89.94 448 GLN A CA 1
ATOM 3420 C C . GLN A 1 448 ? -34.468 34.134 42.493 1.00 89.94 448 GLN A C 1
ATOM 3422 O O . GLN A 1 448 ? -34.309 33.952 43.693 1.00 89.94 448 GLN A O 1
ATOM 3427 N N . GLU A 1 449 ? -35.166 35.167 42.016 1.00 88.12 449 GLU A N 1
ATOM 3428 C CA . GLU A 1 449 ? -35.736 36.220 42.871 1.00 88.12 449 GLU A CA 1
ATOM 3429 C C . GLU A 1 449 ? -37.039 35.807 43.574 1.00 88.12 449 GLU A C 1
ATOM 3431 O O . GLU A 1 449 ? -37.269 36.205 44.711 1.00 88.12 449 GLU A O 1
ATOM 3436 N N . GLN A 1 450 ? -37.919 35.055 42.900 1.00 85.06 450 GLN A N 1
ATOM 3437 C CA . GLN A 1 450 ? -39.317 34.884 43.333 1.00 85.06 450 GLN A CA 1
ATOM 3438 C C . GLN A 1 450 ? -39.702 33.439 43.683 1.00 85.06 450 GLN A C 1
ATOM 3440 O O . GLN A 1 450 ? -40.663 33.250 44.424 1.00 85.06 450 GLN A O 1
ATOM 3445 N N . LEU A 1 451 ? -38.967 32.422 43.208 1.00 87.25 451 LEU A N 1
ATOM 3446 C CA . LEU A 1 451 ? -39.273 31.009 43.490 1.00 87.25 451 LEU A CA 1
ATOM 3447 C C . LEU A 1 451 ? -38.215 30.320 44.360 1.00 87.25 451 LEU A C 1
ATOM 3449 O O . LEU A 1 451 ? -38.563 29.639 45.324 1.00 87.25 451 LEU A O 1
ATOM 3453 N N . ALA A 1 452 ? -36.927 30.497 44.060 1.00 85.19 452 ALA A N 1
ATOM 3454 C CA . ALA A 1 452 ? -35.841 29.858 44.802 1.00 85.19 452 ALA A CA 1
ATOM 3455 C C . ALA A 1 452 ? -35.868 30.148 46.324 1.00 85.19 452 ALA A C 1
ATOM 3457 O O . ALA A 1 452 ? -35.753 29.179 47.080 1.00 85.19 452 ALA A O 1
ATOM 3458 N N . PRO A 1 453 ? -36.130 31.382 46.813 1.00 84.69 453 PRO A N 1
ATOM 3459 C CA . PRO A 1 453 ? -36.185 31.668 48.255 1.00 84.69 453 PRO A CA 1
ATOM 3460 C C . PRO A 1 453 ? -37.367 30.989 48.963 1.00 84.69 453 PRO A C 1
ATOM 3462 O O . PRO A 1 453 ? -37.309 30.694 50.158 1.00 84.69 453 PRO A O 1
ATOM 3465 N N . LEU A 1 454 ? -38.441 30.716 48.214 1.00 82.12 454 LEU A N 1
ATOM 3466 C CA . LEU A 1 454 ? -39.647 30.046 48.697 1.00 82.12 454 LEU A CA 1
ATOM 3467 C C . LEU A 1 454 ? -39.586 28.517 48.538 1.00 82.12 454 LEU A C 1
ATOM 3469 O O . LEU A 1 454 ? -40.414 27.814 49.107 1.00 82.12 454 LEU A O 1
ATOM 3473 N N . SER A 1 455 ? -38.605 27.980 47.804 1.00 78.88 455 SER A N 1
ATOM 3474 C CA . SER A 1 455 ? -38.522 26.549 47.469 1.00 78.88 455 SER A CA 1
ATOM 3475 C C . SER A 1 455 ? -38.406 25.619 48.681 1.00 78.88 455 SER A C 1
ATOM 3477 O O . SER A 1 455 ? -38.898 24.491 48.630 1.00 78.88 455 SER A O 1
ATOM 3479 N N . LYS A 1 456 ? -37.869 26.111 49.806 1.00 76.56 456 LYS A N 1
ATOM 3480 C CA . LYS A 1 456 ? -37.865 25.412 51.103 1.00 76.56 456 LYS A CA 1
ATOM 3481 C C . LYS A 1 456 ? -39.266 25.102 51.645 1.00 76.56 456 LYS A C 1
ATOM 3483 O O . LYS A 1 456 ? -39.415 24.181 52.441 1.00 76.56 456 LYS A O 1
ATOM 3488 N N . TYR A 1 457 ? -40.293 25.824 51.191 1.00 75.69 457 TYR A N 1
ATOM 3489 C CA . TYR A 1 457 ? -41.681 25.564 51.566 1.00 75.69 457 TYR A CA 1
ATOM 3490 C C . TYR A 1 457 ? -42.351 24.486 50.693 1.00 75.69 457 TYR A C 1
ATOM 3492 O O . TYR A 1 457 ? -43.463 24.078 50.999 1.00 75.69 457 TYR A O 1
ATOM 3500 N N . SER A 1 458 ? -41.682 23.945 49.667 1.00 68.81 458 SER A N 1
ATOM 3501 C CA . SER A 1 458 ? -42.236 22.875 48.813 1.00 68.81 458 SER A CA 1
ATOM 3502 C C . SER A 1 458 ? -42.690 21.618 49.571 1.00 68.81 458 SER A C 1
ATOM 3504 O O . SER A 1 458 ? -43.622 20.956 49.125 1.00 68.81 458 SER A O 1
ATOM 3506 N N . LYS A 1 459 ? -42.079 21.314 50.727 1.00 61.75 459 LYS A N 1
ATOM 3507 C CA . LYS A 1 459 ? -42.386 20.138 51.563 1.00 61.75 459 LYS A CA 1
ATOM 3508 C C . LYS A 1 459 ? -43.708 20.233 52.346 1.00 61.75 459 LYS A C 1
ATOM 3510 O O . LYS A 1 459 ? -44.128 19.246 52.933 1.00 61.75 459 LYS A O 1
ATOM 3515 N N . TYR A 1 460 ? -44.370 21.393 52.372 1.00 63.88 460 TYR A N 1
ATOM 3516 C CA . TYR A 1 460 ? -45.608 21.617 53.140 1.00 63.88 460 TYR A CA 1
ATOM 3517 C C . TYR A 1 460 ? -46.892 21.360 52.318 1.00 63.88 460 TYR A C 1
ATOM 3519 O O . TYR A 1 460 ? -47.961 21.851 52.676 1.00 63.88 460 TYR A O 1
ATOM 3527 N N . SER A 1 461 ? -46.811 20.576 51.235 1.00 57.22 461 SER A N 1
ATOM 3528 C CA . SER A 1 461 ? -47.916 20.311 50.292 1.00 57.22 461 SER A CA 1
ATOM 3529 C C . SER A 1 461 ? -49.194 19.750 50.923 1.00 57.22 461 SER A C 1
ATOM 3531 O O . SER A 1 461 ? -50.289 19.967 50.403 1.00 57.22 461 SER A O 1
ATOM 3533 N N . ASN A 1 462 ? -49.070 19.061 52.057 1.00 52.06 462 ASN A N 1
ATOM 3534 C CA . ASN A 1 462 ? -50.161 18.295 52.662 1.00 52.06 462 ASN A CA 1
ATOM 3535 C C . ASN A 1 462 ? -51.092 19.142 53.559 1.00 52.06 462 ASN A C 1
ATOM 3537 O O . ASN A 1 462 ? -52.151 18.669 53.956 1.00 52.06 462 ASN A O 1
ATOM 3541 N N . TYR A 1 463 ? -50.753 20.408 53.832 1.00 57.06 463 TYR A N 1
ATOM 3542 C CA . TYR A 1 463 ? -51.502 21.301 54.739 1.00 57.06 463 TYR A CA 1
ATOM 3543 C C . TYR A 1 463 ? -52.781 21.935 54.138 1.00 57.06 463 TYR A C 1
ATOM 3545 O O . TYR A 1 463 ? -53.462 22.730 54.786 1.00 57.06 463 TYR A O 1
ATOM 3553 N N . SER A 1 464 ? -53.100 21.684 52.865 1.00 55.06 464 SER A N 1
ATOM 3554 C CA . SER A 1 464 ? -53.774 22.701 52.038 1.00 55.06 464 SER A CA 1
ATOM 3555 C C . SER A 1 464 ? -55.313 22.711 52.003 1.00 55.06 464 SER A C 1
ATOM 3557 O O . SER A 1 464 ? -55.862 23.659 51.438 1.00 55.06 464 SER A O 1
ATOM 3559 N N . LYS A 1 465 ? -56.037 21.741 52.597 1.00 46.78 465 LYS A N 1
ATOM 3560 C CA . LYS A 1 465 ? -57.525 21.732 52.537 1.00 46.78 465 LYS A CA 1
ATOM 3561 C C . LYS A 1 465 ? -58.308 21.272 53.774 1.00 46.78 465 LYS A C 1
ATOM 3563 O O . LYS A 1 465 ? -59.354 21.858 54.036 1.00 46.78 465 LYS A O 1
ATOM 3568 N N . LYS A 1 466 ? -57.863 20.259 54.531 1.00 46.16 466 LYS A N 1
ATOM 3569 C CA . LYS A 1 466 ? -58.671 19.723 55.651 1.00 46.16 466 LYS A CA 1
ATOM 3570 C C . LYS A 1 466 ? -58.544 20.560 56.933 1.00 46.16 466 LYS A C 1
ATOM 3572 O O . LYS A 1 466 ? -59.545 20.817 57.586 1.00 46.16 466 LYS A O 1
ATOM 3577 N N . GLU A 1 467 ? -57.348 21.063 57.241 1.00 50.03 467 GLU A N 1
ATOM 3578 C CA . GLU A 1 467 ? -57.091 21.827 58.475 1.00 50.03 467 GLU A CA 1
ATOM 3579 C C . GLU A 1 467 ? -57.485 23.311 58.375 1.00 50.03 467 GLU A C 1
ATOM 3581 O O . GLU A 1 467 ? -57.993 23.877 59.338 1.00 50.03 467 GLU A O 1
ATOM 3586 N N . TYR A 1 468 ? -57.321 23.954 57.210 1.00 47.06 468 TYR A N 1
ATOM 3587 C CA . TYR A 1 468 ? -57.663 25.379 57.044 1.00 47.06 468 TYR A CA 1
ATOM 3588 C C . TYR A 1 468 ? -59.161 25.665 57.258 1.00 47.06 468 TYR A C 1
ATOM 3590 O O . TYR A 1 468 ? -59.526 26.728 57.758 1.00 47.06 468 TYR A O 1
ATOM 3598 N N . SER A 1 469 ? -60.024 24.698 56.933 1.00 45.91 469 SER A N 1
ATOM 3599 C CA . SER A 1 469 ? -61.471 24.772 57.161 1.00 45.91 469 SER A CA 1
ATOM 3600 C C . SER A 1 469 ? -61.825 24.859 58.649 1.00 45.91 469 SER A C 1
ATOM 3602 O O . SER A 1 469 ? -62.727 25.611 59.006 1.00 45.91 469 SER A O 1
ATOM 3604 N N . ASN A 1 470 ? -61.068 24.180 59.520 1.00 44.41 470 ASN A N 1
ATOM 3605 C CA . ASN A 1 470 ? -61.264 24.251 60.970 1.00 44.41 470 ASN A CA 1
ATOM 3606 C C . ASN A 1 470 ? -60.915 25.650 61.506 1.00 44.41 470 ASN A C 1
ATOM 3608 O O . ASN A 1 470 ? -61.624 26.181 62.354 1.00 44.41 470 ASN A O 1
ATOM 3612 N N . TYR A 1 471 ? -59.883 26.300 60.954 1.00 47.91 471 TYR A N 1
ATOM 3613 C CA . TYR A 1 471 ? -59.466 27.644 61.375 1.00 47.91 471 TYR A CA 1
ATOM 3614 C C . TYR A 1 471 ? -60.432 28.771 60.989 1.00 47.91 471 TYR A C 1
ATOM 3616 O O . TYR A 1 471 ? -60.394 29.826 61.617 1.00 47.91 471 TYR A O 1
ATOM 3624 N N . LYS A 1 472 ? -61.347 28.561 60.031 1.00 42.12 472 LYS A N 1
ATOM 3625 C CA . LYS A 1 472 ? -62.388 29.553 59.700 1.00 42.12 472 LYS A CA 1
ATOM 3626 C C . LYS A 1 472 ? -63.416 29.745 60.832 1.00 42.12 472 LYS A C 1
ATOM 3628 O O . LYS A 1 472 ? -64.104 30.760 60.844 1.00 42.12 472 LYS A O 1
ATOM 3633 N N . TYR A 1 473 ? -63.492 28.804 61.778 1.00 43.91 473 TYR A N 1
ATOM 3634 C CA . TYR A 1 473 ? -64.430 28.820 62.906 1.00 43.91 473 TYR A CA 1
ATOM 3635 C C . TYR A 1 473 ? -63.782 29.137 64.265 1.00 43.91 473 TYR A C 1
ATOM 3637 O O . TYR A 1 473 ? -64.489 29.215 65.264 1.00 43.91 473 TYR A O 1
ATOM 3645 N N . PHE A 1 474 ? -62.472 29.416 64.322 1.00 43.25 474 PHE A N 1
ATOM 3646 C CA . PHE A 1 474 ? -61.810 29.946 65.529 1.00 43.25 474 PHE A CA 1
ATOM 3647 C C . PHE A 1 474 ? -62.060 31.456 65.716 1.00 43.25 474 PHE A C 1
ATOM 3649 O O . PHE A 1 474 ? -61.169 32.227 66.063 1.00 43.25 474 PHE A O 1
ATOM 3656 N N . SER A 1 475 ? -63.311 31.883 65.532 1.00 47.16 475 SER A N 1
ATOM 3657 C CA . SER A 1 475 ? -63.830 33.157 66.037 1.00 47.16 475 SER A CA 1
ATOM 3658 C C . SER A 1 475 ? -64.169 33.048 67.532 1.00 47.16 475 SER A C 1
ATOM 3660 O O . SER A 1 475 ? -65.228 33.503 67.965 1.00 47.16 475 SER A O 1
ATOM 3662 N N . SER A 1 476 ? -63.305 32.388 68.311 1.00 45.91 476 SER A N 1
ATOM 3663 C CA . SER A 1 476 ? -63.411 32.337 69.767 1.00 45.91 476 SER A CA 1
ATOM 3664 C C . SER A 1 476 ? -62.844 33.622 70.375 1.00 45.91 476 SER A C 1
ATOM 3666 O O . SER A 1 476 ? -62.055 34.351 69.761 1.00 45.91 476 SER A O 1
ATOM 3668 N N . VAL A 1 477 ? -63.320 33.942 71.576 1.00 43.16 477 VAL A N 1
ATOM 3669 C CA . VAL A 1 477 ? -63.212 35.278 72.180 1.00 43.16 477 VAL A CA 1
ATOM 3670 C C . VAL A 1 477 ? -61.750 35.689 72.442 1.00 43.16 477 VAL A C 1
ATOM 3672 O O . VAL A 1 477 ? -61.438 36.881 72.463 1.00 43.16 477 VAL A O 1
ATOM 3675 N N . GLU A 1 478 ? -60.821 34.729 72.529 1.00 47.75 478 GLU A N 1
ATOM 3676 C CA . GLU A 1 478 ? -59.390 34.988 72.721 1.00 47.75 478 GLU A CA 1
ATOM 3677 C C . GLU A 1 478 ? -58.748 35.784 71.573 1.00 47.75 478 GLU A C 1
ATOM 3679 O O . GLU A 1 478 ? -57.882 36.623 71.831 1.00 47.75 478 GLU A O 1
ATOM 3684 N N . PHE A 1 479 ? -59.158 35.577 70.313 1.00 50.50 479 PHE A N 1
ATOM 3685 C CA . PHE A 1 479 ? -58.524 36.274 69.182 1.00 50.50 479 PHE A CA 1
ATOM 3686 C C . PHE A 1 479 ? -58.877 37.768 69.169 1.00 50.50 479 PHE A C 1
ATOM 3688 O O . PHE A 1 479 ? -58.030 38.617 68.882 1.00 50.50 479 PHE A O 1
ATOM 3695 N N . LYS A 1 480 ? -60.113 38.101 69.565 1.00 46.66 480 LYS A N 1
ATOM 3696 C CA . LYS A 1 480 ? -60.571 39.486 69.722 1.00 46.66 480 LYS A CA 1
ATOM 3697 C C . LYS A 1 480 ? -59.844 40.177 70.884 1.00 46.66 480 LYS A C 1
ATOM 3699 O O . LYS A 1 480 ? -59.292 41.255 70.690 1.00 46.66 480 LYS A O 1
ATOM 3704 N N . ALA A 1 481 ? -59.689 39.491 72.020 1.00 47.41 481 ALA A N 1
ATOM 3705 C CA . ALA A 1 481 ? -58.909 39.975 73.164 1.00 47.41 481 ALA A CA 1
ATOM 3706 C C . ALA A 1 481 ? -57.388 40.095 72.900 1.00 47.41 481 ALA A C 1
ATOM 3708 O O . ALA A 1 481 ? -56.670 40.720 73.686 1.00 47.41 481 ALA A O 1
ATOM 3709 N N . GLY A 1 482 ? -56.861 39.475 71.839 1.00 49.50 482 GLY A N 1
ATOM 3710 C CA . GLY A 1 482 ? -55.498 39.704 71.350 1.00 49.50 482 GLY A CA 1
ATOM 3711 C C . GLY A 1 482 ? -55.393 40.965 70.488 1.00 49.50 482 GLY A C 1
ATOM 3712 O O . GLY A 1 482 ? -54.501 41.783 70.696 1.00 49.50 482 GLY A O 1
ATOM 3713 N N . TYR A 1 483 ? -56.335 41.149 69.560 1.00 49.97 483 TYR A N 1
ATOM 3714 C CA . TYR A 1 483 ? -56.364 42.295 68.646 1.00 49.97 483 TYR A CA 1
ATOM 3715 C C . TYR A 1 483 ? -56.723 43.618 69.345 1.00 49.97 483 TYR A C 1
ATOM 3717 O O . TYR A 1 483 ? -56.109 44.643 69.070 1.00 49.97 483 TYR A O 1
ATOM 3725 N N . GLU A 1 484 ? -57.640 43.603 70.314 1.00 45.12 484 GLU A N 1
ATOM 3726 C CA . GLU A 1 484 ? -58.020 44.807 71.073 1.00 45.12 484 GLU A CA 1
ATOM 3727 C C . GLU A 1 484 ? -56.899 45.297 72.007 1.00 45.12 484 GLU A C 1
ATOM 3729 O O . GLU A 1 484 ? -56.778 46.497 72.234 1.00 45.12 484 GLU A O 1
ATOM 3734 N N . ARG A 1 485 ? -56.001 44.408 72.464 1.00 45.88 485 ARG A N 1
ATOM 3735 C CA . ARG A 1 485 ? -54.767 44.801 73.176 1.00 45.88 485 ARG A CA 1
ATOM 3736 C C . ARG A 1 485 ? -53.687 45.379 72.260 1.00 45.88 485 ARG A C 1
ATOM 3738 O O . ARG A 1 485 ? -52.849 46.131 72.739 1.00 45.88 485 ARG A O 1
ATOM 3745 N N . TYR A 1 486 ? -53.708 45.055 70.968 1.00 48.41 486 TYR A N 1
ATOM 3746 C CA . TYR A 1 486 ? -52.810 45.645 69.969 1.00 48.41 486 TYR A CA 1
ATOM 3747 C C . TYR A 1 486 ? -53.240 47.063 69.546 1.00 48.41 486 TYR A C 1
ATOM 3749 O O . TYR A 1 486 ? -52.416 47.811 69.047 1.00 48.41 486 TYR A O 1
ATOM 3757 N N . LEU A 1 487 ? -54.504 47.446 69.771 1.00 40.84 487 LEU A N 1
ATOM 3758 C CA . LEU A 1 487 ? -55.030 48.787 69.465 1.00 40.84 487 LEU A CA 1
ATOM 3759 C C . LEU A 1 487 ? -54.972 49.774 70.651 1.00 40.84 487 LEU A C 1
ATOM 3761 O O . LEU A 1 487 ? -55.448 50.899 70.521 1.00 40.84 487 LEU A O 1
ATOM 3765 N N . MET A 1 488 ? -54.419 49.365 71.800 1.00 38.25 488 MET A N 1
ATOM 3766 C CA . MET A 1 488 ? -54.169 50.233 72.968 1.00 38.25 488 MET A CA 1
ATOM 3767 C C . MET A 1 488 ? -52.674 50.555 73.180 1.00 38.25 488 MET A C 1
ATOM 3769 O O . MET A 1 488 ? -52.307 51.090 74.227 1.00 38.25 488 MET A O 1
ATOM 3773 N N . TYR A 1 489 ? -51.835 50.242 72.190 1.00 43.31 489 TYR A N 1
ATOM 3774 C CA . TYR A 1 489 ? -50.425 50.628 72.072 1.00 43.31 489 TYR A CA 1
ATOM 3775 C C . TYR A 1 489 ? -50.162 51.179 70.663 1.00 43.31 489 TYR A C 1
ATOM 3777 O O . TYR A 1 489 ? -49.162 51.913 70.518 1.00 43.31 489 TYR A O 1
#

Secondary structure (DSSP, 8-state):
----TT-B-TTSPBPTT--TTSSEETTTTBS----SS--EEEESSTT-EEEE----TT-HHHHHHHHHHPPTTSSSS---SS-TTT-----EE--SSHHHHHHHHHHHHHTT-SEEEE---BS---HHHHHHHHT-SSEEEEE--SSS-BTTTS--BTTTS--TTEEEEEEE-TTSSBPTT--B-TTT--EEEE-SSEEEE-TT-TT-EEEE-SHHHHHHHHHHHHHHHHHH-TT--HHHHHHHHHHHSEE-TTTBTTBSS-EE--HHHHHHHHTBPPPPEEESPSEEESS-EEEEEE-SSTT-EEEEESBSPPP-TTSEEP-S-EEE-S-EEEEEEEE-TTSB----EEEEEEE---------------------GGGG-HHHHHHHHHHHHHHHHHHHHHH--SSHHHHHHHHHHHHHHHHHHH-TTT-GGGGGGHHHHHHHHHIIIIIGGGGGGGGGGGGSSHHHHHHTT---HHHHHHHHHHTT-

Foldseek 3Di:
DAQQCQAAFLVLHGDVVGQRCQAEEPVVGHSNLALPDDFPWDDPDVPRTDTHRPHVPVLLLQFLCFQQENDPPPPADDGHPDHPVQDRDYDYHADPDLVRLLRRLSRCQSSPHQEAQALDWDQDDDPSSVVSQLPRQHAYEHQQFFQQEECVVRNIPPQQPPHLRYAYEFADDPVRAGPNRTYFYQPRHAEYEHFAQDKGAGRPDPRDIDGGHGSSNGRSVLRSLRSNLCSLAVPDGSNNLSVLQLVQFDADPNCVSGHNSNGYGDSVSSNQVSLEWFEKDWPPAADEEQAKDFIDIDTPRPPWWKFKDWAPDETDPPGHTDDGTDTDGAWTKIWMKTDDPSGHIYPIDIHIHHHNHPDPDDDDDDDDDDDDDDDDDPVPDPVSVLVVLQVLLVQQVVLCVVQNDPDPVRLVVLVVLLVLVVVCVVPVVVRVVSPVSVVSNVSNVSCVVRHVVSVVSVVVVVSHPDVVVVVVPPPDPVVVVVVVVVVVD

Nearest PDB structures (foldseek):
  3vv3-assembly1_A  TM=9.229E-01  e=1.285E-21  Pseudoalteromonas sp. SM9913
  8coz-assembly1_A  TM=8.517E-01  e=1.128E-14  Plasmodium vivax
  8coz-assembly2_B  TM=7.800E-01  e=1.345E-14  Plasmodium vivax
  4lvo-assembly1_A  TM=7.747E-01  e=1.911E-14  Plasmodium falciparum
  8pol-assembly1_B  TM=8.215E-01  e=1.174E-13  Plasmodium falciparum

Solvent-accessible surface area (backbone atoms only — not comparable to full-atom values): 26621 Å² total; per-residue (Å²): 91,34,77,24,77,80,25,33,40,53,85,63,45,76,42,84,88,29,12,81,67,20,27,32,15,61,72,85,68,46,38,55,45,58,43,77,81,63,56,61,64,46,69,85,46,94,98,40,73,48,67,45,81,58,54,58,87,76,25,55,70,45,27,39,45,20,43,26,42,18,56,60,94,72,88,58,96,58,61,22,77,34,44,62,91,73,50,63,53,63,56,69,39,51,78,86,40,69,67,44,46,46,40,49,54,33,22,41,49,60,62,64,53,57,54,44,71,41,59,55,70,44,68,70,89,51,72,66,51,51,54,48,56,71,67,42,87,26,34,41,23,15,12,34,43,65,78,51,43,46,37,87,81,55,50,27,29,69,19,53,54,98,44,84,41,55,46,15,16,20,14,16,31,94,81,67,36,62,28,83,41,26,14,34,10,50,84,47,19,41,30,26,24,66,8,40,79,39,72,26,36,29,62,96,38,103,83,38,65,47,75,45,72,33,8,43,53,7,18,28,57,56,30,32,45,52,47,51,38,43,68,70,26,82,81,65,49,42,56,60,48,50,52,37,49,52,68,33,21,48,77,31,84,63,28,53,79,34,15,56,50,13,20,34,68,30,62,67,49,26,44,56,57,54,32,44,37,44,48,40,47,55,44,68,64,62,46,80,35,67,52,69,43,68,35,37,76,47,51,84,41,84,86,48,50,41,18,31,32,49,84,56,53,87,44,44,96,87,38,53,68,64,85,67,68,44,78,42,73,51,69,32,27,42,18,27,28,22,42,42,90,98,43,43,61,22,56,74,29,74,38,49,37,39,40,58,55,79,75,85,81,83,78,82,88,82,90,93,88,81,88,81,88,80,90,71,86,77,65,79,41,72,67,53,48,52,51,55,51,50,55,47,30,57,49,26,52,58,24,42,74,76,42,54,59,97,44,72,66,56,44,47,55,27,50,52,33,31,54,48,31,51,50,18,77,75,38,50,86,85,30,57,89,32,65,80,32,55,65,39,24,50,48,40,51,47,21,58,72,59,24,56,80,34,51,82,41,64,85,60,70,87,63,78,62,79,61,58,61,60,61,76,66,64,80,48,72,65,58,54,64,51,53,59,59,61,74,76,111